Protein AF-A0AAD3E411-F1 (afdb_monomer_lite)

InterPro domains:
  IPR013633 siRNA-mediated silencing protein NRDE-2 [PTHR13471] (91-589)

Organism: NCBI:txid47775

Radius of gyration: 32.32 Å; chains: 1; bounding box: 74×83×90 Å

Sequence (606 aa):
GCAGGRGAHASGVPWFLQHESRRAFVARALRSLIAGGPCEDHPQLCLAYLLVEASQALADDDTTATITTASDAAPTPTEPQQQPQQQPLPCLDRARQAARSLLSQHRNSLPLLAALAALEEAAGQTRAARRIRDAALAGAAALPEQQRHLLPLLVHQYVEAERAAAAAAAAAAADATAGGGGGGGGGGGATAAAALEHALRAHHVLRWFLTAAAAAAPTGGCTTATAAAAVTYVPYKAGGAVTRDDVAAARRGFESRIPGLLATRGGSLDAPSASHLYLGGLFECLTGRLFPAAGGGGTAAALTVFKHAAAAVPAAVRQASGYHEALAVSYCGLLVSELAEGGTGSGGGGGVQPGRVRDVLMQALELYPHSPLLLALRVQLGRALRGRCRLRRDLAALAAGLRRAAEGAAEQLAEEAEAAREGGAVVGPTSPSSAAPAIAAAAVWWAQMAAETEEPEPQDAHMDRGFASRQQQPQQQQRRLQPYVFRKAADPRVTRLLERAAAARHLAPCAAVWATYLAHEAAAAAVAEATAAAARAGSMGNGAGAGAGAAATAAAAATHLSYAKRVFLRAVREVPLSKEVWLQGLELLGCEDAADGGTATAETAG

Secondary structure (DSSP, 8-state):
------SS---SS-TTTS-HHHHHHHHHHHHHHHHHSTTTT-HHHHHHHHHHHTPPPPP-GGG----------PPPP------------HHHHHHHHHHHHHHHHSTT-HHHHHHHHHHHHHTT-HHHHHHHHHHHHHGGGGS-HHHHTTHHHHHHHHHHHHHHHHHHHHHHHHHHHHT---S-TTHHHHHHHHHHHHHHHHHHHHHHHHHHHHHS---TT--TTTTGGGS------TTPPPPHHHHHHHHHHHHTTHHHHHHGGGG---HHHHHHHHHHHHHHHHHHHH-GGG-S-SHHHHHHHHHHHHHTS-HHHHHT-HHHHHHHHHHHHHHHHHHHTT----SSS----HHHHHHHHHHHHHH-TT-HHHHHHHHHHHHHHHHHHHHHHHHHHHHHHHHHHHHHHHHHHHHHHHHHHHTT-----------HHHHHHHHHHHHHHHHHT-PPP----------------STTSGGGSSSTTGGGTT-HHHHHHHHHHHHSTTTTT-HHHHHHHHHHHHHHHHHHHHHHHHHHHHGGGS-SSSHHHHHHHHHHHHHHHHHHHHHHHHHHHH-TT-HHHHHHHHHHHHTSTTS-----------

pLDDT: mean 77.84, std 19.32, range [29.11, 97.38]

Structure (mmCIF, N/CA/C/O backbone):
data_AF-A0AAD3E411-F1
#
_entry.id   AF-A0AAD3E411-F1
#
loop_
_atom_site.group_PDB
_atom_site.id
_atom_site.type_symbol
_atom_site.label_atom_id
_atom_site.label_alt_id
_atom_site.label_comp_id
_atom_site.label_asym_id
_atom_site.label_entity_id
_atom_site.label_seq_id
_atom_site.pdbx_PDB_ins_code
_atom_site.Cartn_x
_atom_site.Cartn_y
_atom_site.Cartn_z
_atom_site.occupancy
_atom_site.B_iso_or_equiv
_atom_site.auth_seq_id
_atom_site.auth_comp_id
_atom_site.auth_asym_id
_atom_site.auth_atom_id
_atom_site.pdbx_PDB_model_num
ATOM 1 N N . GLY A 1 1 ? -17.054 17.325 -2.496 1.00 32.06 1 GLY A N 1
ATOM 2 C CA . GLY A 1 1 ? -17.759 17.776 -3.705 1.00 32.06 1 GLY A CA 1
ATOM 3 C C . GLY A 1 1 ? -18.926 18.636 -3.290 1.00 32.06 1 GLY A C 1
ATOM 4 O O . GLY A 1 1 ? -19.756 18.140 -2.550 1.00 32.06 1 GLY A O 1
ATOM 5 N N . CYS A 1 2 ? -18.962 19.887 -3.742 1.00 30.08 2 CYS A N 1
ATOM 6 C CA . CYS A 1 2 ? -20.160 20.726 -3.788 1.00 30.08 2 CYS A CA 1
ATOM 7 C C . CYS A 1 2 ? -20.127 21.421 -5.151 1.00 30.08 2 CYS A C 1
ATOM 9 O O . CYS A 1 2 ? -19.160 22.115 -5.457 1.00 30.08 2 CYS A O 1
ATOM 11 N N . ALA A 1 3 ? -21.134 21.156 -5.979 1.00 37.66 3 ALA A N 1
ATOM 12 C CA . ALA A 1 3 ? -21.316 21.746 -7.296 1.00 37.66 3 ALA A CA 1
ATOM 13 C C . ALA A 1 3 ? -22.494 22.720 -7.236 1.00 37.66 3 ALA A C 1
ATOM 15 O O . ALA A 1 3 ? -23.537 22.383 -6.680 1.00 37.66 3 ALA A O 1
ATOM 16 N N . GLY A 1 4 ? -22.325 23.903 -7.826 1.00 42.97 4 GLY A N 1
ATOM 17 C CA . GLY A 1 4 ? -23.406 24.869 -8.001 1.00 42.97 4 GLY A CA 1
ATOM 18 C C . GLY A 1 4 ? -22.917 26.312 -8.039 1.00 42.97 4 GLY A C 1
ATOM 19 O O . GLY A 1 4 ? -23.137 27.054 -7.094 1.00 42.97 4 GLY A O 1
ATOM 20 N N . GLY A 1 5 ? -22.259 26.712 -9.127 1.00 36.00 5 GLY A N 1
ATOM 21 C CA . GLY A 1 5 ? -21.888 28.108 -9.363 1.00 36.00 5 GLY A CA 1
ATOM 22 C C . GLY A 1 5 ? -21.301 28.278 -10.757 1.00 36.00 5 GLY A C 1
ATOM 23 O O . GLY A 1 5 ? -20.151 27.924 -10.991 1.00 36.00 5 GLY A O 1
ATOM 24 N N . ARG A 1 6 ? -22.129 28.733 -11.702 1.00 44.56 6 ARG A N 1
ATOM 25 C CA . ARG A 1 6 ? -21.742 29.003 -13.092 1.00 44.56 6 ARG A CA 1
ATOM 26 C C . ARG A 1 6 ? -20.827 30.227 -13.140 1.00 44.56 6 ARG A C 1
ATOM 28 O O . ARG A 1 6 ? -21.175 31.254 -12.575 1.00 44.56 6 ARG A O 1
ATOM 35 N N . GLY A 1 7 ? -19.738 30.114 -13.898 1.00 45.41 7 GLY A N 1
ATOM 36 C CA . GLY A 1 7 ? -19.001 31.260 -14.430 1.00 45.41 7 GLY A CA 1
ATOM 37 C C . GLY A 1 7 ? -17.904 31.817 -13.527 1.00 45.41 7 GLY A C 1
ATOM 38 O O . GLY A 1 7 ? -18.033 32.924 -13.034 1.00 45.41 7 GLY A O 1
ATOM 39 N N . ALA A 1 8 ? -16.812 31.076 -13.354 1.00 41.22 8 ALA A N 1
ATOM 40 C CA . ALA A 1 8 ? -15.481 31.639 -13.118 1.00 41.22 8 ALA A CA 1
ATOM 41 C C . ALA A 1 8 ? -14.444 30.529 -13.326 1.00 41.22 8 ALA A C 1
ATOM 43 O O . ALA A 1 8 ? -14.694 29.378 -12.970 1.00 41.22 8 ALA A O 1
ATOM 44 N N . HIS A 1 9 ? -13.318 30.878 -13.942 1.00 44.88 9 HIS A N 1
ATOM 45 C CA . HIS A 1 9 ? -12.133 30.059 -14.201 1.00 44.88 9 HIS A CA 1
ATOM 46 C C . HIS A 1 9 ? -11.876 28.987 -13.122 1.00 44.88 9 HIS A C 1
ATOM 48 O O . HIS A 1 9 ? -11.304 29.258 -12.070 1.00 44.88 9 HIS A O 1
ATOM 54 N N . ALA A 1 10 ? -12.318 27.751 -13.366 1.00 46.78 10 ALA A N 1
ATOM 55 C CA . ALA A 1 10 ? -12.194 26.670 -12.395 1.00 46.78 10 ALA A CA 1
ATOM 56 C C . ALA A 1 10 ? -10.833 25.987 -12.559 1.00 46.78 10 ALA A C 1
ATOM 58 O O . ALA A 1 10 ? -10.709 24.955 -13.224 1.00 46.78 10 ALA A O 1
ATOM 59 N N . SER A 1 11 ? -9.796 26.561 -11.947 1.00 57.47 11 SER A N 1
ATOM 60 C CA . SER A 1 11 ? -8.605 25.785 -11.613 1.00 57.47 11 SER A CA 1
ATOM 61 C C . SER A 1 11 ? -9.078 24.560 -10.817 1.00 57.47 11 SER A C 1
ATOM 63 O O . SER A 1 11 ? -9.878 24.682 -9.891 1.00 57.47 11 SER A O 1
ATOM 65 N N . GLY A 1 12 ? -8.646 23.350 -11.189 1.00 80.44 12 GLY A N 1
ATOM 66 C CA . GLY A 1 12 ? -9.020 22.088 -10.517 1.00 80.44 12 GLY A CA 1
ATOM 67 C C . GLY A 1 12 ? -8.521 21.974 -9.067 1.00 80.44 12 GLY A C 1
ATOM 68 O O . GLY A 1 12 ? -8.414 20.880 -8.521 1.00 80.44 12 GLY A O 1
ATOM 69 N N . VAL A 1 13 ? -8.170 23.104 -8.464 1.00 80.88 13 VAL A N 1
ATOM 70 C CA . VAL A 1 13 ? -7.646 23.263 -7.125 1.00 80.88 13 VAL A CA 1
ATOM 71 C C . VAL A 1 13 ? -8.833 23.282 -6.158 1.00 80.88 13 VAL A C 1
ATOM 73 O O . VAL A 1 13 ? -9.763 24.074 -6.344 1.00 80.88 13 VAL A O 1
ATOM 76 N N . PRO A 1 14 ? -8.829 22.432 -5.116 1.00 85.94 14 PRO A N 1
ATOM 77 C CA . PRO A 1 14 ? -9.848 22.459 -4.076 1.00 85.94 14 PRO A CA 1
ATOM 78 C C . PRO A 1 14 ? -10.087 23.877 -3.541 1.00 85.94 14 PRO A C 1
ATOM 80 O O . PRO A 1 14 ? -9.141 24.604 -3.252 1.00 85.94 14 PRO A O 1
ATOM 83 N N . TRP A 1 15 ? -11.355 24.257 -3.356 1.00 88.62 15 TRP A N 1
ATOM 84 C CA . TRP A 1 15 ? -11.770 25.620 -2.979 1.00 88.62 15 TRP A CA 1
ATOM 85 C C . TRP A 1 15 ? -11.043 26.197 -1.749 1.00 88.62 15 TRP A C 1
ATOM 87 O O . TRP A 1 15 ? -10.849 27.410 -1.651 1.00 88.62 15 TRP A O 1
ATOM 97 N N . PHE A 1 16 ? -10.652 25.331 -0.809 1.00 88.19 16 PHE A N 1
ATOM 98 C CA . PHE A 1 16 ? -9.971 25.705 0.429 1.00 88.19 16 PHE A CA 1
ATOM 99 C C . PHE A 1 16 ? -8.471 25.966 0.246 1.00 88.19 16 PHE A C 1
ATOM 101 O O . PHE A 1 16 ? -7.872 26.596 1.108 1.00 88.19 16 PHE A O 1
ATOM 108 N N . LEU A 1 17 ? -7.873 25.519 -0.862 1.00 88.75 17 LEU A N 1
ATOM 109 C CA . LEU A 1 17 ? -6.474 25.788 -1.218 1.00 88.75 17 LEU A CA 1
ATOM 110 C C . LEU A 1 17 ? -6.299 27.072 -2.032 1.00 88.75 17 LEU A C 1
ATOM 112 O O . LEU A 1 17 ? -5.178 27.533 -2.213 1.00 88.75 17 LEU A O 1
ATOM 116 N N . GLN A 1 18 ? -7.400 27.658 -2.505 1.00 88.94 18 GLN A N 1
ATOM 117 C CA . GLN A 1 18 ? -7.370 28.878 -3.311 1.00 88.94 18 GLN A CA 1
ATOM 118 C C . GLN A 1 18 ? -6.984 30.122 -2.501 1.00 88.94 18 GLN A C 1
ATOM 120 O O . GLN A 1 18 ? -6.535 31.088 -3.085 1.00 88.94 18 GLN A O 1
ATOM 125 N N . HIS A 1 19 ? -7.185 30.137 -1.177 1.00 89.38 19 HIS A N 1
ATOM 126 C CA . HIS A 1 19 ? -6.894 31.317 -0.358 1.00 89.38 19 HIS A CA 1
ATOM 127 C C . HIS A 1 19 ? -6.503 30.926 1.075 1.00 89.38 19 HIS A C 1
ATOM 129 O O . HIS A 1 19 ? -7.135 30.051 1.679 1.00 89.38 19 HIS A O 1
ATOM 135 N N . GLU A 1 20 ? -5.515 31.617 1.657 1.00 89.62 20 GLU A N 1
ATOM 136 C CA . GLU A 1 20 ? -4.974 31.340 3.002 1.00 89.62 20 GLU A CA 1
ATOM 137 C C . GLU A 1 20 ? -6.068 31.349 4.084 1.00 89.62 20 GLU A C 1
ATOM 139 O O . GLU A 1 20 ? -6.103 30.473 4.947 1.00 89.62 20 GLU A O 1
ATOM 144 N N . SER A 1 21 ? -7.015 32.294 4.017 1.00 90.81 21 SER A N 1
ATOM 145 C CA . SER A 1 21 ? -8.119 32.381 4.990 1.00 90.81 21 SER A CA 1
ATOM 146 C C . SER A 1 21 ? -9.058 31.168 4.950 1.00 90.81 21 SER A C 1
ATOM 148 O O . SER A 1 21 ? -9.523 30.717 5.999 1.00 90.81 21 SER A O 1
ATOM 150 N N . ARG A 1 22 ? -9.308 30.596 3.764 1.00 92.44 22 ARG A N 1
ATOM 151 C CA . ARG A 1 22 ? -10.156 29.405 3.593 1.00 92.44 22 ARG A CA 1
ATOM 152 C C . ARG A 1 22 ? -9.439 28.161 4.099 1.00 92.44 22 ARG A C 1
ATOM 154 O O . ARG A 1 22 ? -10.042 27.360 4.813 1.00 92.44 22 ARG A O 1
ATOM 161 N N . ARG A 1 23 ? -8.141 28.043 3.807 1.00 93.00 23 ARG A N 1
ATOM 162 C CA . ARG A 1 23 ? -7.286 26.985 4.354 1.00 93.00 23 ARG A CA 1
ATOM 163 C C . ARG A 1 23 ? -7.261 27.040 5.878 1.00 93.00 23 ARG A C 1
ATOM 165 O O . ARG A 1 23 ? -7.519 26.030 6.523 1.00 93.00 23 ARG A O 1
ATOM 172 N N . ALA A 1 24 ? -7.034 28.224 6.450 1.00 90.12 24 ALA A N 1
ATOM 173 C CA . ALA A 1 24 ? -7.023 28.440 7.894 1.00 90.12 24 ALA A CA 1
ATOM 174 C C . ALA A 1 24 ? -8.379 28.120 8.543 1.00 90.12 24 ALA A C 1
ATOM 176 O O . ALA A 1 24 ? -8.417 27.546 9.630 1.00 90.12 24 ALA A O 1
ATOM 177 N N . PHE A 1 25 ? -9.493 28.447 7.880 1.00 94.44 25 PHE A N 1
ATOM 178 C CA . PHE A 1 25 ? -10.829 28.069 8.340 1.00 94.44 25 PHE A CA 1
ATOM 179 C C . PHE A 1 25 ? -11.000 26.544 8.396 1.00 94.44 25 PHE A C 1
ATOM 181 O O . PHE A 1 25 ? -11.378 26.014 9.441 1.00 94.44 25 PHE A O 1
ATOM 188 N N . VAL A 1 26 ? -10.666 25.830 7.313 1.00 93.94 26 VAL A N 1
ATOM 189 C CA . VAL A 1 26 ? -10.756 24.359 7.266 1.00 93.94 26 VAL A CA 1
ATOM 190 C C . VAL A 1 26 ? -9.823 23.716 8.291 1.00 93.94 26 VAL A C 1
ATOM 192 O O . VAL A 1 26 ? -10.242 22.809 9.006 1.00 93.94 26 VAL A O 1
ATOM 195 N N . ALA A 1 27 ? -8.593 24.213 8.429 1.00 93.00 27 ALA A N 1
ATOM 196 C CA . ALA A 1 27 ? -7.644 23.725 9.421 1.00 93.00 27 ALA A CA 1
ATOM 197 C C . ALA A 1 27 ? -8.168 23.897 10.856 1.00 93.00 27 ALA A C 1
ATOM 199 O O . ALA A 1 27 ? -8.131 22.950 11.641 1.00 93.00 27 ALA A O 1
ATOM 200 N N . ARG A 1 28 ? -8.734 25.066 11.196 1.00 93.75 28 ARG A N 1
ATOM 201 C CA . ARG A 1 28 ? -9.355 25.307 12.512 1.00 93.75 28 ARG A CA 1
ATOM 202 C C . ARG A 1 28 ? -10.560 24.401 12.759 1.00 93.75 28 ARG A C 1
ATOM 204 O O . ARG A 1 28 ? -10.686 23.887 13.865 1.00 93.75 28 ARG A O 1
ATOM 211 N N . ALA A 1 29 ? -11.407 24.189 11.751 1.00 92.81 29 ALA A N 1
ATOM 212 C CA . ALA A 1 29 ? -12.567 23.306 11.853 1.00 92.81 29 ALA A CA 1
ATOM 213 C C . ALA A 1 29 ? -12.157 21.837 12.056 1.00 92.81 29 ALA A C 1
ATOM 215 O O . ALA A 1 29 ? -12.702 21.149 12.912 1.00 92.81 29 ALA A O 1
ATOM 216 N N . LEU A 1 30 ? -11.156 21.352 11.318 1.00 93.56 30 LEU A N 1
ATOM 217 C CA . LEU A 1 30 ? -10.629 20.001 11.515 1.00 93.56 30 LEU A CA 1
ATOM 218 C C . LEU A 1 30 ? -9.952 19.862 12.884 1.00 93.56 30 LEU A C 1
ATOM 220 O O . LEU A 1 30 ? -10.173 18.875 13.579 1.00 93.56 30 LEU A O 1
ATOM 224 N N . ARG A 1 31 ? -9.189 20.872 13.316 1.00 92.94 31 ARG A N 1
ATOM 225 C CA . ARG A 1 31 ? -8.564 20.887 14.642 1.00 92.94 31 ARG A CA 1
ATOM 226 C C . ARG A 1 31 ? -9.596 20.850 15.767 1.00 92.94 31 ARG A C 1
ATOM 228 O O . ARG A 1 31 ? -9.372 20.129 16.731 1.00 92.94 31 ARG A O 1
ATOM 235 N N . SER A 1 32 ? -10.699 21.596 15.674 1.00 91.25 32 SER A N 1
ATOM 236 C CA . SER A 1 32 ? -11.745 21.567 16.707 1.00 91.25 32 SER A CA 1
ATOM 237 C C . SER A 1 32 ? -12.466 20.218 16.756 1.00 91.25 32 SER A C 1
ATOM 239 O O . SER A 1 32 ? -12.751 19.733 17.849 1.00 91.25 32 SER A O 1
ATOM 241 N N . LEU A 1 33 ? -12.683 19.574 15.604 1.00 92.38 33 LEU A N 1
ATOM 242 C CA . LEU A 1 33 ? -13.230 18.214 15.533 1.00 92.38 33 LEU A CA 1
ATOM 243 C C . LEU A 1 33 ? -12.298 17.168 16.161 1.00 92.38 33 LEU A C 1
ATOM 245 O O . LEU A 1 33 ? -12.791 16.228 16.780 1.00 92.38 33 LEU A O 1
ATOM 249 N N . ILE A 1 34 ? -10.979 17.328 16.013 1.00 91.44 34 ILE A N 1
ATOM 250 C CA . ILE A 1 34 ? -9.979 16.415 16.588 1.00 91.44 34 ILE A CA 1
ATOM 251 C C . ILE A 1 34 ? -9.803 16.663 18.092 1.00 91.44 34 ILE A C 1
ATOM 253 O O . ILE A 1 34 ? -9.841 15.716 18.863 1.00 91.44 34 ILE A O 1
ATOM 257 N N . ALA A 1 35 ? -9.614 17.918 18.511 1.00 88.31 35 ALA A N 1
ATOM 258 C CA . ALA A 1 35 ? -9.238 18.258 19.888 1.00 88.31 35 ALA A CA 1
ATOM 259 C C . ALA A 1 35 ? -10.420 18.303 20.873 1.00 88.31 35 ALA A C 1
ATOM 261 O O . ALA A 1 35 ? -10.210 18.237 22.080 1.00 88.31 35 ALA A O 1
ATOM 262 N N . GLY A 1 36 ? -11.653 18.479 20.386 1.00 79.81 36 GLY A N 1
ATOM 263 C CA . GLY A 1 36 ? -12.841 18.623 21.236 1.00 79.81 36 GLY A CA 1
ATOM 264 C C . GLY A 1 36 ? -14.049 17.807 20.785 1.00 79.81 36 GLY A C 1
ATOM 265 O O . GLY A 1 36 ? -15.137 18.008 21.320 1.00 79.81 36 GLY A O 1
ATOM 266 N N . GLY A 1 37 ? -13.893 16.935 19.785 1.00 79.44 37 GLY A N 1
ATOM 267 C CA . GLY A 1 37 ? -14.996 16.203 19.167 1.00 79.44 37 GLY A CA 1
ATOM 268 C C . GLY A 1 37 ? -14.854 14.678 19.236 1.00 79.44 37 GLY A C 1
ATOM 269 O O . GLY A 1 37 ? -13.795 14.158 19.574 1.00 79.44 37 GLY A O 1
ATOM 270 N N . PRO A 1 38 ? -15.899 13.931 18.832 1.00 81.00 38 PRO A N 1
ATOM 271 C CA . PRO A 1 38 ? -15.909 12.460 18.792 1.00 81.00 38 PRO A CA 1
ATOM 272 C C . PRO A 1 38 ? -14.990 11.866 17.705 1.00 81.00 38 PRO A C 1
ATOM 274 O O . PRO A 1 38 ? -15.058 10.678 17.405 1.00 81.00 38 PRO A O 1
ATOM 277 N N . CYS A 1 39 ? -14.182 12.701 17.050 1.00 84.38 39 CYS A N 1
ATOM 278 C CA . CYS A 1 39 ? -13.376 12.359 15.884 1.00 84.38 39 CYS A CA 1
ATOM 279 C C . CYS A 1 39 ? -11.883 12.196 16.204 1.00 84.38 39 CYS A C 1
ATOM 281 O O . CYS A 1 39 ? -11.095 12.031 15.271 1.00 84.38 39 CYS A O 1
ATOM 283 N N . GLU A 1 40 ? -11.491 12.234 17.483 1.00 79.06 40 GLU A N 1
ATOM 284 C CA . GLU A 1 40 ? -10.097 12.059 17.923 1.00 79.06 40 GLU A CA 1
ATOM 285 C C . GLU A 1 40 ? -9.478 10.758 17.376 1.00 79.06 40 GLU A C 1
ATOM 287 O O . GLU A 1 40 ? -8.330 10.739 16.930 1.00 79.06 40 GLU A O 1
ATOM 292 N N . ASP A 1 41 ? -10.274 9.689 17.304 1.00 79.88 41 ASP A N 1
ATOM 293 C CA . ASP A 1 41 ? -9.826 8.368 16.856 1.00 79.88 41 ASP A CA 1
ATOM 294 C C . ASP A 1 41 ? -9.873 8.173 15.329 1.00 79.88 41 ASP A C 1
ATOM 296 O O . ASP A 1 41 ? -9.594 7.078 14.839 1.00 79.88 41 ASP A O 1
ATOM 300 N N . HIS A 1 42 ? -10.215 9.200 14.539 1.00 83.25 42 HIS A N 1
ATOM 301 C CA . HIS A 1 42 ? -10.380 9.051 13.090 1.00 83.25 42 HIS A CA 1
ATOM 302 C C . HIS A 1 42 ? -9.076 9.387 12.326 1.00 83.25 42 HIS A C 1
ATOM 304 O O . HIS A 1 42 ? -8.797 10.563 12.054 1.00 83.25 42 HIS A O 1
ATOM 310 N N . PRO A 1 43 ? -8.274 8.391 11.879 1.00 78.69 43 PRO A N 1
ATOM 311 C CA . PRO A 1 43 ? -6.964 8.624 11.251 1.00 78.69 43 PRO A CA 1
ATOM 312 C C . PRO A 1 43 ? -7.034 9.468 9.985 1.00 78.69 43 PRO A C 1
ATOM 314 O O . PRO A 1 43 ? -6.142 10.270 9.719 1.00 78.69 43 PRO A O 1
ATOM 317 N N . GLN A 1 44 ? -8.122 9.344 9.228 1.00 81.44 44 GLN A N 1
ATOM 318 C CA . GLN A 1 44 ? -8.321 10.118 8.006 1.00 81.44 44 GLN A CA 1
ATOM 319 C C . GLN A 1 44 ? -8.533 11.610 8.289 1.00 81.44 44 GLN A C 1
ATOM 321 O O . GLN A 1 44 ? -8.094 12.431 7.492 1.00 81.44 44 GLN A O 1
ATOM 326 N N . LEU A 1 45 ? -9.156 11.973 9.418 1.00 88.62 45 LEU A N 1
ATOM 327 C CA . LEU A 1 45 ? -9.349 13.378 9.790 1.00 88.62 45 LEU A CA 1
ATOM 328 C C . LEU A 1 45 ? -8.047 13.990 10.305 1.00 88.62 45 LEU A C 1
ATOM 330 O O . LEU A 1 45 ? -7.712 15.106 9.915 1.00 88.62 45 LEU A O 1
ATOM 334 N N . CYS A 1 46 ? -7.272 13.231 11.087 1.00 87.31 46 CYS A N 1
ATOM 335 C CA . CYS A 1 46 ? -5.923 13.626 11.495 1.00 87.31 46 CYS A CA 1
ATOM 336 C C . CYS A 1 46 ? -5.015 13.858 10.280 1.00 87.31 46 CYS A C 1
ATOM 338 O O . CYS A 1 46 ? -4.365 14.897 10.180 1.00 87.31 46 CYS A O 1
ATOM 340 N N . LEU A 1 47 ? -5.013 12.927 9.320 1.00 82.56 47 LEU A N 1
ATOM 341 C CA . LEU A 1 47 ? -4.249 13.076 8.085 1.00 82.56 47 LEU A CA 1
ATOM 342 C C . LEU A 1 47 ? -4.753 14.255 7.246 1.00 82.56 47 LEU A C 1
ATOM 344 O O . LEU A 1 47 ? -3.941 15.050 6.790 1.00 82.56 47 LEU A O 1
ATOM 348 N N . ALA A 1 48 ? -6.068 14.410 7.074 1.00 86.50 48 ALA A N 1
ATOM 349 C CA . ALA A 1 48 ? -6.638 15.531 6.331 1.00 86.50 48 ALA A CA 1
ATOM 350 C C . ALA A 1 48 ? -6.251 16.881 6.949 1.00 86.50 48 ALA A C 1
ATOM 352 O O . ALA A 1 48 ? -5.845 17.781 6.222 1.00 86.50 48 ALA A O 1
ATOM 353 N N . TYR A 1 49 ? -6.307 17.011 8.277 1.00 92.12 49 TYR A N 1
ATOM 354 C CA . TYR A 1 49 ? -5.856 18.209 8.987 1.00 92.12 49 TYR A CA 1
ATOM 355 C C . TYR A 1 49 ? -4.390 18.525 8.685 1.00 92.12 49 TYR A C 1
ATOM 357 O O . TYR A 1 49 ? -4.058 19.640 8.286 1.00 92.12 49 TYR A O 1
ATOM 365 N N . LEU A 1 50 ? -3.521 17.524 8.815 1.00 90.25 50 LEU A N 1
ATOM 366 C CA . LEU A 1 50 ? -2.094 17.684 8.572 1.00 90.25 50 LEU A CA 1
ATOM 367 C C . LEU A 1 50 ? -1.767 17.984 7.105 1.00 90.25 50 LEU A C 1
ATOM 369 O O . LEU A 1 50 ? -0.878 18.788 6.841 1.00 90.25 50 LEU A O 1
ATOM 373 N N . LEU A 1 51 ? -2.503 17.407 6.154 1.00 86.12 51 LEU A N 1
ATOM 374 C CA . LEU A 1 51 ? -2.376 17.726 4.730 1.00 86.12 51 LEU A CA 1
ATOM 375 C C . LEU A 1 51 ? -2.848 19.151 4.416 1.00 86.12 51 LEU A C 1
ATOM 377 O O . LEU A 1 51 ? -2.233 19.824 3.592 1.00 86.12 51 LEU A O 1
ATOM 381 N N . VAL A 1 52 ? -3.901 19.633 5.081 1.00 89.38 52 VAL A N 1
ATOM 382 C CA . VAL A 1 52 ? -4.349 21.028 4.958 1.00 89.38 52 VAL A CA 1
ATOM 383 C C . VAL A 1 52 ? -3.282 21.976 5.511 1.00 89.38 52 VAL A C 1
ATOM 385 O O . VAL A 1 52 ? -2.948 22.949 4.842 1.00 89.38 52 VAL A O 1
ATOM 388 N N . GLU A 1 53 ? -2.675 21.682 6.661 1.00 90.19 53 GLU A N 1
ATOM 389 C CA . GLU A 1 53 ? -1.564 22.486 7.201 1.00 90.19 53 GLU A CA 1
ATOM 390 C C . GLU A 1 53 ? -0.303 22.429 6.321 1.00 90.19 53 GLU A C 1
ATOM 392 O O . GLU A 1 53 ? 0.410 23.424 6.191 1.00 90.19 53 GLU A O 1
ATOM 397 N N . ALA A 1 54 ? -0.050 21.287 5.675 1.00 85.94 54 ALA A N 1
ATOM 398 C CA . ALA A 1 54 ? 1.075 21.088 4.762 1.00 85.94 54 ALA A CA 1
ATOM 399 C C . ALA A 1 54 ? 0.842 21.678 3.365 1.00 85.94 54 ALA A C 1
ATOM 401 O O . ALA A 1 54 ? 1.752 21.669 2.543 1.00 85.94 54 ALA A O 1
ATOM 402 N N . SER A 1 55 ? -0.355 22.168 3.050 1.00 86.56 55 SER A N 1
ATOM 403 C CA . SER A 1 55 ? -0.652 22.725 1.730 1.00 86.56 55 SER A CA 1
ATOM 404 C C . SER A 1 55 ? -0.330 24.218 1.669 1.00 86.56 55 SER A C 1
ATOM 406 O O . SER A 1 55 ? -0.623 24.959 2.605 1.00 86.56 55 SER A O 1
ATOM 408 N N . GLN A 1 56 ? 0.268 24.685 0.571 1.00 84.44 56 GLN A N 1
ATOM 409 C CA . GLN A 1 56 ? 0.453 26.120 0.321 1.00 84.44 56 GLN A CA 1
ATOM 410 C C . GLN A 1 56 ? -0.813 26.687 -0.314 1.00 84.44 56 GLN A C 1
ATOM 412 O O . GLN A 1 56 ? -1.457 26.020 -1.122 1.00 84.44 56 GLN A O 1
ATOM 417 N N . ALA A 1 57 ? -1.185 27.902 0.083 1.00 72.44 57 ALA A N 1
ATOM 418 C CA . ALA A 1 57 ? -2.183 28.651 -0.655 1.00 72.44 57 ALA A CA 1
ATOM 419 C C . ALA A 1 57 ? -1.505 29.066 -1.958 1.00 72.44 57 ALA A C 1
ATOM 421 O O . ALA A 1 57 ? -0.356 29.513 -1.920 1.00 72.44 57 ALA A O 1
ATOM 422 N N . LEU A 1 58 ? -2.180 28.870 -3.087 1.00 74.56 58 LEU A N 1
ATOM 423 C CA . LEU A 1 58 ? -1.718 29.479 -4.328 1.00 74.56 58 LEU A CA 1
ATOM 424 C C . LEU A 1 58 ? -1.724 30.985 -4.082 1.00 74.56 58 LEU A C 1
ATOM 426 O O . LEU A 1 58 ? -2.758 31.531 -3.701 1.00 74.56 58 LEU A O 1
ATOM 430 N N . ALA A 1 59 ? -0.557 31.619 -4.172 1.00 66.50 59 ALA A N 1
ATOM 431 C CA . ALA A 1 59 ? -0.501 33.067 -4.123 1.00 66.50 59 ALA A CA 1
ATOM 432 C C . ALA A 1 59 ? -1.344 33.590 -5.293 1.00 66.50 59 ALA A C 1
ATOM 434 O O . ALA A 1 59 ? -1.214 33.089 -6.410 1.00 66.50 59 ALA A O 1
ATOM 435 N N . ASP A 1 60 ? -2.239 34.541 -5.021 1.00 61.75 60 ASP A N 1
ATOM 436 C CA . ASP A 1 60 ? -2.946 35.271 -6.069 1.00 61.75 60 ASP A CA 1
ATOM 437 C C . ASP A 1 60 ? -1.903 36.121 -6.814 1.00 61.75 60 ASP A C 1
ATOM 439 O O . ASP A 1 60 ? -1.628 37.271 -6.450 1.00 61.75 60 ASP A O 1
ATOM 443 N N . ASP A 1 61 ? -1.295 35.525 -7.845 1.00 58.47 61 ASP A N 1
ATOM 444 C CA . ASP A 1 61 ? -0.315 36.158 -8.742 1.00 58.47 61 ASP A CA 1
ATOM 445 C C . ASP A 1 61 ? -0.880 37.416 -9.435 1.00 58.47 61 ASP A C 1
ATOM 447 O O . ASP A 1 61 ? -0.126 38.234 -9.961 1.00 58.47 61 ASP A O 1
ATOM 451 N N . ASP A 1 62 ? -2.193 37.646 -9.356 1.00 57.47 62 ASP A N 1
ATOM 452 C CA . ASP A 1 62 ? -2.856 38.831 -9.902 1.00 57.47 62 ASP A CA 1
ATOM 453 C C . ASP A 1 62 ? -2.574 40.127 -9.115 1.00 57.47 62 ASP A C 1
ATOM 455 O O . ASP A 1 62 ? -2.883 41.216 -9.601 1.00 57.47 62 ASP A O 1
ATOM 459 N N . THR A 1 63 ? -1.955 40.068 -7.927 1.00 54.81 63 THR A N 1
ATOM 460 C CA . THR A 1 63 ? -1.797 41.266 -7.071 1.00 54.81 63 THR A CA 1
ATOM 461 C C . THR A 1 63 ? -0.460 42.010 -7.205 1.00 54.81 63 THR A C 1
ATOM 463 O O . THR A 1 63 ? -0.295 43.066 -6.594 1.00 54.81 63 THR A O 1
ATOM 466 N N . THR A 1 64 ? 0.493 41.520 -8.008 1.00 49.91 64 THR A N 1
ATOM 467 C CA . THR A 1 64 ? 1.836 42.137 -8.147 1.00 49.91 64 THR A CA 1
ATOM 468 C C . THR A 1 64 ? 2.277 42.435 -9.580 1.00 49.91 64 THR A C 1
ATOM 470 O O . THR A 1 64 ? 3.452 42.705 -9.814 1.00 49.91 64 THR A O 1
ATOM 473 N N . ALA A 1 65 ? 1.347 42.534 -10.534 1.00 52.38 65 ALA A N 1
ATOM 474 C CA . ALA A 1 65 ? 1.609 43.168 -11.833 1.00 52.38 65 ALA A CA 1
ATOM 475 C C . ALA A 1 65 ? 1.724 44.712 -11.731 1.00 52.38 65 ALA A C 1
ATOM 477 O O . ALA A 1 65 ? 1.247 45.450 -12.593 1.00 52.38 65 ALA A O 1
ATOM 478 N N . THR A 1 66 ? 2.367 45.225 -10.678 1.00 48.53 66 THR A N 1
ATOM 479 C CA . THR A 1 66 ? 2.768 46.632 -10.583 1.00 48.53 66 THR A CA 1
ATOM 480 C C . THR A 1 66 ? 4.110 46.786 -11.287 1.00 48.53 66 THR A C 1
ATOM 482 O O . THR A 1 66 ? 5.164 46.633 -10.683 1.00 48.53 66 THR A O 1
ATOM 485 N N . ILE A 1 67 ? 4.025 47.034 -12.593 1.00 51.06 67 ILE A N 1
ATOM 486 C CA . ILE A 1 67 ? 4.949 47.798 -13.445 1.00 51.06 67 ILE A CA 1
ATOM 487 C C . ILE A 1 67 ? 6.255 48.218 -12.734 1.00 51.06 67 ILE A C 1
ATOM 489 O O . ILE A 1 67 ? 6.356 49.314 -12.188 1.00 51.06 67 ILE A O 1
ATOM 493 N N . THR A 1 68 ? 7.288 47.380 -12.800 1.00 44.50 68 THR A N 1
ATOM 494 C CA . THR A 1 68 ? 8.685 47.828 -12.728 1.00 44.50 68 THR A CA 1
ATOM 495 C C . THR A 1 68 ? 9.260 47.782 -14.134 1.00 44.50 68 THR A C 1
ATOM 497 O O . THR A 1 68 ? 9.693 46.751 -14.642 1.00 44.50 68 THR A O 1
ATOM 500 N N . THR A 1 69 ? 9.213 48.931 -14.800 1.00 52.00 69 THR A N 1
ATOM 501 C CA . THR A 1 69 ? 9.915 49.176 -16.056 1.00 52.00 69 THR A CA 1
ATOM 502 C C . THR A 1 69 ? 11.428 49.171 -15.834 1.00 52.00 69 THR A C 1
ATOM 504 O O . THR A 1 69 ? 11.931 49.970 -15.051 1.00 52.00 69 THR A O 1
ATOM 507 N N . ALA A 1 70 ? 12.101 48.306 -16.595 1.00 50.09 70 ALA A N 1
ATOM 508 C CA . ALA A 1 70 ? 13.430 48.454 -17.193 1.00 50.09 70 ALA A CA 1
ATOM 509 C C . ALA A 1 70 ? 14.643 48.778 -16.292 1.00 50.09 70 ALA A C 1
ATOM 511 O O . ALA A 1 70 ? 14.848 49.907 -15.854 1.00 50.09 70 ALA A O 1
ATOM 512 N N . SER A 1 71 ? 15.556 47.808 -16.198 1.00 50.00 71 SER A N 1
ATOM 513 C CA . SER A 1 71 ? 16.996 48.081 -16.203 1.00 50.00 71 SER A CA 1
ATOM 514 C C . SER A 1 71 ? 17.686 47.010 -17.050 1.00 50.00 71 SER A C 1
ATOM 516 O O . SER A 1 71 ? 17.715 45.837 -16.678 1.00 50.00 71 SER A O 1
ATOM 518 N N . ASP A 1 72 ? 18.162 47.429 -18.223 1.00 53.56 72 ASP A N 1
ATOM 519 C CA . ASP A 1 72 ? 18.971 46.655 -19.164 1.00 53.56 72 ASP A CA 1
ATOM 520 C C . ASP A 1 72 ? 20.329 46.323 -18.530 1.00 53.56 72 ASP A C 1
ATOM 522 O O . ASP A 1 72 ? 21.185 47.194 -18.366 1.00 53.56 72 ASP A O 1
ATOM 526 N N . ALA A 1 73 ? 20.555 45.053 -18.200 1.00 50.97 73 ALA A N 1
ATOM 527 C CA . ALA A 1 73 ? 21.891 44.530 -17.941 1.00 50.97 73 ALA A CA 1
ATOM 528 C C . ALA A 1 73 ? 22.007 43.122 -18.537 1.00 50.97 73 ALA A C 1
ATOM 530 O O . ALA A 1 73 ? 21.245 42.216 -18.202 1.00 50.97 73 ALA A O 1
ATOM 531 N N . ALA A 1 74 ? 22.949 42.973 -19.470 1.00 53.31 74 ALA A N 1
ATOM 532 C CA . ALA A 1 74 ? 23.161 41.779 -20.277 1.00 53.31 74 ALA A CA 1
ATOM 533 C C . ALA A 1 74 ? 23.538 40.538 -19.433 1.00 53.31 74 ALA A C 1
ATOM 535 O O . ALA A 1 74 ? 24.323 40.662 -18.490 1.00 53.31 74 ALA A O 1
ATOM 536 N N . PRO A 1 75 ? 23.044 39.333 -19.784 1.00 54.16 75 PRO A N 1
ATOM 537 C CA . PRO A 1 75 ? 23.346 38.110 -19.050 1.00 54.16 75 PRO A CA 1
ATOM 538 C C . PRO A 1 75 ? 24.739 37.566 -19.401 1.00 54.16 75 PRO A C 1
ATOM 540 O O . PRO A 1 75 ? 25.042 37.262 -20.556 1.00 54.16 75 PRO A O 1
ATOM 543 N N . THR A 1 76 ? 25.585 37.401 -18.385 1.00 57.69 76 THR A N 1
ATOM 544 C CA . THR A 1 76 ? 26.835 36.637 -18.460 1.00 57.69 76 THR A CA 1
ATOM 545 C C . THR A 1 76 ? 26.549 35.127 -18.464 1.00 57.69 76 THR A C 1
ATOM 547 O O . THR A 1 76 ? 25.697 34.661 -17.706 1.00 57.69 76 THR A O 1
ATOM 550 N N . PRO A 1 77 ? 27.250 34.329 -19.291 1.00 61.75 77 PRO A N 1
ATOM 551 C CA . PRO A 1 77 ? 27.102 32.880 -19.308 1.00 61.75 77 PRO A CA 1
ATOM 552 C C . PRO A 1 77 ? 27.989 32.225 -18.235 1.00 61.75 77 PRO A C 1
ATOM 554 O O . PRO A 1 77 ? 28.921 32.840 -17.725 1.00 61.75 77 PRO A O 1
ATOM 557 N N . THR A 1 78 ? 27.743 30.938 -17.976 1.00 52.50 78 THR A N 1
ATOM 558 C CA . THR A 1 78 ? 28.515 29.998 -17.131 1.00 52.50 78 THR A CA 1
ATOM 559 C C . THR A 1 78 ? 28.330 30.076 -15.612 1.00 52.50 78 THR A C 1
ATOM 561 O O . THR A 1 78 ? 29.255 30.384 -14.871 1.00 52.50 78 THR A O 1
ATOM 564 N N . GLU A 1 79 ? 27.170 29.613 -15.139 1.00 55.28 79 GLU A N 1
ATOM 565 C CA . GLU A 1 79 ? 27.065 28.974 -13.822 1.00 55.28 79 GLU A CA 1
ATOM 566 C C . GLU A 1 79 ? 26.575 27.524 -14.016 1.00 55.28 79 GLU A C 1
ATOM 568 O O . GLU A 1 79 ? 25.611 27.301 -14.759 1.00 55.28 79 GLU A O 1
ATOM 573 N N . PRO A 1 80 ? 27.260 26.509 -13.453 1.00 58.00 80 PRO A N 1
ATOM 574 C CA . PRO A 1 80 ? 26.874 25.114 -13.622 1.00 58.00 80 PRO A CA 1
ATOM 575 C C . PRO A 1 80 ? 25.491 24.889 -13.012 1.00 58.00 80 PRO A C 1
ATOM 577 O O . PRO A 1 80 ? 25.276 25.179 -11.837 1.00 58.00 80 PRO A O 1
ATOM 580 N N . GLN A 1 81 ? 24.570 24.361 -13.824 1.00 44.75 81 GLN A N 1
ATOM 581 C CA . GLN A 1 81 ? 23.212 23.979 -13.439 1.00 44.75 81 GLN A CA 1
ATOM 582 C C . GLN A 1 81 ? 23.246 23.065 -12.205 1.00 44.75 81 GLN A C 1
ATOM 584 O O . GLN A 1 81 ? 23.393 21.846 -12.309 1.00 44.75 81 GLN A O 1
ATOM 589 N N . GLN A 1 82 ? 23.117 23.662 -11.021 1.00 50.25 82 GLN A N 1
ATOM 590 C CA . GLN A 1 82 ? 22.834 22.935 -9.797 1.00 50.25 82 GLN A CA 1
ATOM 591 C C . GLN A 1 82 ? 21.465 22.290 -9.989 1.00 50.25 82 GLN A C 1
ATOM 593 O O . GLN A 1 82 ? 20.473 22.977 -10.239 1.00 50.25 82 GLN A O 1
ATOM 598 N N . GLN A 1 83 ? 21.431 20.954 -9.926 1.00 47.28 83 GLN A N 1
ATOM 599 C CA . GLN A 1 83 ? 20.189 20.188 -9.882 1.00 47.28 83 GLN A CA 1
ATOM 600 C C . GLN A 1 83 ? 19.230 20.873 -8.906 1.00 47.28 83 GLN A C 1
ATOM 602 O O . GLN A 1 83 ? 19.692 21.260 -7.830 1.00 47.28 83 GLN A O 1
ATOM 607 N N . PRO A 1 84 ? 17.940 21.030 -9.255 1.00 51.66 84 PRO A N 1
ATOM 608 C CA . PRO A 1 84 ? 16.970 21.707 -8.409 1.00 51.66 84 PRO A CA 1
ATOM 609 C C . PRO A 1 84 ? 16.925 20.997 -7.056 1.00 51.66 84 PRO A C 1
ATOM 611 O O . PRO A 1 84 ? 16.268 19.967 -6.895 1.00 51.66 84 PRO A O 1
ATOM 614 N N . GLN A 1 85 ? 17.685 21.518 -6.090 1.00 56.22 85 GLN A N 1
ATOM 615 C CA . GLN A 1 85 ? 17.627 21.077 -4.712 1.00 56.22 85 GLN A CA 1
ATOM 616 C C . GLN A 1 85 ? 16.192 21.338 -4.295 1.00 56.22 85 GLN A C 1
ATOM 618 O O . GLN A 1 85 ? 15.737 22.480 -4.345 1.00 56.22 85 GLN A O 1
ATOM 623 N N . GLN A 1 86 ? 15.466 20.261 -3.996 1.00 58.19 86 GLN A N 1
ATOM 624 C CA . GLN A 1 86 ? 14.079 20.295 -3.557 1.00 58.19 86 GLN A CA 1
ATOM 625 C C . GLN A 1 86 ? 13.986 21.278 -2.391 1.00 58.19 86 GLN A C 1
ATOM 627 O O . GLN A 1 86 ? 14.345 20.937 -1.263 1.00 58.19 86 GLN A O 1
ATOM 632 N N . GLN A 1 87 ? 13.584 22.520 -2.672 1.00 57.22 87 GLN A N 1
ATOM 633 C CA . GLN A 1 87 ? 13.457 23.523 -1.632 1.00 57.22 87 GLN A CA 1
ATOM 634 C C . GLN A 1 87 ? 12.416 22.988 -0.647 1.00 57.22 87 GLN A C 1
ATOM 636 O O . GLN A 1 87 ? 11.318 22.614 -1.076 1.00 57.22 87 GLN A O 1
ATOM 641 N N . PRO A 1 88 ? 12.763 22.860 0.647 1.00 59.97 88 PRO A N 1
ATOM 642 C CA . PRO A 1 88 ? 11.848 22.322 1.636 1.00 59.97 88 PRO A CA 1
ATOM 643 C C . PRO A 1 88 ? 10.580 23.167 1.603 1.00 59.97 88 PRO A C 1
ATOM 645 O O . PRO A 1 88 ? 10.637 24.379 1.788 1.00 59.97 88 PRO A O 1
ATOM 648 N N . LEU A 1 89 ? 9.446 22.526 1.311 1.00 64.81 89 LEU A N 1
ATOM 649 C CA . LEU A 1 89 ? 8.153 23.192 1.216 1.00 64.81 89 LEU A CA 1
ATOM 650 C C . LEU A 1 89 ? 7.889 23.921 2.555 1.00 64.81 89 LEU A C 1
ATOM 652 O O . LEU A 1 89 ? 7.681 23.236 3.559 1.00 64.81 89 LEU A O 1
ATOM 656 N N . PRO A 1 90 ? 7.875 25.271 2.617 1.00 73.19 90 PRO A N 1
ATOM 657 C CA . PRO A 1 90 ? 7.786 26.037 3.875 1.00 73.19 90 PRO A CA 1
ATOM 658 C C . PRO A 1 90 ? 6.545 25.727 4.732 1.00 73.19 90 PRO A C 1
ATOM 660 O O . PRO A 1 90 ? 6.503 25.991 5.931 1.00 73.19 90 PRO A O 1
ATOM 663 N N . CYS A 1 91 ? 5.519 25.132 4.133 1.00 86.19 91 CYS A N 1
ATOM 664 C CA . CYS A 1 91 ? 4.301 24.662 4.789 1.00 86.19 91 CYS A CA 1
ATOM 665 C C . CYS A 1 91 ? 4.468 23.353 5.588 1.00 86.19 91 CYS A C 1
ATOM 667 O O . CYS A 1 91 ? 3.693 23.112 6.515 1.00 86.19 91 CYS A O 1
ATOM 669 N N . LEU A 1 92 ? 5.471 22.516 5.298 1.00 87.75 92 LEU A N 1
ATOM 670 C CA . LEU A 1 92 ? 5.670 21.247 6.015 1.00 87.75 92 LEU A CA 1
ATOM 671 C C . LEU A 1 92 ? 6.023 21.466 7.488 1.00 87.75 92 LEU A C 1
ATOM 673 O O . LEU A 1 92 ? 5.559 20.723 8.354 1.00 87.75 92 LEU A O 1
ATOM 677 N N . ASP A 1 93 ? 6.790 22.509 7.799 1.00 90.19 93 ASP A N 1
ATOM 678 C CA . ASP A 1 93 ? 7.159 22.814 9.182 1.00 90.19 93 ASP A CA 1
ATOM 679 C C . ASP A 1 93 ? 5.956 23.271 10.011 1.00 90.19 93 ASP A C 1
ATOM 681 O O . ASP A 1 93 ? 5.849 22.909 11.185 1.00 90.19 93 ASP A O 1
ATOM 685 N N . ARG A 1 94 ? 4.992 23.963 9.389 1.00 90.00 94 ARG A N 1
ATOM 686 C CA . ARG A 1 94 ? 3.715 24.309 10.026 1.00 90.00 94 ARG A CA 1
ATOM 687 C C . ARG A 1 94 ? 2.922 23.049 10.376 1.00 90.00 94 ARG A C 1
ATOM 689 O O . ARG A 1 94 ? 2.488 22.901 11.518 1.00 90.00 94 ARG A O 1
ATOM 696 N N . ALA A 1 95 ? 2.814 22.104 9.441 1.00 92.56 95 ALA A N 1
ATOM 697 C CA . ALA A 1 95 ? 2.151 20.822 9.680 1.00 92.56 95 ALA A CA 1
ATOM 698 C C . ALA A 1 95 ? 2.843 19.998 10.780 1.00 92.56 95 ALA A C 1
ATOM 700 O O . ALA A 1 95 ? 2.174 19.444 11.655 1.00 92.56 95 ALA A O 1
ATOM 701 N N . ARG A 1 96 ? 4.183 19.974 10.809 1.00 93.31 96 ARG A N 1
ATOM 702 C CA . ARG A 1 96 ? 4.962 19.330 11.883 1.00 93.31 96 ARG A CA 1
ATOM 703 C C . ARG A 1 96 ? 4.708 19.969 13.245 1.00 93.31 96 ARG A C 1
ATOM 705 O O . ARG A 1 96 ? 4.517 19.253 14.228 1.00 93.31 96 ARG A O 1
ATOM 712 N N . GLN A 1 97 ? 4.715 21.298 13.325 1.00 93.44 97 GLN A N 1
ATOM 713 C CA . GLN A 1 97 ? 4.436 22.026 14.567 1.00 93.44 97 GLN A CA 1
ATOM 714 C C . GLN A 1 97 ? 3.007 21.758 15.053 1.00 93.44 97 GLN A C 1
ATOM 716 O O . GLN A 1 97 ? 2.808 21.458 16.232 1.00 93.44 97 GLN A O 1
ATOM 721 N N . ALA A 1 98 ? 2.032 21.775 14.143 1.00 92.88 98 ALA A N 1
ATOM 722 C CA . ALA A 1 98 ? 0.643 21.440 14.427 1.00 92.88 98 ALA A CA 1
ATOM 723 C C . ALA A 1 98 ? 0.491 20.006 14.964 1.00 92.88 98 ALA A C 1
ATOM 725 O O . ALA A 1 98 ? -0.139 19.804 16.004 1.00 92.88 98 ALA A O 1
ATOM 726 N N . ALA A 1 99 ? 1.120 19.024 14.314 1.00 93.75 99 ALA A N 1
ATOM 727 C CA . ALA A 1 99 ? 1.127 17.633 14.761 1.00 93.75 99 ALA A CA 1
ATOM 728 C C . ALA A 1 99 ? 1.750 17.479 16.157 1.00 93.75 99 ALA A C 1
ATOM 730 O O . ALA A 1 99 ? 1.167 16.835 17.024 1.00 93.75 99 ALA A O 1
ATOM 731 N N . ARG A 1 100 ? 2.905 18.110 16.412 1.00 94.62 100 ARG A N 1
ATOM 732 C CA . ARG A 1 100 ? 3.577 18.075 17.725 1.00 94.62 100 ARG A CA 1
ATOM 733 C C . ARG A 1 100 ? 2.739 18.733 18.822 1.00 94.62 100 ARG A C 1
ATOM 735 O O . ARG A 1 100 ? 2.696 18.214 19.933 1.00 94.62 100 ARG A O 1
ATOM 742 N N . SER A 1 101 ? 2.051 19.834 18.513 1.00 94.88 101 SER A N 1
ATOM 743 C CA . SER A 1 101 ? 1.128 20.491 19.448 1.00 94.88 101 SER A CA 1
ATOM 744 C C . SER A 1 101 ? -0.092 19.634 19.778 1.00 94.88 101 SER A C 1
ATOM 746 O O . SER A 1 101 ? -0.614 19.759 20.880 1.00 94.88 101 SER A O 1
ATOM 748 N N . LEU A 1 102 ? -0.581 18.812 18.847 1.00 92.62 102 LEU A N 1
ATOM 749 C CA . LEU A 1 102 ? -1.670 17.875 19.135 1.00 92.62 102 LEU A CA 1
ATOM 750 C C . LEU A 1 102 ? -1.154 16.650 19.893 1.00 92.62 102 LEU A C 1
ATOM 752 O O . LEU A 1 102 ? -1.785 16.214 20.845 1.00 92.62 102 LEU A O 1
ATOM 756 N N . LEU A 1 103 ? 0.027 16.136 19.547 1.00 94.19 103 LEU A N 1
ATOM 757 C CA . LEU A 1 103 ? 0.655 15.020 20.260 1.00 94.19 103 LEU A CA 1
ATOM 758 C C . LEU A 1 103 ? 1.061 15.379 21.693 1.00 94.19 103 LEU A C 1
ATOM 760 O O . LEU A 1 103 ? 1.110 14.500 22.544 1.00 94.19 103 LEU A O 1
ATOM 764 N N . SER A 1 104 ? 1.336 16.646 22.012 1.00 94.44 104 SER A N 1
ATOM 765 C CA . SER A 1 104 ? 1.572 17.034 23.409 1.00 94.44 104 SER A CA 1
ATOM 766 C C . SER A 1 104 ? 0.309 16.903 24.270 1.00 94.44 104 SER A C 1
ATOM 768 O O . SER A 1 104 ? 0.431 16.590 25.455 1.00 94.44 104 SER A O 1
ATOM 770 N N . GLN A 1 105 ? -0.872 17.080 23.667 1.00 93.06 105 GLN A N 1
ATOM 771 C CA . GLN A 1 105 ? -2.188 16.887 24.287 1.00 93.06 105 GLN A CA 1
ATOM 772 C C . GLN A 1 105 ? -2.597 15.404 24.269 1.00 93.06 105 GLN A C 1
ATOM 774 O O . GLN A 1 105 ? -3.057 14.875 25.276 1.00 93.06 105 GLN A O 1
ATOM 779 N N . HIS A 1 106 ? -2.324 14.712 23.160 1.00 91.06 106 HIS A N 1
ATOM 780 C CA . HIS A 1 106 ? -2.719 13.329 22.891 1.00 91.06 106 HIS A CA 1
ATOM 781 C C . HIS A 1 106 ? -1.489 12.444 22.627 1.00 91.06 106 HIS A C 1
ATOM 783 O O . HIS A 1 106 ? -1.296 11.927 21.523 1.00 91.06 106 HIS A O 1
ATOM 789 N N . ARG A 1 107 ? -0.634 12.267 23.649 1.00 90.25 107 ARG A N 1
ATOM 790 C CA . ARG A 1 107 ? 0.694 11.613 23.527 1.00 90.25 107 ARG A CA 1
ATOM 791 C C . ARG A 1 107 ? 0.676 10.233 22.875 1.00 90.25 107 ARG A C 1
ATOM 793 O O . ARG A 1 107 ? 1.647 9.866 22.222 1.00 90.25 107 ARG A O 1
ATOM 800 N N . ASN A 1 108 ? -0.423 9.502 23.037 1.00 90.81 108 ASN A N 1
ATOM 801 C CA . ASN A 1 108 ? -0.560 8.122 22.583 1.00 90.81 108 ASN A CA 1
ATOM 802 C C . ASN A 1 108 ? -1.537 7.961 21.404 1.00 90.81 108 ASN A C 1
ATOM 804 O O . ASN A 1 108 ? -1.889 6.833 21.079 1.00 90.81 108 ASN A O 1
ATOM 808 N N . SER A 1 109 ? -1.974 9.048 20.753 1.00 93.56 109 SER A N 1
ATOM 809 C CA . SER A 1 109 ? -2.903 8.953 19.618 1.00 93.56 109 SER A CA 1
ATOM 810 C C . SER A 1 109 ? -2.232 8.298 18.406 1.00 93.56 109 SER A C 1
ATOM 812 O O . SER A 1 109 ? -1.424 8.913 17.699 1.00 93.56 109 SER A O 1
ATOM 814 N N . LEU A 1 110 ? -2.591 7.037 18.147 1.00 93.19 110 LEU A N 1
ATOM 815 C CA . LEU A 1 110 ? -2.139 6.286 16.971 1.00 93.19 110 LEU A CA 1
ATOM 816 C C . LEU A 1 110 ? -2.427 7.009 15.639 1.00 93.19 110 LEU A C 1
ATOM 818 O O . LEU A 1 110 ? -1.498 7.118 14.834 1.00 93.19 110 LEU A O 1
ATOM 822 N N . PRO A 1 111 ? -3.650 7.525 15.387 1.00 92.12 111 PRO A N 1
ATOM 823 C CA . PRO A 1 111 ? -3.963 8.383 14.243 1.00 92.12 111 PRO A CA 1
ATOM 824 C C . PRO A 1 111 ? -2.947 9.495 13.971 1.00 92.12 111 PRO A C 1
ATOM 826 O O . PRO A 1 111 ? -2.477 9.647 12.840 1.00 92.12 111 PRO A O 1
ATOM 829 N N . LEU A 1 112 ? -2.597 10.265 15.004 1.00 92.94 112 LEU A N 1
ATOM 830 C CA . LEU A 1 112 ? -1.699 11.412 14.882 1.00 92.94 112 LEU A CA 1
ATOM 831 C C . LEU A 1 112 ? -0.254 10.978 14.633 1.00 92.94 112 LEU A C 1
ATOM 833 O O . LEU A 1 112 ? 0.424 11.578 13.800 1.00 92.94 112 LEU A O 1
ATOM 837 N N . LEU A 1 113 ? 0.211 9.917 15.299 1.00 95.44 113 LEU A N 1
ATOM 838 C CA . LEU A 1 113 ? 1.546 9.353 15.071 1.00 95.44 113 LEU A CA 1
ATOM 839 C C . LEU A 1 113 ? 1.688 8.801 13.646 1.00 95.44 113 LEU A C 1
ATOM 841 O O . LEU A 1 113 ? 2.694 9.052 12.982 1.00 95.44 113 LEU A O 1
ATOM 845 N N . ALA A 1 114 ? 0.666 8.101 13.154 1.00 93.12 114 ALA A N 1
ATOM 846 C CA . ALA A 1 114 ? 0.618 7.579 11.793 1.00 93.12 114 ALA A CA 1
ATOM 847 C C . ALA A 1 114 ? 0.666 8.708 10.747 1.00 93.12 114 ALA A C 1
ATOM 849 O O . ALA A 1 114 ? 1.458 8.659 9.802 1.00 93.12 114 ALA A O 1
ATOM 850 N N . ALA A 1 115 ? -0.130 9.761 10.951 1.00 91.50 115 ALA A N 1
ATOM 851 C CA . ALA A 1 115 ? -0.176 10.911 10.057 1.00 91.50 115 ALA A CA 1
ATOM 852 C C . ALA A 1 115 ? 1.125 11.739 10.092 1.00 91.50 115 ALA A C 1
ATOM 854 O O . ALA A 1 115 ? 1.611 12.158 9.041 1.00 91.50 115 ALA A O 1
ATOM 855 N N . LEU A 1 116 ? 1.748 11.912 11.265 1.00 94.81 116 LEU A N 1
ATOM 856 C CA . LEU A 1 116 ? 3.063 12.551 11.383 1.00 94.81 116 LEU A CA 1
ATOM 857 C C . LEU A 1 116 ? 4.153 11.733 10.676 1.00 94.81 116 LEU A C 1
ATOM 859 O O . LEU A 1 116 ? 4.987 12.307 9.982 1.00 94.81 116 LEU A O 1
ATOM 863 N N . ALA A 1 117 ? 4.146 10.403 10.804 1.00 95.31 117 ALA A N 1
ATOM 864 C CA . ALA A 1 117 ? 5.095 9.557 10.085 1.00 95.31 117 ALA A CA 1
ATOM 865 C C . ALA A 1 117 ? 4.932 9.678 8.560 1.00 95.31 117 ALA A C 1
ATOM 867 O O . ALA A 1 117 ? 5.933 9.751 7.850 1.00 95.31 117 ALA A O 1
ATOM 868 N N . ALA A 1 118 ? 3.693 9.756 8.061 1.00 91.12 118 ALA A N 1
ATOM 869 C CA . ALA A 1 118 ? 3.420 9.990 6.643 1.00 91.12 118 ALA A CA 1
ATOM 870 C C . ALA A 1 118 ? 3.918 11.368 6.164 1.00 91.12 118 ALA A C 1
ATOM 872 O O . ALA A 1 118 ? 4.480 11.463 5.075 1.00 91.12 118 ALA A O 1
ATOM 873 N N . LEU A 1 119 ? 3.777 12.421 6.982 1.00 90.75 119 LEU A N 1
ATOM 874 C CA . LEU A 1 119 ? 4.353 13.739 6.682 1.00 90.75 119 LEU A CA 1
ATOM 875 C C . LEU A 1 119 ? 5.884 13.700 6.606 1.00 90.75 119 LEU A C 1
ATOM 877 O O . LEU A 1 119 ? 6.465 14.271 5.686 1.00 90.75 119 LEU A O 1
ATOM 881 N N . GLU A 1 120 ? 6.547 13.043 7.563 1.00 94.56 120 GLU A N 1
ATOM 882 C CA . GLU A 1 120 ? 8.010 12.936 7.553 1.00 94.56 120 GLU A CA 1
ATOM 883 C C . GLU A 1 120 ? 8.507 12.142 6.339 1.00 94.56 120 GLU A C 1
ATOM 885 O O . GLU A 1 120 ? 9.522 12.492 5.743 1.00 94.56 120 GLU A O 1
ATOM 890 N N . GLU A 1 121 ? 7.772 11.114 5.920 1.00 93.06 121 GLU A N 1
ATOM 891 C CA . GLU A 1 121 ? 8.077 10.361 4.706 1.00 93.06 121 GLU A CA 1
ATOM 892 C C . GLU A 1 121 ? 7.909 11.206 3.437 1.00 93.06 121 GLU A C 1
ATOM 894 O O . GLU A 1 121 ? 8.811 11.221 2.600 1.00 93.06 121 GLU A O 1
ATOM 899 N N . ALA A 1 122 ? 6.826 11.982 3.332 1.00 87.69 122 ALA A N 1
ATOM 900 C CA . ALA A 1 122 ? 6.620 12.930 2.234 1.00 87.69 122 ALA A CA 1
ATOM 901 C C . ALA A 1 122 ? 7.706 14.022 2.180 1.00 87.69 122 ALA A C 1
ATOM 903 O O . ALA A 1 122 ? 8.033 14.520 1.107 1.00 87.69 122 ALA A O 1
ATOM 904 N N . ALA A 1 123 ? 8.305 14.359 3.326 1.00 89.06 123 ALA A N 1
ATOM 905 C CA . ALA A 1 123 ? 9.440 15.272 3.431 1.00 89.06 123 ALA A CA 1
ATOM 906 C C . ALA A 1 123 ? 10.808 14.607 3.154 1.00 89.06 123 ALA A C 1
ATOM 908 O O . ALA A 1 123 ? 11.848 15.219 3.410 1.00 89.06 123 ALA A O 1
ATOM 909 N N . GLY A 1 124 ? 10.837 13.341 2.720 1.00 90.38 124 GLY A N 1
ATOM 910 C CA . GLY A 1 124 ? 12.063 12.566 2.496 1.00 90.38 124 GLY A CA 1
ATOM 911 C C . GLY A 1 124 ? 12.778 12.114 3.779 1.00 90.38 124 GLY A C 1
ATOM 912 O O . GLY A 1 124 ? 13.832 11.481 3.719 1.00 90.38 124 GLY A O 1
ATOM 913 N N . GLN A 1 125 ? 12.212 12.379 4.960 1.00 94.62 125 GLN A N 1
ATOM 914 C CA . GLN A 1 125 ? 12.781 12.051 6.272 1.00 94.62 125 GLN A CA 1
ATOM 915 C C . GLN A 1 125 ? 12.409 10.625 6.711 1.00 94.62 125 GLN A C 1
ATOM 917 O O . GLN A 1 125 ? 11.872 10.392 7.798 1.00 94.62 125 GLN A O 1
ATOM 922 N N . THR A 1 126 ? 12.741 9.632 5.882 1.00 94.50 126 THR A N 1
ATOM 923 C CA . THR A 1 126 ? 12.372 8.215 6.090 1.00 94.50 126 THR A CA 1
ATOM 924 C C . THR A 1 126 ? 12.815 7.663 7.450 1.00 94.50 126 THR A C 1
ATOM 926 O O . THR A 1 126 ? 12.072 6.936 8.108 1.00 94.50 126 THR A O 1
ATOM 929 N N . ARG A 1 127 ? 14.002 8.052 7.940 1.00 96.25 127 ARG A N 1
ATOM 930 C CA . ARG A 1 127 ? 14.497 7.650 9.271 1.00 96.25 127 ARG A CA 1
ATOM 931 C C . ARG A 1 127 ? 13.644 8.210 10.412 1.00 96.25 127 ARG A C 1
ATOM 933 O O . ARG A 1 127 ? 13.439 7.511 11.402 1.00 96.25 127 ARG A O 1
ATOM 940 N N . ALA A 1 128 ? 13.165 9.449 10.295 1.00 96.06 128 ALA A N 1
ATOM 941 C CA . ALA A 1 128 ? 12.293 10.056 11.298 1.00 96.06 128 ALA A CA 1
ATOM 942 C C . ALA A 1 128 ? 10.916 9.379 11.294 1.00 96.06 128 ALA A C 1
ATOM 944 O O . ALA A 1 128 ? 10.442 8.971 12.354 1.00 96.06 128 ALA A O 1
ATOM 945 N N . ALA A 1 129 ? 10.344 9.156 10.105 1.00 96.38 129 ALA A N 1
ATOM 946 C CA . ALA A 1 129 ? 9.093 8.419 9.931 1.00 96.38 129 ALA A CA 1
ATOM 947 C C . ALA A 1 129 ? 9.153 7.022 10.576 1.00 96.38 129 ALA A C 1
ATOM 949 O O . ALA A 1 129 ? 8.257 6.651 11.336 1.00 96.38 129 ALA A O 1
ATOM 950 N N . ARG A 1 130 ? 10.249 6.277 10.362 1.00 97.06 130 ARG A N 1
ATOM 951 C CA . ARG A 1 130 ? 10.493 4.977 11.016 1.00 97.06 130 ARG A CA 1
ATOM 952 C C . ARG A 1 130 ? 10.501 5.074 12.530 1.00 97.06 130 ARG A C 1
ATOM 954 O O . ARG A 1 130 ? 9.798 4.314 13.177 1.00 97.06 130 ARG A O 1
ATOM 961 N N . ARG A 1 131 ? 11.254 6.022 13.099 1.00 97.38 131 ARG A N 1
ATOM 962 C CA . ARG A 1 131 ? 11.326 6.202 14.560 1.00 97.38 131 ARG A CA 1
ATOM 963 C C . ARG A 1 131 ? 9.955 6.484 15.166 1.00 97.38 131 ARG A C 1
ATOM 965 O O . ARG A 1 131 ? 9.655 5.953 16.228 1.00 97.38 131 ARG A O 1
ATOM 972 N N . ILE A 1 132 ? 9.128 7.284 14.492 1.00 96.94 132 ILE A N 1
ATOM 973 C CA . ILE A 1 132 ? 7.760 7.576 14.939 1.00 96.94 132 ILE A CA 1
ATOM 974 C C . ILE A 1 132 ? 6.910 6.301 14.924 1.00 96.94 132 ILE A C 1
ATOM 976 O O . ILE A 1 132 ? 6.240 6.008 15.912 1.00 96.94 132 ILE A O 1
ATOM 980 N N . ARG A 1 133 ? 6.969 5.512 13.844 1.00 97.19 133 ARG A N 1
ATOM 981 C CA . ARG A 1 133 ? 6.235 4.239 13.738 1.00 97.19 133 ARG A CA 1
ATOM 982 C C . ARG A 1 133 ? 6.724 3.209 14.754 1.00 97.19 133 ARG A C 1
ATOM 984 O O . ARG A 1 133 ? 5.907 2.591 15.423 1.00 97.19 133 ARG A O 1
ATOM 991 N N . ASP A 1 134 ? 8.036 3.072 14.929 1.00 97.19 134 ASP A N 1
ATOM 992 C CA . ASP A 1 134 ? 8.635 2.177 15.921 1.00 97.19 134 ASP A CA 1
ATOM 993 C C . ASP A 1 134 ? 8.237 2.572 17.350 1.00 97.19 134 ASP A C 1
ATOM 995 O O . ASP A 1 134 ? 7.906 1.701 18.150 1.00 97.19 134 ASP A O 1
ATOM 999 N N . ALA A 1 135 ? 8.213 3.872 17.667 1.00 96.25 135 ALA A N 1
ATOM 1000 C CA . ALA A 1 135 ? 7.743 4.369 18.959 1.00 96.25 135 ALA A CA 1
ATOM 1001 C C . ALA A 1 135 ? 6.244 4.093 19.167 1.00 96.25 135 ALA A C 1
ATOM 1003 O O . ALA A 1 135 ? 5.846 3.662 20.248 1.00 96.25 135 ALA A O 1
ATOM 1004 N N . ALA A 1 136 ? 5.424 4.277 18.127 1.00 95.56 136 ALA A N 1
ATOM 1005 C CA . ALA A 1 136 ? 3.996 3.974 18.168 1.00 95.56 136 ALA A CA 1
ATOM 1006 C C . ALA A 1 136 ? 3.729 2.474 18.396 1.00 95.56 136 ALA A C 1
ATOM 1008 O O . ALA A 1 136 ? 2.879 2.116 19.209 1.00 95.56 136 ALA A O 1
ATOM 1009 N N . LEU A 1 137 ? 4.486 1.592 17.732 1.00 95.69 137 LEU A N 1
ATOM 1010 C CA . LEU A 1 137 ? 4.390 0.142 17.925 1.00 95.69 137 LEU A CA 1
ATOM 1011 C C . LEU A 1 137 ? 4.933 -0.307 19.289 1.00 95.69 137 LEU A C 1
ATOM 1013 O O . LEU A 1 137 ? 4.325 -1.158 19.933 1.00 95.69 137 LEU A O 1
ATOM 1017 N N . ALA A 1 138 ? 6.027 0.286 19.777 1.00 95.31 138 ALA A N 1
ATOM 1018 C CA . ALA A 1 138 ? 6.553 0.017 21.119 1.00 95.31 138 ALA A CA 1
ATOM 1019 C C . ALA A 1 138 ? 5.557 0.426 22.218 1.00 95.31 138 ALA A C 1
ATOM 1021 O O . ALA A 1 138 ? 5.422 -0.268 23.225 1.00 95.31 138 ALA A O 1
ATOM 1022 N N . GLY A 1 139 ? 4.816 1.516 21.998 1.00 94.19 139 GLY A N 1
ATOM 1023 C CA . GLY A 1 139 ? 3.742 1.981 22.875 1.00 94.19 139 GLY A CA 1
ATOM 1024 C C . GLY A 1 139 ? 2.424 1.213 22.743 1.00 94.19 139 GLY A C 1
ATOM 1025 O O . GLY A 1 139 ? 1.499 1.501 23.502 1.00 94.19 139 GLY A O 1
ATOM 1026 N N . ALA A 1 140 ? 2.313 0.233 21.833 1.00 92.62 140 ALA A N 1
ATOM 1027 C CA . ALA A 1 140 ? 1.045 -0.433 21.521 1.00 92.62 140 ALA A CA 1
ATOM 1028 C C . ALA A 1 140 ? 0.381 -1.092 22.744 1.00 92.62 140 ALA A C 1
ATOM 1030 O O . ALA A 1 140 ? -0.846 -1.094 22.859 1.00 92.62 140 ALA A O 1
ATOM 1031 N N . ALA A 1 141 ? 1.187 -1.594 23.685 1.00 89.88 141 ALA A N 1
ATOM 1032 C CA . ALA A 1 141 ? 0.714 -2.186 24.935 1.00 89.88 141 ALA A CA 1
ATOM 1033 C C . ALA A 1 141 ? -0.038 -1.187 25.836 1.00 89.88 141 ALA A C 1
ATOM 1035 O O . ALA A 1 141 ? -1.022 -1.539 26.490 1.00 89.88 141 ALA A O 1
ATOM 1036 N N . ALA A 1 142 ? 0.403 0.072 25.833 1.00 91.38 142 ALA A N 1
ATOM 1037 C CA . ALA A 1 142 ? -0.135 1.153 26.655 1.00 91.38 142 ALA A CA 1
ATOM 1038 C C . ALA A 1 142 ? -1.315 1.892 26.000 1.00 91.38 142 ALA A C 1
ATOM 1040 O O . ALA A 1 142 ? -1.863 2.821 26.594 1.00 91.38 142 ALA A O 1
ATOM 1041 N N . LEU A 1 143 ? -1.713 1.508 24.783 1.00 90.25 143 LEU A N 1
ATOM 1042 C CA . LEU A 1 143 ? -2.814 2.161 24.083 1.00 90.25 143 LEU A CA 1
ATOM 1043 C C . LEU A 1 143 ? -4.166 1.861 24.743 1.00 90.25 143 LEU A C 1
ATOM 1045 O O . LEU A 1 143 ? -4.396 0.710 25.147 1.00 90.25 143 LEU A O 1
ATOM 1049 N N . PRO A 1 144 ? -5.089 2.842 24.765 1.00 90.38 144 PRO A N 1
ATOM 1050 C CA . PRO A 1 144 ? -6.489 2.603 25.096 1.00 90.38 144 PRO A CA 1
ATOM 1051 C C . PRO A 1 144 ? -7.077 1.501 24.213 1.00 90.38 144 PRO A C 1
ATOM 1053 O O . PRO A 1 144 ? -6.764 1.419 23.024 1.00 90.38 144 PRO A O 1
ATOM 1056 N N . GLU A 1 145 ? -7.965 0.672 24.763 1.00 85.75 145 GLU A N 1
ATOM 1057 C CA . GLU A 1 145 ? -8.631 -0.409 24.018 1.00 85.75 145 GLU A CA 1
ATOM 1058 C C . GLU A 1 145 ? -9.316 0.107 22.743 1.00 85.75 145 GLU A C 1
ATOM 1060 O O . GLU A 1 145 ? -9.183 -0.491 21.673 1.00 85.75 145 GLU A O 1
ATOM 1065 N N . GLN A 1 146 ? -9.921 1.294 22.839 1.00 87.19 146 GLN A N 1
ATOM 1066 C CA . GLN A 1 146 ? -10.525 2.025 21.729 1.00 87.19 146 GLN A CA 1
ATOM 1067 C C . GLN A 1 146 ? -9.548 2.353 20.603 1.00 87.19 146 GLN A C 1
ATOM 1069 O O . GLN A 1 146 ? -9.999 2.500 19.487 1.00 87.19 146 GLN A O 1
ATOM 1074 N N . GLN A 1 147 ? -8.236 2.433 20.821 1.00 90.31 147 GLN A N 1
ATOM 1075 C CA . GLN A 1 147 ? -7.267 2.737 19.758 1.00 90.31 147 GLN A CA 1
ATOM 1076 C C . GLN A 1 147 ? -6.525 1.502 19.263 1.00 90.31 147 GLN A C 1
ATOM 1078 O O . GLN A 1 147 ? -6.031 1.486 18.135 1.00 90.31 147 GLN A O 1
ATOM 1083 N N . ARG A 1 148 ? -6.482 0.425 20.054 1.00 89.88 148 ARG A N 1
ATOM 1084 C CA . ARG A 1 148 ? -5.795 -0.812 19.659 1.00 89.88 148 ARG A CA 1
ATOM 1085 C C . ARG A 1 148 ? -6.348 -1.392 18.352 1.00 89.88 148 ARG A C 1
ATOM 1087 O O . ARG A 1 148 ? -5.606 -2.035 17.613 1.00 89.88 148 ARG A O 1
ATOM 1094 N N . HIS A 1 149 ? -7.627 -1.163 18.035 1.00 88.56 149 HIS A N 1
ATOM 1095 C CA . HIS A 1 149 ? -8.231 -1.651 16.789 1.00 88.56 149 HIS A CA 1
ATOM 1096 C C . HIS A 1 149 ? -7.667 -0.968 15.538 1.00 88.56 149 HIS A C 1
ATOM 1098 O O . HIS A 1 149 ? -7.820 -1.494 14.440 1.00 88.56 149 HIS A O 1
ATOM 1104 N N . LEU A 1 150 ? -6.961 0.155 15.690 1.00 90.81 150 LEU A N 1
ATOM 1105 C CA . LEU A 1 150 ? -6.275 0.859 14.607 1.00 90.81 150 LEU A CA 1
ATOM 1106 C C . LEU A 1 150 ? -4.853 0.335 14.362 1.00 90.81 150 LEU A C 1
ATOM 1108 O O . LEU A 1 150 ? -4.244 0.674 13.348 1.00 90.81 150 LEU A O 1
ATOM 1112 N N . LEU A 1 151 ? -4.318 -0.521 15.239 1.00 93.12 151 LEU A N 1
ATOM 1113 C CA . LEU A 1 151 ? -2.974 -1.085 15.096 1.00 93.12 151 LEU A CA 1
ATOM 1114 C C . LEU A 1 151 ? -2.737 -1.789 13.741 1.00 93.12 151 LEU A C 1
ATOM 1116 O O . LEU A 1 151 ? -1.682 -1.552 13.150 1.00 93.12 151 LEU A O 1
ATOM 1120 N N . PRO A 1 152 ? -3.685 -2.574 13.177 1.00 94.12 152 PRO A N 1
ATOM 1121 C CA . PRO A 1 152 ? -3.510 -3.166 11.850 1.00 94.12 152 PRO A CA 1
ATOM 1122 C C . PRO A 1 152 ? -3.317 -2.116 10.747 1.00 94.12 152 PRO A C 1
ATOM 1124 O O . PRO A 1 152 ? -2.577 -2.362 9.800 1.00 94.12 152 PRO A O 1
ATOM 1127 N N . LEU A 1 153 ? -3.940 -0.937 10.870 1.00 91.69 153 LEU A N 1
ATOM 1128 C CA . LEU A 1 153 ? -3.792 0.155 9.903 1.00 91.69 153 LEU A CA 1
ATOM 1129 C C . LEU A 1 153 ? -2.409 0.805 10.002 1.00 91.69 153 LEU A C 1
ATOM 1131 O O . LEU A 1 153 ? -1.789 1.063 8.973 1.00 91.69 153 LEU A O 1
ATOM 1135 N N . LEU A 1 154 ? -1.900 1.024 11.219 1.00 94.88 154 LEU A N 1
ATOM 1136 C CA . LEU A 1 154 ? -0.538 1.531 11.418 1.00 94.88 154 LEU A CA 1
ATOM 1137 C C . LEU A 1 154 ? 0.501 0.550 10.857 1.00 94.88 154 LEU A C 1
ATOM 1139 O O . LEU A 1 154 ? 1.416 0.962 10.145 1.00 94.88 154 LEU A O 1
ATOM 1143 N N . VAL A 1 155 ? 0.350 -0.744 11.158 1.00 96.12 155 VAL A N 1
ATOM 1144 C CA . VAL A 1 155 ? 1.239 -1.796 10.646 1.00 96.12 155 VAL A CA 1
ATOM 1145 C C . VAL A 1 155 ? 1.180 -1.847 9.123 1.00 96.12 155 VAL A C 1
ATOM 1147 O O . VAL A 1 155 ? 2.224 -1.877 8.479 1.00 96.12 155 VAL A O 1
ATOM 1150 N N . HIS A 1 156 ? -0.016 -1.768 8.539 1.00 94.38 156 HIS A N 1
ATOM 1151 C CA . HIS A 1 156 ? -0.193 -1.687 7.093 1.00 94.38 156 HIS A CA 1
ATOM 1152 C C . HIS A 1 156 ? 0.560 -0.499 6.490 1.00 94.38 156 HIS A C 1
ATOM 1154 O O . HIS A 1 156 ? 1.378 -0.695 5.593 1.00 94.38 156 HIS A O 1
ATOM 1160 N N . GLN A 1 157 ? 0.382 0.708 7.022 1.00 94.31 157 GLN A N 1
ATOM 1161 C CA . GLN A 1 157 ? 1.095 1.887 6.526 1.00 94.31 157 GLN A CA 1
ATOM 1162 C C . GLN A 1 157 ? 2.617 1.771 6.668 1.00 94.31 157 GLN A C 1
ATOM 1164 O O . GLN A 1 157 ? 3.344 2.189 5.772 1.00 94.31 157 GLN A O 1
ATOM 1169 N N . TYR A 1 158 ? 3.112 1.198 7.770 1.00 97.31 158 TYR A N 1
ATOM 1170 C CA . TYR A 1 158 ? 4.547 0.991 7.960 1.00 97.31 158 TYR A CA 1
ATOM 1171 C C . TYR A 1 158 ? 5.104 0.012 6.918 1.00 97.31 158 TYR A C 1
ATOM 1173 O O . TYR A 1 158 ? 6.091 0.300 6.246 1.00 97.31 158 TYR A O 1
ATOM 1181 N N . VAL A 1 159 ? 4.450 -1.131 6.738 1.00 96.50 159 VAL A N 1
ATOM 1182 C CA . VAL A 1 159 ? 4.924 -2.171 5.823 1.00 96.50 159 VAL A CA 1
ATOM 1183 C C . VAL A 1 159 ? 4.876 -1.696 4.366 1.00 96.50 159 VAL A C 1
ATOM 1185 O O . VAL A 1 159 ? 5.808 -1.972 3.614 1.00 96.50 159 VAL A O 1
ATOM 1188 N N . GLU A 1 160 ? 3.854 -0.935 3.968 1.00 94.06 160 GLU A N 1
ATOM 1189 C CA . GLU A 1 160 ? 3.792 -0.327 2.630 1.00 94.06 160 GLU A CA 1
ATOM 1190 C C . GLU A 1 160 ? 4.891 0.708 2.399 1.00 94.06 160 GLU A C 1
ATOM 1192 O O . GLU A 1 160 ? 5.516 0.693 1.340 1.00 94.06 160 GLU A O 1
ATOM 1197 N N . ALA A 1 161 ? 5.177 1.555 3.391 1.00 94.94 161 ALA A N 1
ATOM 1198 C CA . ALA A 1 161 ? 6.274 2.517 3.320 1.00 94.94 161 ALA A CA 1
ATOM 1199 C C . ALA A 1 161 ? 7.632 1.822 3.126 1.00 94.94 161 ALA A C 1
ATOM 1201 O O . ALA A 1 161 ? 8.418 2.193 2.254 1.00 94.94 161 ALA A O 1
ATOM 1202 N N . GLU A 1 162 ? 7.903 0.759 3.891 1.00 97.00 162 GLU A N 1
ATOM 1203 C CA . GLU A 1 162 ? 9.133 -0.020 3.717 1.00 97.00 162 GLU A CA 1
ATOM 1204 C C . GLU A 1 162 ? 9.162 -0.756 2.373 1.00 97.00 162 GLU A C 1
ATOM 1206 O O . GLU A 1 162 ? 10.203 -0.798 1.725 1.00 97.00 162 GLU A O 1
ATOM 1211 N N . ARG A 1 163 ? 8.031 -1.279 1.887 1.00 93.88 163 ARG A N 1
ATOM 1212 C CA . ARG A 1 163 ? 7.972 -1.914 0.563 1.00 93.88 163 ARG A CA 1
ATOM 1213 C C . ARG A 1 163 ? 8.228 -0.912 -0.564 1.00 93.88 163 ARG A C 1
ATOM 1215 O O . ARG A 1 163 ? 8.974 -1.224 -1.489 1.00 93.88 163 ARG A O 1
ATOM 1222 N N . ALA A 1 164 ? 7.645 0.282 -0.486 1.00 91.69 164 ALA A N 1
ATOM 1223 C CA . ALA A 1 164 ? 7.883 1.354 -1.447 1.00 91.69 164 ALA A CA 1
ATOM 1224 C C . ALA A 1 164 ? 9.355 1.796 -1.434 1.00 91.69 164 ALA A C 1
ATOM 1226 O O . ALA A 1 164 ? 9.963 1.932 -2.497 1.00 91.69 164 ALA A O 1
ATOM 1227 N N . ALA A 1 165 ? 9.958 1.927 -0.248 1.00 93.75 165 ALA A N 1
ATOM 1228 C CA . ALA A 1 165 ? 11.383 2.218 -0.101 1.00 93.75 165 ALA A CA 1
ATOM 1229 C C . ALA A 1 165 ? 12.271 1.096 -0.669 1.00 93.75 165 ALA A C 1
ATOM 1231 O O . ALA A 1 165 ? 13.257 1.384 -1.348 1.00 93.75 165 ALA A O 1
ATOM 1232 N N . ALA A 1 166 ? 11.906 -0.173 -0.455 1.00 93.88 166 ALA A N 1
ATOM 1233 C CA . ALA A 1 166 ? 12.604 -1.321 -1.030 1.00 93.88 166 ALA A CA 1
ATOM 1234 C C . ALA A 1 166 ? 12.555 -1.301 -2.564 1.00 93.88 166 ALA A C 1
ATOM 1236 O O . ALA A 1 166 ? 13.585 -1.467 -3.215 1.00 93.88 166 ALA A O 1
ATOM 1237 N N . ALA A 1 167 ? 11.377 -1.048 -3.141 1.00 90.81 167 ALA A N 1
ATOM 1238 C CA . ALA A 1 167 ? 11.188 -0.966 -4.587 1.00 90.81 167 ALA A CA 1
ATOM 1239 C C . ALA A 1 167 ? 11.969 0.205 -5.205 1.00 90.81 167 ALA A C 1
ATOM 1241 O O . ALA A 1 167 ? 12.619 0.030 -6.234 1.00 90.81 167 ALA A O 1
ATOM 1242 N N . ALA A 1 168 ? 11.967 1.376 -4.561 1.00 91.38 168 ALA A N 1
ATOM 1243 C CA . ALA A 1 168 ? 12.746 2.531 -5.003 1.00 91.38 168 ALA A CA 1
ATOM 1244 C C . ALA A 1 168 ? 14.261 2.261 -4.948 1.00 91.38 168 ALA A C 1
ATOM 1246 O O . ALA A 1 168 ? 14.979 2.577 -5.895 1.00 91.38 168 ALA A O 1
ATOM 1247 N N . ALA A 1 169 ? 14.745 1.625 -3.876 1.00 92.75 169 ALA A N 1
ATOM 1248 C CA . ALA A 1 169 ? 16.149 1.240 -3.745 1.00 92.75 169 ALA A CA 1
ATOM 1249 C C . ALA A 1 169 ? 16.560 0.178 -4.782 1.00 92.75 169 ALA A C 1
ATOM 1251 O O . ALA A 1 169 ? 17.645 0.269 -5.355 1.00 92.75 169 ALA A O 1
ATOM 1252 N N . ALA A 1 170 ? 15.684 -0.789 -5.072 1.00 90.12 170 ALA A N 1
ATOM 1253 C CA . ALA A 1 170 ? 15.909 -1.798 -6.105 1.00 90.12 170 ALA A CA 1
ATOM 1254 C C . ALA A 1 170 ? 15.932 -1.191 -7.518 1.00 90.12 170 ALA A C 1
ATOM 1256 O O . ALA A 1 170 ? 16.794 -1.549 -8.318 1.00 90.12 170 ALA A O 1
ATOM 1257 N N . ALA A 1 171 ? 15.039 -0.241 -7.816 1.00 89.75 171 ALA A N 1
ATOM 1258 C CA . ALA A 1 171 ? 15.049 0.494 -9.081 1.00 89.75 171 ALA A CA 1
ATOM 1259 C C . ALA A 1 171 ? 16.347 1.300 -9.250 1.00 89.75 171 ALA A C 1
ATOM 1261 O O . ALA A 1 171 ? 17.015 1.177 -10.272 1.00 89.75 171 ALA A O 1
ATOM 1262 N N . ALA A 1 172 ? 16.774 2.023 -8.208 1.00 90.38 172 ALA A N 1
ATOM 1263 C CA . ALA A 1 172 ? 18.043 2.749 -8.218 1.00 90.38 172 ALA A CA 1
ATOM 1264 C C . ALA A 1 172 ? 19.258 1.816 -8.391 1.00 90.38 172 ALA A C 1
ATOM 1266 O O . ALA A 1 172 ? 20.231 2.176 -9.053 1.00 90.38 172 ALA A O 1
ATOM 1267 N N . ALA A 1 173 ? 19.214 0.607 -7.819 1.00 89.50 173 ALA A N 1
ATOM 1268 C CA . ALA A 1 173 ? 20.237 -0.412 -8.043 1.00 89.50 173 ALA A CA 1
ATOM 1269 C C . ALA A 1 173 ? 20.268 -0.878 -9.506 1.00 89.50 173 ALA A C 1
ATOM 1271 O O . ALA A 1 173 ? 21.347 -0.967 -10.092 1.00 89.50 173 ALA A O 1
ATOM 1272 N N . ALA A 1 174 ? 19.102 -1.122 -10.110 1.00 87.62 174 ALA A N 1
ATOM 1273 C CA . ALA A 1 174 ? 18.994 -1.517 -11.511 1.00 87.62 174 ALA A CA 1
ATOM 1274 C C . ALA A 1 174 ? 19.527 -0.425 -12.456 1.00 87.62 174 ALA A C 1
ATOM 1276 O O . ALA A 1 174 ? 20.341 -0.724 -13.333 1.00 87.62 174 ALA A O 1
ATOM 1277 N N . ASP A 1 175 ? 19.164 0.838 -12.228 1.00 88.50 175 ASP A N 1
ATOM 1278 C CA . ASP A 1 175 ? 19.659 1.974 -13.016 1.00 88.50 175 ASP A CA 1
ATOM 1279 C C . ASP A 1 175 ? 21.185 2.124 -12.898 1.00 88.50 175 ASP A C 1
ATOM 1281 O O . ASP A 1 175 ? 21.877 2.310 -13.903 1.00 88.50 175 ASP A O 1
ATOM 1285 N N . ALA A 1 176 ? 21.736 1.945 -11.690 1.00 88.44 176 ALA A N 1
ATOM 1286 C CA . ALA A 1 176 ? 23.181 1.958 -11.468 1.00 88.44 176 ALA A CA 1
ATOM 1287 C C . ALA A 1 176 ? 23.903 0.826 -12.221 1.00 88.44 176 ALA A C 1
ATOM 1289 O O . ALA A 1 176 ? 25.012 1.030 -12.712 1.00 88.44 176 ALA A O 1
ATOM 1290 N N . THR A 1 177 ? 23.285 -0.354 -12.351 1.00 86.56 177 THR A N 1
ATOM 1291 C CA . THR A 1 177 ? 23.856 -1.463 -13.139 1.00 86.56 177 THR A CA 1
ATOM 1292 C C . THR A 1 177 ? 23.742 -1.254 -14.650 1.00 86.56 177 THR A C 1
ATOM 1294 O O . THR A 1 177 ? 24.629 -1.680 -15.389 1.00 86.56 177 THR A O 1
ATOM 1297 N N . ALA A 1 178 ? 22.694 -0.574 -15.124 1.00 86.75 178 ALA A N 1
ATOM 1298 C CA . ALA A 1 178 ? 22.485 -0.299 -16.546 1.00 86.75 178 ALA A CA 1
ATOM 1299 C C . ALA A 1 178 ? 23.433 0.782 -17.096 1.00 86.75 178 ALA A C 1
ATOM 1301 O O . ALA A 1 178 ? 23.729 0.787 -18.289 1.00 86.75 178 ALA A O 1
ATOM 1302 N N . GLY A 1 179 ? 23.941 1.669 -16.234 1.00 85.81 179 GLY A N 1
ATOM 1303 C CA . GLY A 1 179 ? 24.797 2.800 -16.603 1.00 85.81 179 GLY A CA 1
ATOM 1304 C C . GLY A 1 179 ? 26.156 2.459 -17.230 1.00 85.81 179 GLY A C 1
ATOM 1305 O O . GLY A 1 179 ? 26.861 3.383 -17.620 1.00 85.81 179 GLY A O 1
ATOM 1306 N N . GLY A 1 180 ? 26.542 1.179 -17.342 1.00 67.06 180 GLY A N 1
ATOM 1307 C CA . GLY A 1 180 ? 27.621 0.683 -18.219 1.00 67.06 180 GLY A CA 1
ATOM 1308 C C . GLY A 1 180 ? 29.043 1.218 -17.981 1.00 67.06 180 GLY A C 1
ATOM 1309 O O . GLY A 1 180 ? 29.982 0.767 -18.636 1.00 67.06 180 GLY A O 1
ATOM 1310 N N . GLY A 1 181 ? 29.239 2.154 -17.053 1.00 72.06 181 GLY A N 1
ATOM 1311 C CA . GLY A 1 181 ? 30.541 2.700 -16.703 1.00 72.06 181 GLY A CA 1
ATOM 1312 C C . GLY A 1 181 ? 31.357 1.651 -15.964 1.00 72.06 181 GLY A C 1
ATOM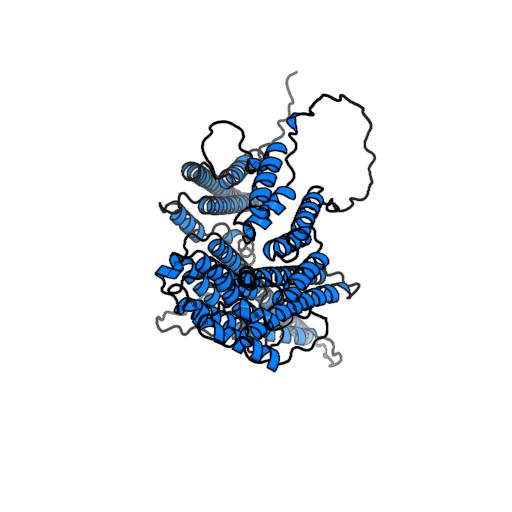 1313 O O . GLY A 1 181 ? 31.239 1.521 -14.750 1.00 72.06 181 GLY A O 1
ATOM 1314 N N . GLY A 1 182 ? 32.195 0.910 -16.691 1.00 65.75 182 GLY A N 1
ATOM 1315 C CA . GLY A 1 182 ? 33.070 -0.155 -16.181 1.00 65.75 182 GLY A CA 1
ATOM 1316 C C . GLY A 1 182 ? 34.128 0.271 -15.147 1.00 65.75 182 GLY A C 1
ATOM 1317 O O . GLY A 1 182 ? 35.075 -0.473 -14.914 1.00 65.75 182 GLY A O 1
ATOM 1318 N N . GLY A 1 183 ? 33.995 1.440 -14.518 1.00 63.81 183 GLY A N 1
ATOM 1319 C CA . GLY A 1 183 ? 34.908 1.962 -13.506 1.00 63.81 183 GLY A CA 1
ATOM 1320 C C . GLY A 1 183 ? 34.225 2.134 -12.150 1.00 63.81 183 GLY A C 1
ATOM 1321 O O . GLY A 1 183 ? 33.652 3.183 -11.884 1.00 63.81 183 GLY A O 1
ATOM 1322 N N . GLY A 1 184 ? 34.334 1.125 -11.276 1.00 61.41 184 GLY A N 1
ATOM 1323 C CA . GLY A 1 184 ? 34.069 1.253 -9.832 1.00 61.41 184 GLY A CA 1
ATOM 1324 C C . GLY A 1 184 ? 32.845 0.490 -9.304 1.00 61.41 184 GLY A C 1
ATOM 1325 O O . GLY A 1 184 ? 31.794 1.074 -9.056 1.00 61.41 184 GLY A O 1
ATOM 1326 N N . GLY A 1 185 ? 33.001 -0.813 -9.043 1.00 66.88 185 GLY A N 1
ATOM 1327 C CA . GLY A 1 185 ? 31.953 -1.757 -8.607 1.00 66.88 185 GLY A CA 1
ATOM 1328 C C . GLY A 1 185 ? 31.344 -1.575 -7.203 1.00 66.88 185 GLY A C 1
ATOM 1329 O O . GLY A 1 185 ? 30.912 -2.557 -6.608 1.00 66.88 185 GLY A O 1
ATOM 1330 N N . GLY A 1 186 ? 31.298 -0.360 -6.647 1.00 75.00 186 GLY A N 1
ATOM 1331 C CA . GLY A 1 186 ? 30.786 -0.115 -5.288 1.00 75.00 186 GLY A CA 1
ATOM 1332 C C . GLY A 1 186 ? 29.301 0.268 -5.197 1.00 75.00 186 GLY A C 1
ATOM 1333 O O . GLY A 1 186 ? 28.624 -0.110 -4.243 1.00 75.00 186 GLY A O 1
ATOM 1334 N N . GLY A 1 187 ? 28.774 1.013 -6.176 1.00 78.94 187 GLY A N 1
ATOM 1335 C CA . GLY A 1 187 ? 27.476 1.696 -6.040 1.00 78.94 187 GLY A CA 1
ATOM 1336 C C . GLY A 1 187 ? 26.255 0.770 -5.981 1.00 78.94 187 GLY A C 1
ATOM 1337 O O . GLY A 1 187 ? 25.410 0.921 -5.100 1.00 78.94 187 GLY A O 1
ATOM 1338 N N . GLY A 1 188 ? 26.176 -0.218 -6.880 1.00 84.00 188 GLY A N 1
ATOM 1339 C CA . GLY A 1 188 ? 25.014 -1.116 -6.97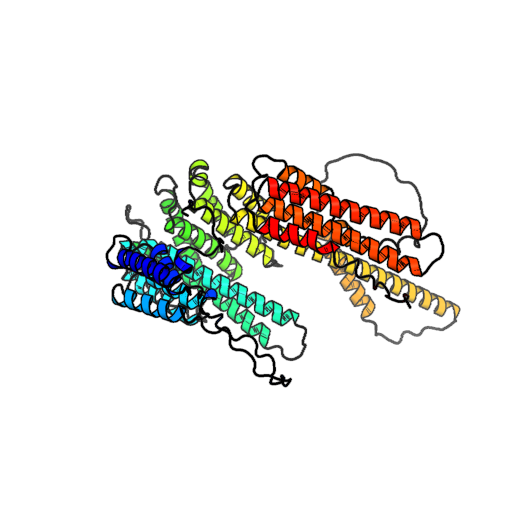7 1.00 84.00 188 GLY A CA 1
ATOM 1340 C C . GLY A 1 188 ? 24.834 -2.041 -5.767 1.00 84.00 188 GLY A C 1
ATOM 1341 O O . GLY A 1 188 ? 23.712 -2.394 -5.411 1.00 84.00 188 GLY A O 1
ATOM 1342 N N . GLY A 1 189 ? 25.929 -2.399 -5.087 1.00 87.38 189 GLY A N 1
ATOM 1343 C CA . GLY A 1 189 ? 25.872 -3.248 -3.894 1.00 87.38 189 GLY A CA 1
ATOM 1344 C C . GLY A 1 189 ? 25.188 -2.556 -2.713 1.00 87.38 189 GLY A C 1
ATOM 1345 O O . GLY A 1 189 ? 24.378 -3.170 -2.020 1.00 87.38 189 GLY A O 1
ATOM 1346 N N . ALA A 1 190 ? 25.460 -1.264 -2.506 1.00 89.62 190 ALA A N 1
ATOM 1347 C CA . ALA A 1 190 ? 24.886 -0.501 -1.398 1.00 89.62 190 ALA A CA 1
ATOM 1348 C C . ALA A 1 190 ? 23.368 -0.288 -1.551 1.00 89.62 190 ALA A C 1
ATOM 1350 O O . ALA A 1 190 ? 22.625 -0.413 -0.577 1.00 89.62 190 ALA A O 1
ATOM 1351 N N . THR A 1 191 ? 22.890 -0.010 -2.767 1.00 90.25 191 THR A N 1
ATOM 1352 C CA . THR A 1 191 ? 21.455 0.174 -3.051 1.00 90.25 191 THR A CA 1
ATOM 1353 C C . THR A 1 191 ? 20.681 -1.142 -2.972 1.00 90.25 191 THR A C 1
ATOM 1355 O O . THR A 1 191 ? 19.601 -1.175 -2.382 1.00 90.25 191 THR A O 1
ATOM 1358 N N . ALA A 1 192 ? 21.256 -2.248 -3.454 1.00 89.00 192 ALA A N 1
ATOM 1359 C CA . ALA A 1 192 ? 20.679 -3.582 -3.276 1.00 89.00 192 ALA A CA 1
ATOM 1360 C C . ALA A 1 192 ? 20.608 -3.993 -1.791 1.00 89.00 192 ALA A C 1
ATOM 1362 O O . ALA A 1 192 ? 19.590 -4.523 -1.341 1.00 89.00 192 ALA A O 1
ATOM 1363 N N . ALA A 1 193 ? 21.649 -3.697 -1.005 1.00 92.56 193 ALA A N 1
ATOM 1364 C CA . ALA A 1 193 ? 21.649 -3.937 0.438 1.00 92.56 193 ALA A CA 1
ATOM 1365 C C . ALA A 1 193 ? 20.572 -3.111 1.163 1.00 92.56 193 ALA A C 1
ATOM 1367 O O . ALA A 1 193 ? 19.888 -3.636 2.041 1.00 92.56 193 ALA A O 1
ATOM 1368 N N . ALA A 1 194 ? 20.366 -1.851 0.764 1.00 93.50 194 ALA A N 1
ATOM 1369 C CA . ALA A 1 194 ? 19.290 -1.016 1.297 1.00 93.50 194 ALA A CA 1
ATOM 1370 C C . ALA A 1 194 ? 17.899 -1.583 0.959 1.00 93.50 194 ALA A C 1
ATOM 1372 O O . ALA A 1 194 ? 17.034 -1.649 1.834 1.00 93.50 194 ALA A O 1
ATOM 1373 N N . ALA A 1 195 ? 17.691 -2.056 -0.276 1.00 93.00 195 ALA A N 1
ATOM 1374 C CA . ALA A 1 195 ? 16.442 -2.705 -0.677 1.00 93.00 195 ALA A CA 1
ATOM 1375 C C . ALA A 1 195 ? 16.141 -3.947 0.180 1.00 93.00 195 ALA A C 1
ATOM 1377 O O . ALA A 1 195 ? 15.019 -4.116 0.667 1.00 93.00 195 ALA A O 1
ATOM 1378 N N . LEU A 1 196 ? 17.159 -4.780 0.424 1.00 93.81 196 LEU A N 1
ATOM 1379 C CA . LEU A 1 196 ? 17.053 -5.943 1.303 1.00 93.81 196 LEU A CA 1
ATOM 1380 C C . LEU A 1 196 ? 16.753 -5.542 2.755 1.00 93.81 196 LEU A C 1
ATOM 1382 O O . LEU A 1 196 ? 15.899 -6.161 3.389 1.00 93.81 196 LEU A O 1
ATOM 1386 N N . GLU A 1 197 ? 17.401 -4.501 3.285 1.00 94.81 197 GLU A N 1
ATOM 1387 C CA . GLU A 1 197 ? 17.138 -4.017 4.646 1.00 94.81 197 GLU A CA 1
ATOM 1388 C C . GLU A 1 197 ? 15.678 -3.567 4.816 1.00 94.81 197 GLU A C 1
ATOM 1390 O O . GLU A 1 197 ? 15.036 -3.928 5.806 1.00 94.81 197 GLU A O 1
ATOM 1395 N N . HIS A 1 198 ? 15.130 -2.826 3.848 1.00 95.62 198 HIS A N 1
ATOM 1396 C CA . HIS A 1 198 ? 13.723 -2.416 3.854 1.00 95.62 198 HIS A CA 1
ATOM 1397 C C . HIS A 1 198 ? 12.776 -3.619 3.844 1.00 95.62 198 HIS A C 1
ATOM 1399 O O . HIS A 1 198 ? 11.840 -3.680 4.644 1.00 95.62 198 HIS A O 1
ATOM 1405 N N . ALA A 1 199 ? 13.052 -4.619 3.005 1.00 94.06 199 ALA A N 1
ATOM 1406 C CA . ALA A 1 199 ? 12.255 -5.840 2.951 1.00 94.06 199 ALA A CA 1
ATOM 1407 C C . ALA A 1 199 ? 12.316 -6.641 4.269 1.00 94.06 199 ALA A C 1
ATOM 1409 O O . ALA A 1 199 ? 11.283 -7.103 4.759 1.00 94.06 199 ALA A O 1
ATOM 1410 N N . LEU A 1 200 ? 13.496 -6.757 4.889 1.00 95.38 200 LEU A N 1
ATOM 1411 C CA . LEU A 1 200 ? 13.669 -7.412 6.192 1.00 95.38 200 LEU A CA 1
ATOM 1412 C C . LEU A 1 200 ? 12.945 -6.665 7.317 1.00 95.38 200 LEU A C 1
ATOM 1414 O O . LEU A 1 200 ? 12.332 -7.293 8.180 1.00 95.38 200 LEU A O 1
ATOM 1418 N N . ARG A 1 201 ? 12.961 -5.328 7.300 1.00 96.44 201 ARG A N 1
ATOM 1419 C CA . ARG A 1 201 ? 12.232 -4.505 8.274 1.00 96.44 201 ARG A CA 1
ATOM 1420 C C . ARG A 1 201 ? 10.721 -4.673 8.128 1.00 96.44 201 ARG A C 1
ATOM 1422 O O . ARG A 1 201 ? 10.042 -4.890 9.130 1.00 96.44 201 ARG A O 1
ATOM 1429 N N . ALA A 1 202 ? 10.210 -4.639 6.897 1.00 96.69 202 ALA A N 1
ATOM 1430 C CA . ALA A 1 202 ? 8.809 -4.921 6.593 1.00 96.69 202 ALA A CA 1
ATOM 1431 C C . ALA A 1 202 ? 8.389 -6.302 7.128 1.00 96.69 202 ALA A C 1
ATOM 1433 O O . ALA A 1 202 ? 7.382 -6.425 7.828 1.00 96.69 202 ALA A O 1
ATOM 1434 N N . HIS A 1 203 ? 9.203 -7.332 6.870 1.00 96.31 203 HIS A N 1
ATOM 1435 C CA . HIS A 1 203 ? 8.972 -8.689 7.373 1.00 96.31 203 HIS A CA 1
ATOM 1436 C C . HIS A 1 203 ? 8.987 -8.764 8.904 1.00 96.31 203 HIS A C 1
ATOM 1438 O O . HIS A 1 203 ? 8.094 -9.370 9.493 1.00 96.31 203 HIS A O 1
ATOM 1444 N N . HIS A 1 204 ? 9.936 -8.093 9.562 1.00 96.25 204 HIS A N 1
ATOM 1445 C CA . HIS A 1 204 ? 10.023 -8.047 11.025 1.00 96.25 204 HIS A CA 1
ATOM 1446 C C . HIS A 1 204 ? 8.762 -7.467 11.671 1.00 96.25 204 HIS A C 1
ATOM 1448 O O . HIS A 1 204 ? 8.240 -8.052 12.623 1.00 96.25 204 HIS A O 1
ATOM 1454 N N . VAL A 1 205 ? 8.246 -6.355 11.137 1.00 96.88 205 VAL A N 1
ATOM 1455 C CA . VAL A 1 205 ? 7.016 -5.719 11.636 1.00 96.88 205 VAL A CA 1
ATOM 1456 C C . VAL A 1 205 ? 5.813 -6.654 11.468 1.00 96.88 205 VAL A C 1
ATOM 1458 O O . VAL A 1 205 ? 5.041 -6.830 12.413 1.00 96.88 205 VAL A O 1
ATOM 1461 N N . LEU A 1 206 ? 5.677 -7.301 10.304 1.00 96.31 206 LEU A N 1
ATOM 1462 C CA . LEU A 1 206 ? 4.612 -8.280 10.052 1.00 96.31 206 LEU A CA 1
ATOM 1463 C C . LEU A 1 206 ? 4.693 -9.466 11.011 1.00 96.31 206 LEU A C 1
ATOM 1465 O O . LEU A 1 206 ? 3.694 -9.843 11.615 1.00 96.31 206 LEU A O 1
ATOM 1469 N N . ARG A 1 207 ? 5.889 -10.030 11.184 1.00 95.31 207 ARG A N 1
ATOM 1470 C CA . ARG A 1 207 ? 6.133 -11.168 12.070 1.00 95.31 207 ARG A CA 1
ATOM 1471 C C . ARG A 1 207 ? 5.761 -10.842 13.510 1.00 95.31 207 ARG A C 1
ATOM 1473 O O . ARG A 1 207 ? 5.041 -11.617 14.127 1.00 95.31 207 ARG A O 1
ATOM 1480 N N . TRP A 1 208 ? 6.203 -9.697 14.036 1.00 95.19 208 TRP A N 1
ATOM 1481 C CA . TRP A 1 208 ? 5.797 -9.262 15.374 1.00 95.19 208 TRP A CA 1
ATOM 1482 C C . TRP A 1 208 ? 4.275 -9.152 15.475 1.00 95.19 208 TRP A C 1
ATOM 1484 O O . TRP A 1 208 ? 3.689 -9.731 16.386 1.00 95.19 208 TRP A O 1
ATOM 1494 N N . PHE A 1 209 ? 3.635 -8.469 14.525 1.00 94.75 209 PHE A N 1
ATOM 1495 C CA . PHE A 1 209 ? 2.195 -8.240 14.558 1.00 94.75 209 PHE A CA 1
ATOM 1496 C C . PHE A 1 209 ? 1.399 -9.551 14.529 1.00 94.75 209 PHE A C 1
ATOM 1498 O O . PHE A 1 209 ? 0.471 -9.720 15.318 1.00 94.75 209 PHE A O 1
ATOM 1505 N N . LEU A 1 210 ? 1.786 -10.496 13.667 1.00 92.69 210 LEU A N 1
ATOM 1506 C CA . LEU A 1 210 ? 1.126 -11.795 13.517 1.00 92.69 210 LEU A CA 1
ATOM 1507 C C . LEU A 1 210 ? 1.411 -12.749 14.693 1.00 92.69 210 LEU A C 1
ATOM 1509 O O . LEU A 1 210 ? 0.519 -13.476 15.125 1.00 92.69 210 LEU A O 1
ATOM 1513 N N . THR A 1 211 ? 2.608 -12.711 15.280 1.00 91.88 211 THR A N 1
ATOM 1514 C CA . THR A 1 211 ? 2.930 -13.497 16.484 1.00 91.88 211 THR A CA 1
ATOM 1515 C C . THR A 1 211 ? 2.244 -12.939 17.730 1.00 91.88 211 THR A C 1
ATOM 1517 O O . THR A 1 211 ? 1.667 -13.700 18.507 1.00 91.88 211 THR A O 1
ATOM 1520 N N . ALA A 1 212 ? 2.232 -11.615 17.907 1.0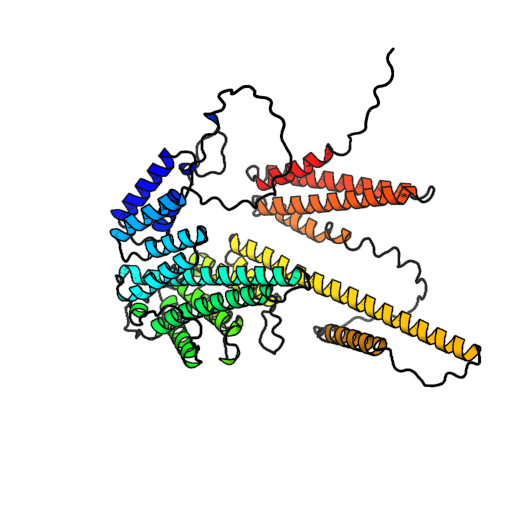0 88.69 212 ALA A N 1
ATOM 1521 C CA . ALA A 1 212 ? 1.474 -10.952 18.971 1.00 88.69 212 ALA A CA 1
ATOM 1522 C C . ALA A 1 212 ? -0.022 -11.267 18.853 1.00 88.69 212 ALA A C 1
ATOM 1524 O O . ALA A 1 212 ? -0.735 -11.424 19.843 1.00 88.69 212 ALA A O 1
ATOM 1525 N N . ALA A 1 213 ? -0.478 -11.437 17.615 1.00 83.25 213 ALA A N 1
ATOM 1526 C CA . ALA A 1 213 ? -1.811 -11.890 17.311 1.00 83.25 213 ALA A CA 1
ATOM 1527 C C . ALA A 1 213 ? -2.117 -13.318 17.814 1.00 83.25 213 ALA A C 1
ATOM 1529 O O . ALA A 1 213 ? -3.236 -13.557 18.277 1.00 83.25 213 ALA A O 1
ATOM 1530 N N . ALA A 1 214 ? -1.143 -14.231 17.752 1.00 83.06 214 ALA A N 1
ATOM 1531 C CA . ALA A 1 214 ? -1.260 -15.620 18.208 1.00 83.06 214 ALA A CA 1
ATOM 1532 C C . ALA A 1 214 ? -1.368 -15.751 19.733 1.00 83.06 214 ALA A C 1
ATOM 1534 O O . ALA A 1 214 ? -2.058 -16.633 20.235 1.00 83.06 214 ALA A O 1
ATOM 1535 N N . ALA A 1 215 ? -0.642 -14.898 20.460 1.00 82.88 215 ALA A N 1
ATOM 1536 C CA . ALA A 1 215 ? -0.483 -15.004 21.910 1.00 82.88 215 ALA A CA 1
ATOM 1537 C C . ALA A 1 215 ? -1.775 -14.713 22.689 1.00 82.88 215 ALA A C 1
ATOM 1539 O O . ALA A 1 215 ? -1.912 -15.115 23.843 1.00 82.88 215 ALA A O 1
ATOM 1540 N N . ALA A 1 216 ? -2.735 -14.029 22.073 1.00 75.88 216 ALA A N 1
ATOM 1541 C CA . ALA A 1 216 ? -4.020 -13.806 22.702 1.00 75.88 216 ALA A CA 1
ATOM 1542 C C . ALA A 1 216 ? -4.938 -14.997 22.495 1.00 75.88 216 ALA A C 1
ATOM 1544 O O . ALA A 1 216 ? -5.412 -15.257 21.388 1.00 75.88 216 ALA A O 1
ATOM 1545 N N . ALA A 1 217 ? -5.198 -15.699 23.593 1.00 60.72 217 ALA A N 1
ATOM 1546 C CA . ALA A 1 217 ? -6.183 -16.758 23.625 1.00 60.72 217 ALA A CA 1
ATOM 1547 C C . ALA A 1 217 ? -7.540 -16.240 23.105 1.00 60.72 217 ALA A C 1
ATOM 1549 O O . ALA A 1 217 ? -7.926 -15.112 23.426 1.00 60.72 217 ALA A O 1
ATOM 1550 N N . PRO A 1 218 ? -8.289 -17.054 22.341 1.00 61.09 218 PRO A N 1
ATOM 1551 C CA . PRO A 1 218 ? -9.654 -16.747 21.939 1.00 61.09 218 PRO A CA 1
ATOM 1552 C C . PRO A 1 218 ? -10.584 -16.878 23.153 1.00 61.09 218 PRO A C 1
ATOM 1554 O O . PRO A 1 218 ? -11.383 -17.805 23.256 1.00 61.09 218 PRO A O 1
ATOM 1557 N N . THR A 1 219 ? -10.474 -15.972 24.121 1.00 61.22 219 THR A N 1
ATOM 1558 C CA . THR A 1 219 ? -11.492 -15.818 25.157 1.00 61.22 219 THR A CA 1
ATOM 1559 C C . THR A 1 219 ? -12.696 -15.159 24.493 1.00 61.22 219 THR A C 1
ATOM 1561 O O . THR A 1 219 ? -12.677 -13.978 24.146 1.00 61.22 219 THR A O 1
ATOM 1564 N N . GLY A 1 220 ? -13.707 -15.984 24.200 1.00 56.59 220 GLY A N 1
ATOM 1565 C CA . GLY A 1 220 ? -14.875 -15.639 23.392 1.00 56.59 220 GLY A CA 1
ATOM 1566 C C . GLY A 1 220 ? -15.478 -14.286 23.767 1.00 56.59 220 GLY A C 1
ATOM 1567 O O . GLY A 1 220 ? -16.125 -14.158 24.800 1.00 56.59 220 GLY A O 1
ATOM 1568 N N . GLY A 1 221 ? -15.249 -13.283 22.916 1.00 57.50 221 GLY A N 1
ATOM 1569 C CA . GLY A 1 221 ? -15.865 -11.959 23.020 1.00 57.50 221 GLY A CA 1
ATOM 1570 C C . GLY A 1 221 ? -14.913 -10.767 22.893 1.00 57.50 221 GLY A C 1
ATOM 1571 O O . GLY A 1 221 ? -15.381 -9.679 22.567 1.00 57.50 221 GLY A O 1
ATOM 1572 N N . CYS A 1 222 ? -13.600 -10.925 23.096 1.00 47.09 222 CYS A N 1
ATOM 1573 C CA . CYS A 1 222 ? -12.685 -9.778 23.053 1.00 47.09 222 CYS A CA 1
ATOM 1574 C C . CYS A 1 222 ? -12.195 -9.466 21.624 1.00 47.09 222 CYS A C 1
ATOM 1576 O O . CYS A 1 222 ? -11.699 -10.337 20.908 1.00 47.09 222 CYS A O 1
ATOM 1578 N N . THR A 1 223 ? -12.346 -8.207 21.201 1.00 55.81 223 THR A N 1
ATOM 1579 C CA . THR A 1 223 ? -11.944 -7.718 19.871 1.00 55.81 223 THR A CA 1
ATOM 1580 C C . THR A 1 223 ? -10.440 -7.892 19.613 1.00 55.81 223 THR A C 1
ATOM 1582 O O . THR A 1 223 ? -9.617 -7.703 20.501 1.00 55.81 223 THR A O 1
ATOM 1585 N N . THR A 1 224 ? -10.077 -8.197 18.364 1.00 54.00 224 THR A N 1
ATOM 1586 C CA . THR A 1 224 ? -8.748 -8.580 17.813 1.00 54.00 224 THR A CA 1
ATOM 1587 C C . THR A 1 224 ? -7.540 -7.702 18.182 1.00 54.00 224 THR A C 1
ATOM 1589 O O . THR A 1 224 ? -6.386 -8.075 17.941 1.00 54.00 224 THR A O 1
ATOM 1592 N N . ALA A 1 225 ? -7.814 -6.541 18.752 1.00 55.59 225 ALA A N 1
ATOM 1593 C CA . ALA A 1 225 ? -6.934 -5.430 19.035 1.00 55.59 225 ALA A CA 1
ATOM 1594 C C . ALA A 1 225 ? -6.190 -5.543 20.375 1.00 55.59 225 ALA A C 1
ATOM 1596 O O . ALA A 1 225 ? -5.002 -5.234 20.469 1.00 55.59 225 ALA A O 1
ATOM 1597 N N . THR A 1 226 ? -6.871 -6.015 21.419 1.00 58.62 226 THR A N 1
ATOM 1598 C CA . THR A 1 226 ? -6.332 -6.130 22.788 1.00 58.62 226 THR A CA 1
ATOM 1599 C C . THR A 1 226 ? -5.184 -7.122 22.895 1.00 58.62 226 THR A C 1
ATOM 1601 O O . THR A 1 226 ? -4.311 -6.980 23.740 1.00 58.62 226 THR A O 1
ATOM 1604 N N . ALA A 1 227 ? -5.164 -8.083 21.988 1.00 59.50 227 ALA A N 1
ATOM 1605 C CA . ALA A 1 227 ? -4.196 -9.150 21.885 1.00 59.50 227 ALA A CA 1
ATOM 1606 C C . ALA A 1 227 ? -2.759 -8.727 21.557 1.00 59.50 227 ALA A C 1
ATOM 1608 O O . ALA A 1 227 ? -1.810 -9.145 22.214 1.00 59.50 227 ALA A O 1
ATOM 1609 N N . ALA A 1 228 ? -2.599 -7.899 20.520 1.00 58.44 228 ALA A N 1
ATOM 1610 C CA . ALA A 1 228 ? -1.281 -7.527 20.013 1.00 58.44 228 ALA A CA 1
ATOM 1611 C C . ALA A 1 228 ? -0.492 -6.675 21.025 1.00 58.44 228 ALA A C 1
ATOM 1613 O O . ALA A 1 228 ? 0.732 -6.638 20.993 1.00 58.44 228 ALA A O 1
ATOM 1614 N N . ALA A 1 229 ? -1.201 -6.049 21.969 1.00 61.50 229 ALA A N 1
ATOM 1615 C CA . ALA A 1 229 ? -0.639 -5.326 23.101 1.00 61.50 229 ALA A CA 1
ATOM 1616 C C . ALA A 1 229 ? 0.111 -6.223 24.110 1.00 61.50 229 ALA A C 1
ATOM 1618 O O . ALA A 1 229 ? 0.865 -5.696 24.921 1.00 61.50 229 ALA A O 1
ATOM 1619 N N . ALA A 1 230 ? -0.064 -7.551 24.082 1.00 75.62 230 ALA A N 1
ATOM 1620 C CA . ALA A 1 230 ? 0.583 -8.449 25.043 1.00 75.62 230 ALA A CA 1
ATOM 1621 C C . ALA A 1 230 ? 2.072 -8.703 24.747 1.00 75.62 230 ALA A C 1
ATOM 1623 O O . ALA A 1 230 ? 2.829 -9.035 25.657 1.00 75.62 230 ALA A O 1
ATOM 1624 N N . VAL A 1 231 ? 2.507 -8.551 23.491 1.00 87.25 231 VAL A N 1
ATOM 1625 C CA . VAL A 1 231 ? 3.898 -8.794 23.084 1.00 87.25 231 VAL A CA 1
ATOM 1626 C C . VAL A 1 231 ? 4.581 -7.466 22.790 1.00 87.25 231 VAL A C 1
ATOM 1628 O O . VAL A 1 231 ? 4.264 -6.795 21.808 1.00 87.25 231 VAL A O 1
ATOM 1631 N N . THR A 1 232 ? 5.563 -7.103 23.614 1.00 93.06 232 THR A N 1
ATOM 1632 C CA . THR A 1 232 ? 6.348 -5.874 23.444 1.00 93.06 232 THR A CA 1
ATOM 1633 C C . THR A 1 232 ? 7.024 -5.842 22.074 1.00 93.06 232 THR A C 1
ATOM 1635 O O . THR A 1 232 ? 7.814 -6.727 21.738 1.00 93.06 232 THR A O 1
ATOM 1638 N N . TYR A 1 233 ? 6.735 -4.810 21.278 1.00 95.44 233 TYR A N 1
ATOM 1639 C CA . TYR A 1 233 ? 7.445 -4.574 20.024 1.00 95.44 233 TYR A CA 1
ATOM 1640 C C . TYR A 1 233 ? 8.884 -4.152 20.307 1.00 95.44 233 TYR A C 1
ATOM 1642 O O . TYR A 1 233 ? 9.136 -3.182 21.023 1.00 95.44 233 TYR A O 1
ATOM 1650 N N . VAL A 1 234 ? 9.831 -4.861 19.697 1.00 95.62 234 VAL A N 1
ATOM 1651 C CA . VAL A 1 234 ? 11.242 -4.478 19.690 1.00 95.62 234 VAL A CA 1
ATOM 1652 C C . VAL A 1 234 ? 11.568 -3.923 18.302 1.00 95.62 234 VAL A C 1
ATOM 1654 O O . VAL A 1 234 ? 11.397 -4.654 17.321 1.00 95.62 234 VAL A O 1
ATOM 1657 N N . PRO A 1 235 ? 12.045 -2.667 18.190 1.00 96.31 235 PRO A N 1
ATOM 1658 C CA . PRO A 1 235 ? 12.436 -2.091 16.909 1.00 96.31 235 PRO A CA 1
ATOM 1659 C C . PRO A 1 235 ? 13.455 -2.961 16.175 1.00 96.31 235 PRO A C 1
ATOM 1661 O O . PRO A 1 235 ? 14.360 -3.533 16.791 1.00 96.31 235 PRO A O 1
ATOM 1664 N N . TYR A 1 236 ? 13.316 -3.043 14.852 1.00 95.81 236 TYR A N 1
ATOM 1665 C CA . TYR A 1 236 ? 14.208 -3.843 14.018 1.00 95.81 236 TYR A CA 1
ATOM 1666 C C . TYR A 1 236 ? 15.670 -3.400 14.177 1.00 95.81 236 TYR A C 1
ATOM 1668 O O . TYR A 1 236 ? 16.007 -2.225 13.995 1.00 95.81 236 TYR A O 1
ATOM 1676 N N . LYS A 1 237 ? 16.538 -4.375 14.460 1.00 94.88 237 LYS A N 1
ATOM 1677 C CA . LYS A 1 237 ? 17.996 -4.243 14.456 1.00 94.88 237 LYS A CA 1
ATOM 1678 C C . LYS A 1 237 ? 18.554 -5.124 13.343 1.00 94.88 237 LYS A C 1
ATOM 1680 O O . LYS A 1 237 ? 18.216 -6.304 13.267 1.00 94.88 237 LYS A O 1
ATOM 1685 N N . ALA A 1 238 ? 19.403 -4.551 12.493 1.00 90.62 238 ALA A N 1
ATOM 1686 C CA . ALA A 1 238 ? 20.065 -5.301 11.432 1.00 90.62 238 ALA A CA 1
ATOM 1687 C C . ALA A 1 238 ? 20.889 -6.463 12.019 1.00 90.62 238 ALA A C 1
ATOM 1689 O O . ALA A 1 238 ? 21.520 -6.310 13.064 1.00 90.62 238 ALA A O 1
ATOM 1690 N N . GLY A 1 239 ? 20.864 -7.620 11.351 1.00 87.50 239 GLY A N 1
ATOM 1691 C CA . GLY A 1 239 ? 21.604 -8.821 11.762 1.00 87.50 239 GLY A CA 1
ATOM 1692 C C . GLY A 1 239 ? 20.854 -9.776 12.699 1.00 87.50 239 GLY A C 1
ATOM 1693 O O . GLY A 1 239 ? 21.401 -10.815 13.057 1.00 87.50 239 GLY A O 1
ATOM 1694 N N . GLY A 1 240 ? 19.608 -9.476 13.084 1.00 88.25 240 GLY A N 1
ATOM 1695 C CA . GLY A 1 240 ? 18.769 -10.436 13.805 1.00 88.25 240 GLY A CA 1
ATOM 1696 C C . GLY A 1 240 ? 18.399 -11.631 12.920 1.00 88.25 240 GLY A C 1
ATOM 1697 O O . GLY A 1 240 ? 17.754 -11.452 11.888 1.00 88.25 240 GLY A O 1
ATOM 1698 N N . ALA A 1 241 ? 18.785 -12.845 13.320 1.00 87.19 241 ALA A N 1
ATOM 1699 C CA . ALA A 1 241 ? 18.398 -14.060 12.609 1.00 87.19 241 ALA A CA 1
ATOM 1700 C C . ALA A 1 241 ? 16.886 -14.306 12.753 1.00 87.19 241 ALA A C 1
ATOM 1702 O O . ALA A 1 241 ? 16.354 -14.329 13.863 1.00 87.19 241 ALA A O 1
ATOM 1703 N N . VAL A 1 242 ? 16.192 -14.495 11.628 1.00 87.94 242 VAL A N 1
ATOM 1704 C CA . VAL A 1 242 ? 14.796 -14.953 11.609 1.00 87.94 242 VAL A CA 1
ATOM 1705 C C . VAL A 1 242 ? 14.810 -16.476 11.599 1.00 87.94 242 VAL A C 1
ATOM 1707 O O . VAL A 1 242 ? 15.342 -17.084 10.671 1.00 87.94 242 VAL A O 1
ATOM 1710 N N . THR A 1 243 ? 14.250 -17.099 12.634 1.00 90.69 243 THR A N 1
ATOM 1711 C CA . THR A 1 243 ? 14.195 -18.562 12.723 1.00 90.69 243 THR A CA 1
ATOM 1712 C C . THR A 1 243 ? 12.951 -19.110 12.023 1.00 90.69 243 THR A C 1
ATOM 1714 O O . THR A 1 243 ? 11.946 -18.415 11.844 1.00 90.69 243 THR A O 1
ATOM 1717 N N . ARG A 1 244 ? 12.994 -20.393 11.641 1.00 90.38 244 ARG A N 1
ATOM 1718 C CA . ARG A 1 244 ? 11.830 -21.101 11.085 1.00 90.38 244 ARG A CA 1
ATOM 1719 C C . ARG A 1 244 ? 10.662 -21.141 12.077 1.00 90.38 244 ARG A C 1
ATOM 1721 O O . ARG A 1 244 ? 9.510 -21.033 11.659 1.00 90.38 244 ARG A O 1
ATOM 1728 N N . ASP A 1 245 ? 10.962 -21.237 13.369 1.00 91.19 245 ASP A N 1
ATOM 1729 C CA . ASP A 1 245 ? 9.957 -21.251 14.433 1.00 91.19 245 ASP A CA 1
ATOM 1730 C C . ASP A 1 245 ? 9.236 -19.909 14.554 1.00 91.19 245 ASP A C 1
ATOM 1732 O O . ASP A 1 245 ? 8.017 -19.891 14.736 1.00 91.19 245 ASP A O 1
ATOM 1736 N N . ASP A 1 246 ? 9.940 -18.790 14.356 1.00 89.81 246 ASP A N 1
ATOM 1737 C CA . ASP A 1 246 ? 9.309 -17.468 14.359 1.00 89.81 246 ASP A CA 1
ATOM 1738 C C . ASP A 1 246 ? 8.320 -17.308 13.195 1.00 89.81 246 ASP A C 1
ATOM 1740 O O . ASP A 1 246 ? 7.237 -16.742 13.360 1.00 89.81 246 ASP A O 1
ATOM 1744 N N . VAL A 1 247 ? 8.679 -17.820 12.012 1.00 92.06 247 VAL A N 1
ATOM 1745 C CA . VAL A 1 247 ? 7.797 -17.825 10.833 1.00 92.06 247 VAL A CA 1
ATOM 1746 C C . VAL A 1 247 ? 6.577 -18.709 11.089 1.00 92.06 247 VAL A C 1
ATOM 1748 O O . VAL A 1 247 ? 5.449 -18.295 10.824 1.00 92.06 247 VAL A O 1
ATOM 1751 N N . ALA A 1 248 ? 6.774 -19.904 11.652 1.00 91.38 248 ALA A N 1
ATOM 1752 C CA . ALA A 1 248 ? 5.679 -20.807 12.000 1.00 91.38 248 ALA A CA 1
ATOM 1753 C C . ALA A 1 248 ? 4.749 -20.213 13.074 1.00 91.38 248 ALA A C 1
ATOM 1755 O O . ALA A 1 248 ? 3.531 -20.382 12.999 1.00 91.38 248 ALA A O 1
ATOM 1756 N N . ALA A 1 249 ? 5.292 -19.494 14.060 1.00 90.94 249 ALA A N 1
ATOM 1757 C CA . ALA A 1 249 ? 4.506 -18.793 15.074 1.00 90.94 249 ALA A CA 1
ATOM 1758 C C . ALA A 1 249 ? 3.633 -17.689 14.460 1.00 90.94 249 ALA A C 1
ATOM 1760 O O . ALA A 1 249 ? 2.434 -17.645 14.740 1.00 90.94 249 ALA A O 1
ATOM 1761 N N . ALA A 1 250 ? 4.199 -16.867 13.571 1.00 91.81 250 ALA A N 1
ATOM 1762 C CA . ALA A 1 250 ? 3.455 -15.836 12.852 1.00 91.81 250 ALA A CA 1
ATOM 1763 C C . ALA A 1 250 ? 2.332 -16.434 11.984 1.00 91.81 250 ALA A C 1
ATOM 1765 O O . ALA A 1 250 ? 1.202 -15.949 12.033 1.00 91.81 250 ALA A O 1
ATOM 1766 N N . ARG A 1 251 ? 2.597 -17.533 11.258 1.00 94.12 251 ARG A N 1
ATOM 1767 C CA . ARG A 1 251 ? 1.577 -18.248 10.464 1.00 94.12 251 ARG A CA 1
ATOM 1768 C C . ARG A 1 251 ? 0.416 -18.741 11.314 1.00 94.12 251 ARG A C 1
ATOM 1770 O O . ARG A 1 251 ? -0.728 -18.413 11.021 1.00 94.12 251 ARG A O 1
ATOM 1777 N N . ARG A 1 252 ? 0.706 -19.452 12.409 1.00 92.06 252 ARG A N 1
ATOM 1778 C CA . ARG A 1 252 ? -0.328 -19.942 13.339 1.00 92.06 252 ARG A CA 1
ATOM 1779 C C . ARG A 1 252 ? -1.153 -18.801 13.934 1.00 92.06 252 ARG A C 1
ATOM 1781 O O . ARG A 1 252 ? -2.361 -18.941 14.108 1.00 92.06 252 ARG A O 1
ATOM 1788 N N . GLY A 1 253 ? -0.509 -17.673 14.238 1.00 89.38 253 GLY A N 1
ATOM 1789 C CA . GLY A 1 253 ? -1.178 -16.471 14.731 1.00 89.38 253 GLY A CA 1
ATOM 1790 C C . GLY A 1 253 ? -2.107 -15.818 13.724 1.00 89.38 253 GLY A C 1
ATOM 1791 O O . GLY A 1 253 ? -3.173 -15.330 14.093 1.00 89.38 253 GLY A O 1
ATOM 1792 N N . PHE A 1 254 ? -1.722 -15.834 12.453 1.00 91.75 254 PHE A N 1
ATOM 1793 C CA . PHE A 1 254 ? -2.572 -15.373 11.370 1.00 91.75 254 PHE A CA 1
ATOM 1794 C C . PHE A 1 254 ? -3.744 -16.337 11.128 1.00 91.75 254 PHE A C 1
ATOM 1796 O O . PHE A 1 254 ? -4.900 -15.920 11.159 1.00 91.75 254 PHE A O 1
ATOM 1803 N N . GLU A 1 255 ? -3.462 -17.630 10.952 1.00 91.62 255 GLU A N 1
ATOM 1804 C CA . GLU A 1 255 ? -4.454 -18.672 10.652 1.00 91.62 255 GLU A CA 1
ATOM 1805 C C . GLU A 1 255 ? -5.550 -18.769 11.717 1.00 91.62 255 GLU A C 1
ATOM 1807 O O . GLU A 1 255 ? -6.731 -18.853 11.377 1.00 91.62 255 GLU A O 1
ATOM 1812 N N . SER A 1 256 ? -5.189 -18.680 13.001 1.00 89.31 256 SER A N 1
ATOM 1813 C CA . SER A 1 256 ? -6.156 -18.735 14.106 1.00 89.31 256 SER A CA 1
ATOM 1814 C C . SER A 1 256 ? -7.152 -17.569 14.104 1.00 89.31 256 SER A C 1
ATOM 1816 O O . SER A 1 256 ? -8.233 -17.677 14.684 1.00 89.31 256 SER A O 1
ATOM 1818 N N . ARG A 1 257 ? -6.828 -16.460 13.428 1.00 87.25 257 ARG A N 1
ATOM 1819 C CA . ARG A 1 257 ? -7.649 -15.241 13.396 1.00 87.25 257 ARG A CA 1
ATOM 1820 C C . ARG A 1 257 ? -8.568 -15.132 12.204 1.00 87.25 257 ARG A C 1
ATOM 1822 O O . ARG A 1 257 ? -9.588 -14.452 12.313 1.00 87.25 257 ARG A O 1
ATOM 1829 N N . ILE A 1 258 ? -8.229 -15.774 11.090 1.00 90.06 258 ILE A N 1
ATOM 1830 C CA . ILE A 1 258 ? -9.014 -15.699 9.854 1.00 90.06 258 ILE A CA 1
ATOM 1831 C C . ILE A 1 258 ? -10.502 -15.999 10.119 1.00 90.06 258 ILE A C 1
ATOM 1833 O O . ILE A 1 258 ? -11.329 -15.178 9.720 1.00 90.06 258 ILE A O 1
ATOM 1837 N N . PRO A 1 259 ? -10.884 -17.070 10.850 1.00 90.38 259 PRO A N 1
ATOM 1838 C CA . PRO A 1 259 ? -12.296 -17.346 11.113 1.00 90.38 259 PRO A CA 1
ATOM 1839 C C . PRO A 1 259 ? -12.979 -16.231 11.909 1.00 90.38 259 PRO A C 1
ATOM 1841 O O . PRO A 1 259 ? -14.091 -15.836 11.575 1.00 90.38 259 PRO A O 1
ATOM 1844 N N . GLY A 1 260 ? -12.304 -15.677 12.922 1.00 88.62 260 GLY A N 1
ATOM 1845 C CA . GLY A 1 260 ? -12.849 -14.598 13.750 1.00 88.62 260 GLY A CA 1
ATOM 1846 C C . GLY A 1 260 ? -13.053 -13.295 12.975 1.00 88.62 260 GLY A C 1
ATOM 1847 O O . GLY A 1 260 ? -14.068 -12.631 13.158 1.00 88.62 260 GLY A O 1
ATOM 1848 N N . LEU A 1 261 ? -12.129 -12.957 12.072 1.00 89.00 261 LEU A N 1
ATOM 1849 C CA . LEU A 1 261 ? -12.228 -11.774 11.208 1.00 89.00 261 LEU A CA 1
ATOM 1850 C C . LEU A 1 261 ? -13.348 -11.881 10.171 1.00 89.00 261 LEU A C 1
ATOM 1852 O O . LEU A 1 261 ? -13.877 -10.861 9.745 1.00 89.00 261 LEU A O 1
ATOM 1856 N N . LEU A 1 262 ? -13.678 -13.099 9.741 1.00 89.06 262 LEU A N 1
ATOM 1857 C CA . LEU A 1 262 ? -14.702 -13.354 8.725 1.00 89.06 262 LEU A CA 1
ATOM 1858 C C . LEU A 1 262 ? -16.080 -13.624 9.346 1.00 89.06 262 LEU A C 1
ATOM 1860 O O . LEU A 1 262 ? -17.100 -13.393 8.704 1.00 89.06 262 LEU A O 1
ATOM 1864 N N . ALA A 1 263 ? -16.128 -14.074 10.602 1.00 88.19 263 ALA A N 1
ATOM 1865 C CA . ALA A 1 263 ? -17.371 -14.287 11.339 1.00 88.19 263 ALA A CA 1
ATOM 1866 C C . ALA A 1 263 ? -18.040 -12.973 11.784 1.00 88.19 263 ALA A C 1
ATOM 1868 O O . ALA A 1 263 ? -19.243 -12.947 12.054 1.00 88.19 263 ALA A O 1
ATOM 1869 N N . THR A 1 264 ? -17.297 -11.868 11.866 1.00 80.62 264 THR A N 1
ATOM 1870 C CA . THR A 1 264 ? -17.855 -10.575 12.269 1.00 80.62 264 THR A CA 1
ATOM 1871 C C . THR A 1 264 ? -18.811 -10.028 11.202 1.00 80.62 264 THR A C 1
ATOM 1873 O O . THR A 1 264 ? -18.530 -10.019 10.006 1.00 80.62 264 THR A O 1
ATOM 1876 N N . ARG A 1 265 ? -19.987 -9.559 11.650 1.00 82.81 265 ARG A N 1
ATOM 1877 C CA . ARG A 1 265 ? -20.973 -8.818 10.834 1.00 82.81 265 ARG A CA 1
ATOM 1878 C C . ARG A 1 265 ? -21.382 -9.517 9.525 1.00 82.81 265 ARG A C 1
ATOM 1880 O O . ARG A 1 265 ? -21.537 -8.861 8.497 1.00 82.81 265 ARG A O 1
ATOM 1887 N N . GLY A 1 266 ? -21.545 -10.842 9.554 1.00 85.06 266 GLY A N 1
ATOM 1888 C CA . GLY A 1 266 ? -21.983 -11.612 8.382 1.00 85.06 266 GLY A CA 1
ATOM 1889 C C . GLY A 1 266 ? -20.990 -11.570 7.215 1.00 85.06 266 GLY A C 1
ATOM 1890 O O . GLY A 1 266 ? -21.405 -11.588 6.057 1.00 85.06 266 GLY A O 1
ATOM 1891 N N . GLY A 1 267 ? -19.692 -11.452 7.512 1.00 87.12 267 GLY A N 1
ATOM 1892 C CA . GLY A 1 267 ? -18.631 -11.362 6.512 1.00 87.12 267 GLY A CA 1
ATOM 1893 C C . GLY A 1 267 ? -18.339 -9.944 6.027 1.00 87.12 267 GLY A C 1
ATOM 1894 O O . GLY A 1 267 ? -17.485 -9.773 5.163 1.00 87.12 267 GLY A O 1
ATOM 1895 N N . SER A 1 268 ? -19.004 -8.909 6.554 1.00 90.62 268 SER A N 1
ATOM 1896 C CA . SER A 1 268 ? -18.633 -7.524 6.250 1.00 90.62 268 SER A CA 1
ATOM 1897 C C . SER A 1 268 ? -17.310 -7.165 6.925 1.00 90.62 268 SER A C 1
ATOM 1899 O O . SER A 1 268 ? -17.251 -6.993 8.141 1.00 90.62 268 SER A O 1
ATOM 1901 N N . LEU A 1 269 ? -16.271 -6.948 6.121 1.00 92.88 269 LEU A N 1
ATOM 1902 C CA . LEU A 1 269 ? -14.988 -6.447 6.600 1.00 92.88 269 LEU A CA 1
ATOM 1903 C C . LEU A 1 269 ? -15.082 -4.968 6.986 1.00 92.88 269 LEU A C 1
ATOM 1905 O O . LEU A 1 269 ? -15.743 -4.179 6.312 1.00 92.88 269 LEU A O 1
ATOM 1909 N N . ASP A 1 270 ? -14.379 -4.596 8.050 1.00 91.75 270 ASP A N 1
ATOM 1910 C CA . ASP A 1 270 ? -14.008 -3.220 8.370 1.00 91.75 270 ASP A CA 1
ATOM 1911 C C . ASP A 1 270 ? -12.549 -2.937 7.947 1.00 91.75 270 ASP A C 1
ATOM 1913 O O . ASP A 1 270 ? -11.823 -3.831 7.495 1.00 91.75 270 ASP A O 1
ATOM 1917 N N . ALA A 1 271 ? -12.101 -1.681 8.069 1.00 89.00 271 ALA A N 1
ATOM 1918 C CA . ALA A 1 271 ? -10.751 -1.287 7.652 1.00 89.00 271 ALA A CA 1
ATOM 1919 C C . ALA A 1 271 ? -9.623 -2.057 8.381 1.00 89.00 271 ALA A C 1
ATOM 1921 O O . ALA A 1 271 ? -8.659 -2.463 7.715 1.00 89.00 271 ALA A O 1
ATOM 1922 N N . PRO A 1 272 ? -9.705 -2.300 9.707 1.00 90.50 272 PRO A N 1
ATOM 1923 C CA . PRO A 1 272 ? -8.719 -3.113 10.412 1.00 90.50 272 PRO A CA 1
ATOM 1924 C C . PRO A 1 272 ? -8.695 -4.576 9.967 1.00 90.50 272 PRO A C 1
ATOM 1926 O O . PRO A 1 272 ? -7.608 -5.120 9.766 1.00 90.50 272 PRO A O 1
ATOM 1929 N N . SER A 1 273 ? -9.857 -5.211 9.775 1.00 92.25 273 SER A N 1
ATOM 1930 C CA . SER A 1 273 ? -9.936 -6.621 9.369 1.00 92.25 273 SER A CA 1
ATOM 1931 C C . SER A 1 273 ? -9.430 -6.819 7.945 1.00 92.25 273 SER A C 1
ATOM 1933 O O . SER A 1 273 ? -8.627 -7.720 7.699 1.00 92.25 273 SER A O 1
ATOM 1935 N N . ALA A 1 274 ? -9.809 -5.929 7.022 1.00 93.00 274 ALA A N 1
ATOM 1936 C CA . ALA A 1 274 ? -9.264 -5.919 5.667 1.00 93.00 274 ALA A CA 1
ATOM 1937 C C . ALA A 1 274 ? -7.738 -5.726 5.673 1.00 93.00 274 ALA A C 1
ATOM 1939 O O . ALA A 1 274 ? -7.024 -6.449 4.978 1.00 93.00 274 ALA A O 1
ATOM 1940 N N . SER A 1 275 ? -7.220 -4.820 6.511 1.00 92.75 275 SER A N 1
ATOM 1941 C CA . SER A 1 275 ? -5.770 -4.646 6.666 1.00 92.75 275 SER A CA 1
ATOM 1942 C C . SER A 1 275 ? -5.103 -5.899 7.228 1.00 92.75 275 SER A C 1
ATOM 1944 O O . SER A 1 275 ? -4.082 -6.316 6.700 1.00 92.75 275 SER A O 1
ATOM 1946 N N . HIS A 1 276 ? -5.681 -6.560 8.232 1.00 94.06 276 HIS A N 1
ATOM 1947 C CA . HIS A 1 276 ? -5.119 -7.794 8.790 1.00 94.06 276 HIS A CA 1
ATOM 1948 C C . HIS A 1 276 ? -5.005 -8.905 7.733 1.00 94.06 276 HIS A C 1
ATOM 1950 O O . HIS A 1 276 ? -3.959 -9.543 7.616 1.00 94.06 276 HIS A O 1
ATOM 1956 N N . LEU A 1 277 ? -6.049 -9.097 6.919 1.00 94.94 277 LEU A N 1
ATOM 1957 C CA . LEU A 1 277 ? -6.054 -10.067 5.818 1.00 94.94 277 LEU A CA 1
ATOM 1958 C C . LEU A 1 277 ? -5.036 -9.724 4.727 1.00 94.94 277 LEU A C 1
ATOM 1960 O O . LEU A 1 277 ? -4.407 -10.625 4.169 1.00 94.94 277 LEU A O 1
ATOM 1964 N N . TYR A 1 278 ? -4.859 -8.438 4.421 1.00 95.06 278 TYR A N 1
ATOM 1965 C CA . TYR A 1 278 ? -3.824 -7.989 3.495 1.00 95.06 278 TYR A CA 1
ATOM 1966 C C . TYR A 1 278 ? -2.415 -8.269 4.039 1.00 95.06 278 TYR A C 1
ATOM 1968 O O . TYR A 1 278 ? -1.570 -8.810 3.324 1.00 95.06 278 TYR A O 1
ATOM 1976 N N . LEU A 1 279 ? -2.177 -7.976 5.321 1.00 95.38 279 LEU A N 1
ATOM 1977 C CA . LEU A 1 279 ? -0.883 -8.180 5.973 1.00 95.38 279 LEU A CA 1
ATOM 1978 C C . LEU A 1 279 ? -0.473 -9.650 6.033 1.00 95.38 279 LEU A C 1
ATOM 1980 O O . LEU A 1 279 ? 0.704 -9.945 5.840 1.00 95.38 279 LEU A O 1
ATOM 1984 N N . GLY A 1 280 ? -1.421 -10.571 6.223 1.00 95.69 280 GLY A N 1
ATOM 1985 C CA . GLY A 1 280 ? -1.144 -12.006 6.122 1.00 95.69 280 GLY A CA 1
ATOM 1986 C C . GLY A 1 280 ? -0.672 -12.424 4.727 1.00 95.69 280 GLY A C 1
ATOM 1987 O O . GLY A 1 280 ? 0.332 -13.120 4.594 1.00 95.69 280 GLY A O 1
ATOM 1988 N N . GLY A 1 281 ? -1.326 -11.938 3.668 1.00 94.81 281 GLY A N 1
ATOM 1989 C CA . GLY A 1 281 ? -0.887 -12.202 2.293 1.00 94.81 281 GLY A CA 1
ATOM 1990 C C . GLY A 1 281 ? 0.486 -11.607 1.977 1.00 94.81 281 GLY A C 1
ATOM 1991 O O . GLY A 1 281 ? 1.331 -12.259 1.359 1.00 94.81 281 GLY A O 1
ATOM 1992 N N . LEU A 1 282 ? 0.740 -10.382 2.437 1.00 95.12 282 LEU A N 1
ATOM 1993 C CA . LEU A 1 282 ? 2.029 -9.720 2.251 1.00 95.12 282 LEU A CA 1
ATOM 1994 C C . LEU A 1 282 ? 3.154 -10.419 3.028 1.00 95.12 282 LEU A C 1
ATOM 1996 O O . LEU A 1 282 ? 4.261 -10.560 2.506 1.00 95.12 282 LEU A O 1
ATOM 2000 N N . PHE A 1 283 ? 2.862 -10.918 4.232 1.00 96.50 283 PHE A N 1
ATOM 2001 C CA . PHE A 1 283 ? 3.785 -11.729 5.025 1.00 96.50 283 PHE A CA 1
ATOM 2002 C C . PHE A 1 283 ? 4.196 -12.999 4.285 1.00 96.50 283 PHE A C 1
ATOM 2004 O O . PHE A 1 283 ? 5.388 -13.305 4.227 1.00 96.50 283 PHE A O 1
ATOM 2011 N N . GLU A 1 284 ? 3.249 -13.707 3.667 1.00 95.88 284 GLU A N 1
ATOM 2012 C CA . GLU A 1 284 ? 3.574 -14.902 2.889 1.00 95.88 284 GLU A CA 1
ATOM 2013 C C . GLU A 1 284 ? 4.454 -14.573 1.678 1.00 95.88 284 GLU A C 1
ATOM 2015 O O . GLU A 1 284 ? 5.449 -15.264 1.448 1.00 95.88 284 GLU A O 1
ATOM 2020 N N . CYS A 1 285 ? 4.174 -13.485 0.953 1.00 93.62 285 CYS A N 1
ATOM 2021 C CA . CYS A 1 285 ? 5.007 -13.064 -0.181 1.00 93.62 285 CYS A CA 1
ATOM 2022 C C . CYS A 1 285 ? 6.438 -12.737 0.243 1.00 93.62 285 CYS A C 1
ATOM 2024 O O . CYS A 1 285 ? 7.389 -13.288 -0.315 1.00 93.62 285 CYS A O 1
ATOM 2026 N N . LEU A 1 286 ? 6.598 -11.895 1.268 1.00 94.00 286 LEU A N 1
ATOM 2027 C CA . LEU A 1 286 ? 7.917 -11.521 1.776 1.00 94.00 286 LEU A CA 1
ATOM 2028 C C . LEU A 1 286 ? 8.666 -12.723 2.354 1.00 94.00 286 LEU A C 1
ATOM 2030 O O . LEU A 1 286 ? 9.866 -12.841 2.136 1.00 94.00 286 LEU A O 1
ATOM 2034 N N . THR A 1 287 ? 7.974 -13.645 3.028 1.00 94.25 287 THR A N 1
ATOM 2035 C CA . THR A 1 287 ? 8.593 -14.869 3.557 1.00 94.25 287 THR A CA 1
ATOM 2036 C C . THR A 1 287 ? 9.144 -15.743 2.434 1.00 94.25 287 THR A C 1
ATOM 2038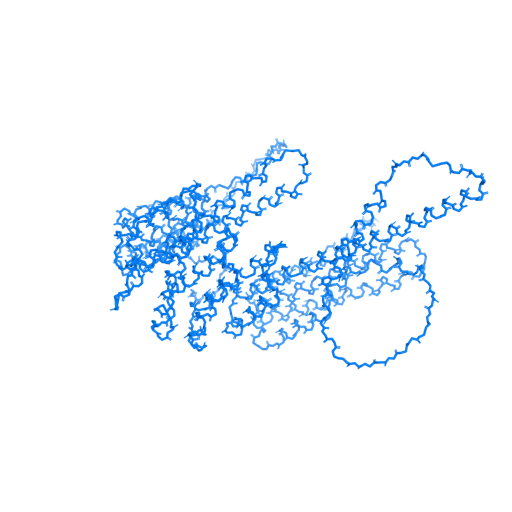 O O . THR A 1 287 ? 10.282 -16.193 2.527 1.00 94.25 287 THR A O 1
ATOM 2041 N N . GLY A 1 288 ? 8.388 -15.933 1.348 1.00 91.62 288 GLY A N 1
ATOM 2042 C CA . GLY A 1 288 ? 8.863 -16.707 0.197 1.00 91.62 288 GLY A CA 1
ATOM 2043 C C . GLY A 1 288 ? 10.064 -16.070 -0.507 1.00 91.62 288 GLY A C 1
ATOM 2044 O O . GLY A 1 288 ? 10.958 -16.786 -0.949 1.00 91.62 288 GLY A O 1
ATOM 2045 N N . ARG A 1 289 ? 10.107 -14.732 -0.574 1.00 90.25 289 ARG A N 1
ATOM 2046 C CA . ARG A 1 289 ? 11.220 -13.981 -1.175 1.00 90.25 289 ARG A CA 1
ATOM 2047 C C . ARG A 1 289 ? 12.479 -13.982 -0.305 1.00 90.25 289 ARG A C 1
ATOM 2049 O O . ARG A 1 289 ? 13.571 -14.206 -0.812 1.00 90.25 289 ARG A O 1
ATOM 2056 N N . LEU A 1 290 ? 12.336 -13.703 0.990 1.00 91.38 290 LEU A N 1
ATOM 2057 C CA . LEU A 1 290 ? 13.461 -13.488 1.908 1.00 91.38 290 LEU A CA 1
ATOM 2058 C C . LEU A 1 290 ? 13.990 -14.788 2.520 1.00 91.38 290 LEU A C 1
ATOM 2060 O O . LEU A 1 290 ? 15.177 -14.888 2.817 1.00 91.38 290 LEU A O 1
ATOM 2064 N N . PHE A 1 291 ? 13.121 -15.782 2.713 1.00 91.81 291 PHE A N 1
ATOM 2065 C CA . PHE A 1 291 ? 13.434 -17.017 3.432 1.00 91.81 291 PHE A CA 1
ATOM 2066 C C . PHE A 1 291 ? 12.948 -18.259 2.666 1.00 91.81 291 PHE A C 1
ATOM 2068 O O . PHE A 1 291 ? 12.176 -19.051 3.212 1.00 91.81 291 PHE A O 1
ATOM 2075 N N . PRO A 1 292 ? 13.413 -18.497 1.423 1.00 88.81 292 PRO A N 1
ATOM 2076 C CA . PRO A 1 292 ? 12.960 -19.639 0.620 1.00 88.81 292 PRO A CA 1
ATOM 2077 C C . PRO A 1 292 ? 13.214 -20.993 1.310 1.00 88.81 292 PRO A C 1
ATOM 2079 O O . PRO A 1 292 ? 12.435 -21.932 1.154 1.00 88.81 292 PRO A O 1
ATOM 2082 N N . ALA A 1 293 ? 14.260 -21.084 2.141 1.00 85.50 293 ALA A N 1
ATOM 2083 C CA . ALA A 1 293 ? 14.598 -22.279 2.916 1.00 85.50 293 ALA A CA 1
ATOM 2084 C C . ALA A 1 293 ? 13.634 -22.574 4.084 1.00 85.50 293 ALA A C 1
ATOM 2086 O O . ALA A 1 293 ? 13.618 -23.695 4.591 1.00 85.50 293 ALA A O 1
ATOM 2087 N N . ALA A 1 294 ? 12.821 -21.604 4.524 1.00 83.06 294 ALA A N 1
ATOM 2088 C CA . ALA A 1 294 ? 11.886 -21.804 5.636 1.00 83.06 294 ALA A CA 1
ATOM 2089 C C . ALA A 1 294 ? 10.749 -22.788 5.293 1.00 83.06 294 ALA A C 1
ATOM 2091 O O . ALA A 1 294 ? 10.090 -23.308 6.199 1.00 83.06 294 ALA A O 1
ATOM 2092 N N . GLY A 1 295 ? 10.557 -23.087 4.003 1.00 78.12 295 GLY A N 1
ATOM 2093 C CA . GLY A 1 295 ? 9.506 -23.961 3.504 1.00 78.12 295 GLY A CA 1
ATOM 2094 C C . GLY A 1 295 ? 8.133 -23.284 3.557 1.00 78.12 295 GLY A C 1
ATOM 2095 O O . GLY A 1 295 ? 7.683 -22.786 4.593 1.00 78.12 295 GLY A O 1
ATOM 2096 N N . GLY A 1 296 ? 7.442 -23.283 2.420 1.00 80.25 296 GLY A N 1
ATOM 2097 C CA . GLY A 1 296 ? 6.143 -22.627 2.275 1.00 80.25 296 GLY A CA 1
ATOM 2098 C C . GLY A 1 296 ? 6.234 -21.100 2.208 1.00 80.25 296 GLY A C 1
ATOM 2099 O O . GLY A 1 296 ? 7.229 -20.485 2.587 1.00 80.25 296 GLY A O 1
ATOM 2100 N N . GLY A 1 297 ? 5.158 -20.473 1.745 1.00 86.62 297 GLY A N 1
ATOM 2101 C CA . GLY A 1 297 ? 5.092 -19.036 1.495 1.00 86.62 297 GLY A CA 1
ATOM 2102 C C . GLY A 1 297 ? 5.189 -18.690 0.017 1.00 86.62 297 GLY A C 1
ATOM 2103 O O . GLY A 1 297 ? 4.945 -19.519 -0.860 1.00 86.62 297 GLY A O 1
ATOM 2104 N N . GLY A 1 298 ? 5.490 -17.429 -0.253 1.00 91.12 298 GLY A N 1
ATOM 2105 C CA . GLY A 1 298 ? 5.474 -16.845 -1.583 1.00 91.12 298 GLY A CA 1
ATOM 2106 C C . GLY A 1 298 ? 4.066 -16.497 -2.053 1.00 91.12 298 GLY A C 1
ATOM 2107 O O . GLY A 1 298 ? 3.069 -16.593 -1.331 1.00 91.12 298 GLY A O 1
ATOM 2108 N N . THR A 1 299 ? 3.979 -16.092 -3.313 1.00 90.50 299 THR A N 1
ATOM 2109 C CA . THR A 1 299 ? 2.740 -15.566 -3.885 1.00 90.50 299 THR A CA 1
ATOM 2110 C C . THR A 1 299 ? 1.613 -16.598 -3.941 1.00 90.50 299 THR A C 1
ATOM 2112 O O . THR A 1 299 ? 0.439 -16.244 -3.841 1.00 90.50 299 THR A O 1
ATOM 2115 N N . ALA A 1 300 ? 1.939 -17.889 -4.062 1.00 91.12 300 ALA A N 1
ATOM 2116 C CA . ALA A 1 300 ? 0.945 -18.957 -4.024 1.00 91.12 300 ALA A CA 1
ATOM 2117 C C . ALA A 1 300 ? 0.240 -19.037 -2.660 1.00 91.12 300 ALA A C 1
ATOM 2119 O O . ALA A 1 300 ? -0.985 -19.141 -2.627 1.00 91.12 300 ALA A O 1
ATOM 2120 N N . ALA A 1 301 ? 0.989 -18.928 -1.559 1.00 92.81 301 ALA A N 1
ATOM 2121 C CA . ALA A 1 301 ? 0.431 -18.892 -0.209 1.00 92.81 301 ALA A CA 1
ATOM 2122 C C . ALA A 1 301 ? -0.329 -17.582 0.057 1.00 92.81 301 ALA A C 1
ATOM 2124 O O . ALA A 1 301 ? -1.418 -17.589 0.616 1.00 92.81 301 ALA A O 1
ATOM 2125 N N . ALA A 1 302 ? 0.151 -16.444 -0.443 1.00 93.56 302 ALA A N 1
ATOM 2126 C CA . ALA A 1 302 ? -0.626 -15.206 -0.360 1.00 93.56 302 ALA A CA 1
ATOM 2127 C C . ALA A 1 302 ? -1.976 -15.307 -1.096 1.00 93.56 302 ALA A C 1
ATOM 2129 O O . ALA A 1 302 ? -3.010 -14.861 -0.599 1.00 93.56 302 ALA A O 1
ATOM 2130 N N . LEU A 1 303 ? -1.995 -15.958 -2.263 1.00 92.06 303 LEU A N 1
ATOM 2131 C CA . LEU A 1 303 ? -3.228 -16.238 -2.997 1.00 92.06 303 LEU A CA 1
ATOM 2132 C C . LEU A 1 303 ? -4.164 -17.180 -2.244 1.00 92.06 303 LEU A C 1
ATOM 2134 O O . LEU A 1 303 ? -5.378 -17.031 -2.375 1.00 92.06 303 LEU A O 1
ATOM 2138 N N . THR A 1 304 ? -3.649 -18.161 -1.497 1.00 93.25 304 THR A N 1
ATOM 2139 C CA . THR A 1 304 ? -4.517 -19.028 -0.693 1.00 93.25 304 THR A CA 1
ATOM 2140 C C . THR A 1 304 ? -5.172 -18.219 0.415 1.00 93.25 304 THR A C 1
ATOM 2142 O O . THR A 1 304 ? -6.384 -18.340 0.567 1.00 93.25 304 THR A O 1
ATOM 2145 N N . VAL A 1 305 ? -4.444 -17.325 1.092 1.00 92.88 305 VAL A N 1
ATOM 2146 C CA . VAL A 1 305 ? -5.019 -16.407 2.091 1.00 92.88 305 VAL A CA 1
ATOM 2147 C C . VAL A 1 305 ? -6.166 -15.585 1.500 1.00 92.88 305 VAL A C 1
ATOM 2149 O O . VAL A 1 305 ? -7.276 -15.601 2.037 1.00 92.88 305 VAL A O 1
ATOM 2152 N N . PHE A 1 306 ? -5.942 -14.932 0.356 1.00 93.69 306 PHE A N 1
ATOM 2153 C CA . PHE A 1 306 ? -6.991 -14.165 -0.322 1.00 93.69 306 PHE A CA 1
ATOM 2154 C C . PHE A 1 306 ? -8.192 -15.028 -0.707 1.00 93.69 306 PHE A C 1
ATOM 2156 O O . PHE A 1 306 ? -9.333 -14.635 -0.481 1.00 93.69 306 PHE A O 1
ATOM 2163 N N . LYS A 1 307 ? -7.952 -16.217 -1.272 1.00 93.75 307 LYS A N 1
ATOM 2164 C CA . LYS A 1 307 ? -9.025 -17.131 -1.678 1.00 93.75 307 LYS A CA 1
ATOM 2165 C C . LYS A 1 307 ? -9.858 -17.600 -0.493 1.00 93.75 307 LYS A C 1
ATOM 2167 O O . LYS A 1 307 ? -11.072 -17.659 -0.633 1.00 93.75 307 LYS A O 1
ATOM 2172 N N . HIS A 1 308 ? -9.242 -17.895 0.651 1.00 91.94 308 HIS A N 1
ATOM 2173 C CA . HIS A 1 308 ? -9.974 -18.274 1.862 1.00 91.94 308 HIS A CA 1
ATOM 2174 C C . HIS A 1 308 ? -10.826 -17.109 2.372 1.00 91.94 308 HIS A C 1
ATOM 2176 O O . HIS A 1 308 ? -12.013 -17.293 2.633 1.00 91.94 308 HIS A O 1
ATOM 2182 N N . ALA A 1 309 ? -10.255 -15.901 2.427 1.00 91.88 309 ALA A N 1
ATOM 2183 C CA . ALA A 1 309 ? -10.988 -14.701 2.819 1.00 91.88 309 ALA A CA 1
ATOM 2184 C C . ALA A 1 309 ? -12.166 -14.404 1.880 1.00 91.88 309 ALA A C 1
ATOM 2186 O O . ALA A 1 309 ? -13.274 -14.134 2.335 1.00 91.88 309 ALA A O 1
ATOM 2187 N N . ALA A 1 310 ? -11.947 -14.500 0.568 1.00 92.31 310 ALA A N 1
ATOM 2188 C CA . ALA A 1 310 ? -12.993 -14.292 -0.419 1.00 92.31 310 ALA A CA 1
ATOM 2189 C C . ALA A 1 310 ? -14.069 -15.383 -0.323 1.00 92.31 310 ALA A C 1
ATOM 2191 O O . ALA A 1 310 ? -15.246 -15.051 -0.235 1.00 92.31 310 ALA A O 1
ATOM 2192 N N . ALA A 1 311 ? -13.694 -16.665 -0.304 1.00 93.06 311 ALA A N 1
ATOM 2193 C CA . ALA A 1 311 ? -14.631 -17.791 -0.309 1.00 93.06 311 ALA A CA 1
ATOM 2194 C C . ALA A 1 311 ? -15.551 -17.828 0.921 1.00 93.06 311 ALA A C 1
ATOM 2196 O O . ALA A 1 311 ? -16.688 -18.275 0.805 1.00 93.06 311 ALA A O 1
ATOM 2197 N N . ALA A 1 312 ? -15.089 -17.327 2.067 1.00 92.69 312 ALA A N 1
ATOM 2198 C CA . ALA A 1 312 ? -15.887 -17.269 3.288 1.00 92.69 312 ALA A CA 1
ATOM 2199 C C . ALA A 1 312 ? -17.026 -16.235 3.247 1.00 92.69 312 ALA A C 1
ATOM 2201 O O . ALA A 1 312 ? -17.952 -16.322 4.050 1.00 92.69 312 ALA A O 1
ATOM 2202 N N . VAL A 1 313 ? -16.968 -15.253 2.340 1.00 93.50 313 VAL A N 1
ATOM 2203 C CA . VAL A 1 313 ? -17.931 -14.144 2.279 1.00 93.50 313 VAL A CA 1
ATOM 2204 C C . VAL A 1 313 ? -18.778 -14.247 1.006 1.00 93.50 313 VAL A C 1
ATOM 2206 O O . VAL A 1 313 ? -18.209 -14.329 -0.084 1.00 93.50 313 VAL A O 1
ATOM 2209 N N . PRO A 1 314 ? -20.123 -14.198 1.079 1.00 95.06 314 PRO A N 1
ATOM 2210 C CA . PRO A 1 314 ? -20.980 -14.229 -0.107 1.00 95.06 314 PRO A CA 1
ATOM 2211 C C . PRO A 1 314 ? -20.658 -13.109 -1.106 1.00 95.06 314 PRO A C 1
ATOM 2213 O O . PRO A 1 314 ? -20.375 -11.976 -0.717 1.00 95.06 314 PRO A O 1
ATOM 2216 N N . ALA A 1 315 ? -20.768 -13.393 -2.409 1.00 95.00 315 ALA A N 1
ATOM 2217 C CA . ALA A 1 315 ? -20.416 -12.437 -3.465 1.00 95.00 315 ALA A CA 1
ATOM 2218 C C . ALA A 1 315 ? -21.157 -11.092 -3.349 1.00 95.00 315 ALA A C 1
ATOM 2220 O O . ALA A 1 315 ? -20.536 -10.050 -3.539 1.00 95.00 315 ALA A O 1
ATOM 2221 N N . ALA A 1 316 ? -22.438 -11.113 -2.963 1.00 94.81 316 ALA A N 1
ATOM 2222 C CA . ALA A 1 316 ? -23.241 -9.905 -2.761 1.00 94.81 316 ALA A CA 1
ATOM 2223 C C . ALA A 1 316 ? -22.677 -8.994 -1.652 1.00 94.81 316 ALA A C 1
ATOM 2225 O O . ALA A 1 316 ? -22.622 -7.778 -1.819 1.00 94.81 316 ALA A O 1
ATOM 2226 N N . VAL A 1 317 ? -22.194 -9.576 -0.545 1.00 94.56 317 VAL A N 1
ATOM 2227 C CA . VAL A 1 317 ? -21.580 -8.819 0.563 1.00 94.56 317 VAL A CA 1
ATOM 2228 C C . VAL A 1 317 ? -20.251 -8.210 0.124 1.00 94.56 317 VAL A C 1
ATOM 2230 O O . VAL A 1 317 ? -19.964 -7.057 0.444 1.00 94.56 317 VAL A O 1
ATOM 2233 N N . ARG A 1 318 ? -19.458 -8.951 -0.660 1.00 95.56 318 ARG A N 1
ATOM 2234 C CA . ARG A 1 318 ? -18.195 -8.445 -1.215 1.00 95.56 318 ARG A CA 1
ATOM 2235 C C . ARG A 1 318 ? -18.439 -7.260 -2.154 1.00 95.56 318 ARG A C 1
ATOM 2237 O O . ARG A 1 318 ? -17.832 -6.216 -1.964 1.00 95.56 318 ARG A O 1
ATOM 2244 N N . GLN A 1 319 ? -19.381 -7.388 -3.093 1.00 94.56 319 GLN A N 1
ATOM 2245 C CA . GLN A 1 319 ? -19.734 -6.334 -4.057 1.00 94.56 319 GLN A CA 1
ATOM 2246 C C . GLN A 1 319 ? -20.205 -5.036 -3.390 1.00 94.56 319 GLN A C 1
ATOM 2248 O O . GLN A 1 319 ? -19.885 -3.952 -3.868 1.00 94.56 319 GLN A O 1
ATOM 2253 N N . ALA A 1 320 ? -20.936 -5.133 -2.278 1.00 93.00 320 ALA A N 1
ATOM 2254 C CA . ALA A 1 320 ? -21.409 -3.966 -1.534 1.00 93.00 320 ALA A CA 1
ATOM 2255 C C . ALA A 1 320 ? -20.328 -3.317 -0.644 1.00 93.00 320 ALA A C 1
ATOM 2257 O O . ALA A 1 320 ? -20.553 -2.247 -0.080 1.00 93.00 320 ALA A O 1
ATOM 2258 N N . SER A 1 321 ? -19.166 -3.955 -0.477 1.00 94.56 321 SER A N 1
ATOM 2259 C CA . SER A 1 321 ? -18.159 -3.566 0.507 1.00 94.56 321 SER A CA 1
ATOM 2260 C C . SER A 1 321 ? -16.906 -2.988 -0.149 1.00 94.56 321 SER A C 1
ATOM 2262 O O . SER A 1 321 ? -16.071 -3.713 -0.691 1.00 94.56 321 SER A O 1
ATOM 2264 N N . GLY A 1 322 ? -16.698 -1.678 0.016 1.00 93.44 322 GLY A N 1
ATOM 2265 C CA . GLY A 1 322 ? -15.475 -1.003 -0.444 1.00 93.44 322 GLY A CA 1
ATOM 2266 C C . GLY A 1 322 ? -14.186 -1.548 0.193 1.00 93.44 322 GLY A C 1
ATOM 2267 O O . GLY A 1 322 ? -13.109 -1.426 -0.384 1.00 93.44 322 GLY A O 1
ATOM 2268 N N . TYR A 1 323 ? -14.270 -2.209 1.354 1.00 94.81 323 TYR A N 1
ATOM 2269 C CA . TYR A 1 323 ? -13.114 -2.856 1.984 1.00 94.81 323 TYR A CA 1
ATOM 2270 C C . TYR A 1 323 ? -12.715 -4.164 1.297 1.00 94.81 323 TYR A C 1
ATOM 2272 O O . TYR A 1 323 ? -11.525 -4.462 1.206 1.00 94.81 323 TYR A O 1
ATOM 2280 N N . HIS A 1 324 ? -13.680 -4.925 0.774 1.00 95.25 324 HIS A N 1
ATOM 2281 C CA . HIS A 1 324 ? -13.376 -6.097 -0.046 1.00 95.25 324 HIS A CA 1
ATOM 2282 C C . HIS A 1 324 ? -12.825 -5.696 -1.412 1.00 95.25 324 HIS A C 1
ATOM 2284 O O . HIS A 1 324 ? -11.923 -6.367 -1.916 1.00 95.25 324 HIS A O 1
ATOM 2290 N N . GLU A 1 325 ? -13.326 -4.601 -1.989 1.00 95.69 325 GLU A N 1
ATOM 2291 C CA . GLU A 1 325 ? -12.740 -4.005 -3.191 1.00 95.69 325 GLU A CA 1
ATOM 2292 C C . GLU A 1 325 ? -11.284 -3.600 -2.934 1.00 95.69 325 GLU A C 1
ATOM 2294 O O . GLU A 1 325 ? -10.394 -4.033 -3.664 1.00 95.69 325 GLU A O 1
ATOM 2299 N N . ALA A 1 326 ? -11.015 -2.849 -1.860 1.00 93.12 326 ALA A N 1
ATOM 2300 C CA . ALA A 1 326 ? -9.660 -2.445 -1.489 1.00 93.12 326 ALA A CA 1
ATOM 2301 C C . ALA A 1 326 ? -8.738 -3.655 -1.263 1.00 93.12 326 ALA A C 1
ATOM 2303 O O . ALA A 1 326 ? -7.609 -3.666 -1.748 1.00 93.12 326 ALA A O 1
ATOM 2304 N N . LEU A 1 327 ? -9.228 -4.706 -0.597 1.00 95.00 327 LEU A N 1
ATOM 2305 C CA . LEU A 1 327 ? -8.486 -5.954 -0.418 1.00 95.00 327 LEU A CA 1
ATOM 2306 C C . LEU A 1 327 ? -8.152 -6.605 -1.770 1.00 95.00 327 LEU A C 1
ATOM 2308 O O . LEU A 1 327 ? -7.002 -6.978 -2.004 1.00 95.00 327 LEU A O 1
ATOM 2312 N N . ALA A 1 328 ? -9.128 -6.711 -2.677 1.00 96.06 328 ALA A N 1
ATOM 2313 C CA . ALA A 1 328 ? -8.929 -7.267 -4.014 1.00 96.06 328 ALA A CA 1
ATOM 2314 C C . ALA A 1 328 ? -7.936 -6.438 -4.844 1.00 96.06 328 ALA A C 1
ATOM 2316 O O . ALA A 1 328 ? -7.072 -7.016 -5.507 1.00 96.06 328 ALA A O 1
ATOM 2317 N N . VAL A 1 329 ? -8.010 -5.104 -4.768 1.00 95.69 329 VAL A N 1
ATOM 2318 C CA . VAL A 1 329 ? -7.047 -4.179 -5.387 1.00 95.69 329 VAL A CA 1
ATOM 2319 C C . VAL A 1 329 ? -5.642 -4.442 -4.863 1.00 95.69 329 VAL A C 1
ATOM 2321 O O . VAL A 1 329 ? -4.729 -4.639 -5.664 1.00 95.69 329 VAL A O 1
ATOM 2324 N N . SER A 1 330 ? -5.459 -4.501 -3.544 1.00 93.62 330 SER A N 1
ATOM 2325 C CA . SER A 1 330 ? -4.141 -4.707 -2.944 1.00 93.62 330 SER A CA 1
ATOM 2326 C C . SER A 1 330 ? -3.541 -6.068 -3.309 1.00 93.62 330 SER A C 1
ATOM 2328 O O . SER A 1 330 ? -2.357 -6.147 -3.641 1.00 93.62 330 SER A O 1
ATOM 2330 N N . TYR A 1 331 ? -4.347 -7.135 -3.334 1.00 94.81 331 TYR A N 1
ATOM 2331 C CA . TYR A 1 331 ? -3.890 -8.456 -3.777 1.00 94.81 331 TYR A CA 1
ATOM 2332 C C . TYR A 1 331 ? -3.557 -8.492 -5.269 1.00 94.81 331 TYR A C 1
ATOM 2334 O O . TYR A 1 331 ? -2.503 -9.001 -5.641 1.00 94.81 331 TYR A O 1
ATOM 2342 N N . CYS A 1 332 ? -4.403 -7.926 -6.133 1.00 95.88 332 CYS A N 1
ATOM 2343 C CA . CYS A 1 332 ? -4.097 -7.835 -7.561 1.00 95.88 332 CYS A CA 1
ATOM 2344 C C . CYS A 1 332 ? -2.822 -7.018 -7.807 1.00 95.88 332 CYS A C 1
ATOM 2346 O O . CYS A 1 332 ? -1.998 -7.413 -8.628 1.00 95.88 332 CYS A O 1
ATOM 2348 N N . GLY A 1 333 ? -2.633 -5.923 -7.068 1.00 94.38 333 GLY A N 1
ATOM 2349 C CA . GLY A 1 333 ? -1.423 -5.107 -7.118 1.00 94.38 333 GLY A CA 1
ATOM 2350 C C . GLY A 1 333 ? -0.183 -5.908 -6.748 1.00 94.38 333 GLY A C 1
ATOM 2351 O O . GLY A 1 333 ? 0.792 -5.898 -7.493 1.00 94.38 333 GLY A O 1
ATOM 2352 N N . LEU A 1 334 ? -0.258 -6.687 -5.669 1.00 92.31 334 LEU A N 1
ATOM 2353 C CA . LEU A 1 334 ? 0.814 -7.588 -5.261 1.00 92.31 334 LEU A CA 1
ATOM 2354 C C . LEU A 1 334 ? 1.177 -8.587 -6.374 1.00 92.31 334 LEU A C 1
ATOM 2356 O O . LEU A 1 334 ? 2.351 -8.730 -6.701 1.00 92.31 334 LEU A O 1
ATOM 2360 N N . LEU A 1 335 ? 0.191 -9.227 -7.013 1.00 93.38 335 LEU A N 1
ATOM 2361 C CA . LEU A 1 335 ? 0.439 -10.181 -8.107 1.00 93.38 335 LEU A CA 1
ATOM 2362 C C . LEU A 1 335 ? 1.080 -9.528 -9.334 1.00 93.38 335 LEU A C 1
ATOM 2364 O O . LEU A 1 335 ? 1.948 -10.123 -9.974 1.00 93.38 335 LEU A O 1
ATOM 2368 N N . VAL A 1 336 ? 0.629 -8.322 -9.686 1.00 93.69 336 VAL A N 1
ATOM 2369 C CA . VAL A 1 336 ? 1.171 -7.568 -10.821 1.00 93.69 336 VAL A CA 1
ATOM 2370 C C . VAL A 1 336 ? 2.608 -7.133 -10.534 1.00 93.69 336 VAL A C 1
ATOM 2372 O O . VAL A 1 336 ? 3.443 -7.258 -11.428 1.00 93.69 336 VAL A O 1
ATOM 2375 N N . SER A 1 337 ? 2.921 -6.709 -9.307 1.00 90.25 337 SER A N 1
ATOM 2376 C CA . SER A 1 337 ? 4.288 -6.368 -8.892 1.00 90.25 337 SER A CA 1
ATOM 2377 C C . SER A 1 337 ? 5.221 -7.582 -8.904 1.00 90.25 337 SER A C 1
ATOM 2379 O O . SER A 1 337 ? 6.295 -7.510 -9.493 1.00 90.25 337 SER A O 1
ATOM 2381 N N . GLU A 1 338 ? 4.789 -8.728 -8.366 1.00 90.31 338 GLU A N 1
ATOM 2382 C CA . GLU A 1 338 ? 5.542 -9.998 -8.426 1.00 90.31 338 GLU A CA 1
ATOM 2383 C C . GLU A 1 338 ? 5.859 -10.413 -9.869 1.00 90.31 338 GLU A C 1
ATOM 2385 O O . GLU A 1 338 ? 6.950 -10.890 -10.190 1.00 90.31 338 GLU A O 1
ATOM 2390 N N . LEU A 1 339 ? 4.906 -10.199 -10.778 1.00 90.44 339 LEU A N 1
ATOM 2391 C CA . LEU A 1 339 ? 5.122 -10.439 -12.196 1.00 90.44 339 LEU A CA 1
ATOM 2392 C C . LEU A 1 339 ? 6.059 -9.386 -12.816 1.00 90.44 339 LEU A C 1
ATOM 2394 O O . LEU A 1 339 ? 6.888 -9.722 -13.659 1.00 90.44 339 LEU A O 1
ATOM 2398 N N . ALA A 1 340 ? 5.955 -8.114 -12.441 1.00 88.19 340 ALA A N 1
ATOM 2399 C CA . ALA A 1 340 ? 6.794 -7.050 -12.993 1.00 88.19 340 ALA A CA 1
ATOM 2400 C C . ALA A 1 340 ? 8.270 -7.210 -12.600 1.00 88.19 340 ALA A C 1
ATOM 2402 O O . ALA A 1 340 ? 9.136 -7.060 -13.459 1.00 88.19 340 ALA A O 1
ATOM 2403 N N . GLU A 1 341 ? 8.543 -7.623 -11.362 1.00 85.31 341 GLU A N 1
ATOM 2404 C CA . GLU A 1 341 ? 9.893 -7.908 -10.847 1.00 85.31 341 GLU A CA 1
ATOM 2405 C C . GLU A 1 341 ? 10.555 -9.124 -11.511 1.00 85.31 341 GLU A C 1
ATOM 2407 O O . GLU A 1 341 ? 11.701 -9.460 -11.226 1.00 85.31 341 GLU A O 1
ATOM 2412 N N . GLY A 1 342 ? 9.859 -9.764 -12.455 1.00 75.56 342 GLY A N 1
ATOM 2413 C CA . GLY A 1 342 ? 10.498 -10.682 -13.375 1.00 75.56 342 GLY A CA 1
ATOM 2414 C C . GLY A 1 342 ? 10.967 -11.940 -12.679 1.00 75.56 342 GLY A C 1
ATOM 2415 O O . GLY A 1 342 ? 12.064 -12.364 -13.005 1.00 75.56 342 GLY A O 1
ATOM 2416 N N . GLY A 1 343 ? 10.158 -12.499 -11.762 1.00 63.47 343 GLY A N 1
ATOM 2417 C CA . GLY A 1 343 ? 10.432 -13.721 -10.997 1.00 63.47 343 GLY A CA 1
ATOM 2418 C C . GLY A 1 343 ? 11.150 -14.789 -11.822 1.00 63.47 343 GLY A C 1
ATOM 2419 O O . GLY A 1 343 ? 10.532 -15.668 -12.414 1.00 63.47 343 GLY A O 1
ATOM 2420 N N . THR A 1 344 ? 12.472 -14.677 -11.861 1.00 51.50 344 THR A N 1
ATOM 2421 C CA . THR A 1 344 ? 13.427 -15.503 -12.603 1.00 51.50 344 THR A CA 1
ATOM 2422 C C . THR A 1 344 ? 13.941 -16.579 -11.665 1.00 51.50 344 THR A C 1
ATOM 2424 O O . THR A 1 344 ? 15.073 -17.028 -11.792 1.00 51.50 344 THR A O 1
ATOM 2427 N N . GLY A 1 345 ? 13.101 -16.979 -10.700 1.00 53.56 345 GLY A N 1
ATOM 2428 C CA . GLY A 1 345 ? 13.357 -18.062 -9.768 1.00 53.56 345 GLY A CA 1
ATOM 2429 C C . GLY A 1 345 ? 13.610 -19.341 -10.552 1.00 53.56 345 GLY A C 1
ATOM 2430 O O . GLY A 1 345 ? 12.695 -20.107 -10.827 1.00 53.56 345 GLY A O 1
ATOM 2431 N N . SER A 1 346 ? 14.873 -19.526 -10.918 1.00 42.75 346 SER A N 1
ATOM 2432 C CA . SER A 1 346 ? 15.431 -20.576 -11.768 1.00 42.75 346 SER A CA 1
ATOM 2433 C C . SER A 1 346 ? 15.378 -21.960 -11.100 1.00 42.75 346 SER A C 1
ATOM 2435 O O . SER A 1 346 ? 15.729 -22.967 -11.697 1.00 42.75 346 SER A O 1
ATOM 2437 N N . GLY A 1 347 ? 14.893 -22.054 -9.859 1.00 50.78 347 GLY A N 1
ATOM 2438 C CA . GLY A 1 347 ? 14.827 -23.305 -9.110 1.00 50.78 347 GLY A CA 1
ATOM 2439 C C . GLY A 1 347 ? 13.406 -23.673 -8.710 1.00 50.78 347 GLY A C 1
ATOM 2440 O O . GLY A 1 347 ? 13.010 -23.386 -7.588 1.00 50.78 347 GLY A O 1
ATOM 2441 N N . GLY A 1 348 ? 12.643 -24.294 -9.616 1.00 54.81 348 GLY A N 1
ATOM 2442 C CA . GLY A 1 348 ? 11.497 -25.180 -9.319 1.00 54.81 348 GLY A CA 1
ATOM 2443 C C . GLY A 1 348 ? 10.281 -24.622 -8.555 1.00 54.81 348 GLY A C 1
ATOM 2444 O O . GLY A 1 348 ? 9.296 -25.335 -8.378 1.00 54.81 348 GLY A O 1
ATOM 2445 N N . GLY A 1 349 ? 10.306 -23.371 -8.097 1.00 54.22 349 GLY A N 1
ATOM 2446 C CA . GLY A 1 349 ? 9.336 -22.834 -7.146 1.00 54.22 349 GLY A CA 1
ATOM 2447 C C . GLY A 1 349 ? 8.315 -21.895 -7.773 1.00 54.22 349 GLY A C 1
ATOM 2448 O O . GLY A 1 349 ? 8.479 -20.684 -7.700 1.00 54.22 349 GLY A O 1
ATOM 2449 N N . GLY A 1 350 ? 7.245 -22.446 -8.354 1.00 65.31 350 GLY A N 1
ATOM 2450 C CA . GLY A 1 350 ? 5.915 -21.815 -8.416 1.00 65.31 350 GLY A CA 1
ATOM 2451 C C . GLY A 1 350 ? 5.827 -20.331 -8.803 1.00 65.31 350 GLY A C 1
ATOM 2452 O O . GLY A 1 350 ? 5.028 -19.606 -8.207 1.00 65.31 350 GLY A O 1
ATOM 2453 N N . GLY A 1 351 ? 6.619 -19.871 -9.778 1.00 78.81 351 GLY A N 1
ATOM 2454 C CA . GLY A 1 351 ? 6.537 -18.501 -10.284 1.00 78.81 351 GLY A CA 1
ATOM 2455 C C . GLY A 1 351 ? 5.107 -18.138 -10.699 1.00 78.81 351 GLY A C 1
ATOM 2456 O O . GLY A 1 351 ? 4.354 -18.972 -11.212 1.00 78.81 351 GLY A O 1
ATOM 2457 N N . VAL A 1 352 ? 4.704 -16.889 -10.460 1.00 86.62 352 VAL A N 1
ATOM 2458 C CA . VAL A 1 352 ? 3.338 -16.447 -10.752 1.00 86.62 352 VAL A CA 1
ATOM 2459 C C . VAL A 1 352 ? 3.111 -16.475 -12.260 1.00 86.62 352 VAL A C 1
ATOM 2461 O O . VAL A 1 352 ? 3.670 -15.672 -13.010 1.00 86.62 352 VAL A O 1
ATOM 2464 N N . GLN A 1 353 ? 2.273 -17.405 -12.714 1.00 89.75 353 GLN A N 1
ATOM 2465 C CA . GLN A 1 353 ? 1.943 -17.496 -14.128 1.00 89.75 353 GLN A CA 1
ATOM 2466 C C . GLN A 1 353 ? 1.146 -16.256 -14.566 1.00 89.75 353 GLN A C 1
ATOM 2468 O O . GLN A 1 353 ? 0.149 -15.908 -13.927 1.00 89.75 353 GLN A O 1
ATOM 2473 N N . PRO A 1 354 ? 1.525 -15.604 -15.679 1.00 90.44 354 PRO A N 1
ATOM 2474 C CA . PRO A 1 354 ? 0.858 -14.394 -16.154 1.00 90.44 354 PRO A CA 1
ATOM 2475 C C . PRO A 1 354 ? -0.626 -14.612 -16.476 1.00 90.44 354 PRO A C 1
ATOM 2477 O O . PRO A 1 354 ? -1.435 -13.720 -16.226 1.00 90.44 354 PRO A O 1
ATOM 2480 N N . GLY A 1 355 ? -0.984 -15.798 -16.988 1.00 90.31 355 GLY A N 1
ATOM 2481 C CA . GLY A 1 355 ? -2.378 -16.194 -17.214 1.00 90.31 355 GLY A CA 1
ATOM 2482 C C . GLY A 1 355 ? -3.181 -16.163 -15.916 1.00 90.31 355 GLY A C 1
ATOM 2483 O O . GLY A 1 355 ? -4.174 -15.456 -15.823 1.00 90.31 355 GLY A O 1
ATOM 2484 N N . ARG A 1 356 ? -2.648 -16.774 -14.855 1.00 91.88 356 ARG A N 1
ATOM 2485 C CA . ARG A 1 356 ? -3.287 -16.779 -13.535 1.00 91.88 356 ARG A CA 1
ATOM 2486 C C . ARG A 1 356 ? -3.453 -15.379 -12.936 1.00 91.88 356 ARG A C 1
ATOM 2488 O O . ARG A 1 356 ? -4.483 -15.115 -12.322 1.00 91.88 356 ARG A O 1
ATOM 2495 N N . VAL A 1 357 ? -2.481 -14.472 -13.105 1.00 93.56 357 VAL A N 1
ATOM 2496 C CA . VAL A 1 357 ? -2.635 -13.063 -12.668 1.00 93.56 357 VAL A CA 1
ATOM 2497 C C . VAL A 1 357 ? -3.774 -12.391 -13.420 1.00 93.56 357 VAL A C 1
ATOM 2499 O O . VAL A 1 357 ? -4.598 -11.708 -12.813 1.00 93.56 357 VAL A O 1
ATOM 2502 N N . ARG A 1 358 ? -3.829 -12.597 -14.739 1.00 94.81 358 ARG A N 1
ATOM 2503 C CA . ARG A 1 358 ? -4.901 -12.072 -15.582 1.00 94.81 358 ARG A CA 1
ATOM 2504 C C . ARG A 1 358 ? -6.257 -12.603 -15.129 1.00 94.81 358 ARG A C 1
ATOM 2506 O O . ARG A 1 358 ? -7.171 -11.799 -15.003 1.00 94.81 358 ARG A O 1
ATOM 2513 N N . ASP A 1 359 ? -6.378 -13.895 -14.847 1.00 93.88 359 ASP A N 1
ATOM 2514 C CA . ASP A 1 359 ? -7.645 -14.508 -14.439 1.00 93.88 359 ASP A CA 1
ATOM 2515 C C . ASP A 1 359 ? -8.133 -13.953 -13.099 1.00 93.88 359 ASP A C 1
ATOM 2517 O O . ASP A 1 359 ? -9.284 -13.539 -12.991 1.00 93.88 359 ASP A O 1
ATOM 2521 N N . VAL A 1 360 ? -7.249 -13.851 -12.099 1.00 94.19 360 VAL A N 1
ATOM 2522 C CA . VAL A 1 360 ? -7.589 -13.252 -10.794 1.00 94.19 360 VAL A CA 1
ATOM 2523 C C . VAL A 1 360 ? -8.012 -11.789 -10.951 1.00 94.19 360 VAL A C 1
ATOM 2525 O O . VAL A 1 360 ? -8.997 -11.362 -10.351 1.00 94.19 360 VAL A O 1
ATOM 2528 N N . LEU A 1 361 ? -7.309 -11.021 -11.786 1.00 95.25 361 LEU A N 1
ATOM 2529 C CA . LEU A 1 361 ? -7.650 -9.624 -12.043 1.00 95.25 361 LEU A CA 1
ATOM 2530 C C . LEU A 1 361 ? -8.979 -9.474 -12.799 1.00 95.25 361 LEU A C 1
ATOM 2532 O O . LEU A 1 361 ? -9.740 -8.551 -12.520 1.00 95.25 361 LEU A O 1
ATOM 2536 N N . MET A 1 362 ? -9.275 -10.374 -13.739 1.00 95.38 362 MET A N 1
ATOM 2537 C CA . MET A 1 362 ? -10.558 -10.401 -14.443 1.00 95.38 362 MET A CA 1
ATOM 2538 C C . MET A 1 362 ? -11.704 -10.753 -13.497 1.00 95.38 362 MET A C 1
ATOM 2540 O O . MET A 1 362 ? -12.698 -10.039 -13.494 1.00 95.38 362 MET A O 1
ATOM 2544 N N . GLN A 1 363 ? -11.531 -11.753 -12.631 1.00 94.88 363 GLN A N 1
ATOM 2545 C CA . GLN A 1 363 ? -12.509 -12.091 -11.590 1.00 94.88 363 GLN A CA 1
ATOM 2546 C C . GLN A 1 363 ? -12.764 -10.909 -10.642 1.00 94.88 363 GLN A C 1
ATOM 2548 O O . GLN A 1 363 ? -13.904 -10.638 -10.269 1.00 94.88 363 GLN A O 1
ATOM 2553 N N . ALA A 1 364 ? -11.718 -10.165 -10.269 1.00 95.31 364 ALA A N 1
ATOM 2554 C CA . ALA A 1 364 ? -11.871 -8.958 -9.461 1.00 95.31 364 ALA A CA 1
ATOM 2555 C C . ALA A 1 364 ? -12.628 -7.850 -10.216 1.00 95.31 364 ALA A C 1
ATOM 2557 O O . ALA A 1 364 ? -13.502 -7.214 -9.636 1.00 95.31 364 ALA A O 1
ATOM 2558 N N . LEU A 1 365 ? -12.342 -7.637 -11.505 1.00 94.44 365 LEU A N 1
ATOM 2559 C CA . LEU A 1 365 ? -13.051 -6.663 -12.347 1.00 94.44 365 LEU A CA 1
ATOM 2560 C C . LEU A 1 365 ? -14.506 -7.056 -12.632 1.00 94.44 365 LEU A C 1
ATOM 2562 O O . LEU A 1 365 ? -15.342 -6.177 -12.796 1.00 94.44 365 LEU A O 1
ATOM 2566 N N . GLU A 1 366 ? -14.827 -8.346 -12.678 1.00 94.50 366 GLU A N 1
ATOM 2567 C CA . GLU A 1 366 ? -16.212 -8.822 -12.773 1.00 94.50 366 GLU A CA 1
ATOM 2568 C C . GLU A 1 366 ? -17.008 -8.483 -11.507 1.00 94.50 366 GLU A C 1
ATOM 2570 O O . GLU A 1 366 ? -18.180 -8.120 -11.592 1.00 94.50 366 GLU A O 1
ATOM 2575 N N . LEU A 1 367 ? -16.369 -8.553 -10.333 1.00 92.88 367 LEU A N 1
ATOM 2576 C CA . LEU A 1 367 ? -16.983 -8.148 -9.067 1.00 92.88 367 LEU A CA 1
ATOM 2577 C C . LEU A 1 367 ? -17.027 -6.622 -8.889 1.00 92.88 367 LEU A C 1
ATOM 2579 O O . LEU A 1 367 ? -18.003 -6.114 -8.342 1.00 92.88 367 LEU A O 1
ATOM 2583 N N . TYR A 1 368 ? -16.005 -5.900 -9.357 1.00 94.69 368 TYR A N 1
ATOM 2584 C CA . TYR A 1 368 ? -15.851 -4.450 -9.185 1.00 94.69 368 TYR A CA 1
ATOM 2585 C C . TYR A 1 368 ? -15.551 -3.753 -10.528 1.00 94.69 368 TYR A C 1
ATOM 2587 O O . TYR A 1 368 ? -14.447 -3.236 -10.740 1.00 94.69 368 TYR A O 1
ATOM 2595 N N . PRO A 1 369 ? -16.527 -3.698 -11.454 1.00 90.56 369 PRO A N 1
ATOM 2596 C CA . PRO A 1 369 ? -16.308 -3.217 -12.824 1.00 90.56 369 PRO A CA 1
ATOM 2597 C C . PRO A 1 369 ? -15.942 -1.732 -12.908 1.00 90.56 369 PRO A C 1
ATOM 2599 O O . PRO A 1 369 ? -15.363 -1.286 -13.897 1.00 90.56 369 PRO A O 1
ATOM 2602 N N . HIS A 1 370 ? -16.268 -0.963 -11.870 1.00 87.75 370 HIS A N 1
ATOM 2603 C CA . HIS A 1 370 ? -16.041 0.479 -11.812 1.00 87.75 370 HIS A CA 1
ATOM 2604 C C . HIS A 1 370 ? -14.794 0.871 -11.018 1.00 87.75 370 HIS A C 1
ATOM 2606 O O . HIS A 1 370 ? -14.550 2.062 -10.845 1.00 87.75 370 HIS A O 1
ATOM 2612 N N . SER A 1 371 ? -13.996 -0.096 -10.554 1.00 90.44 371 SER A N 1
ATOM 2613 C CA . SER A 1 371 ? -12.792 0.196 -9.781 1.00 90.44 371 SER A CA 1
ATOM 2614 C C . SER A 1 371 ? -11.691 0.779 -10.679 1.00 90.44 371 SER A C 1
ATOM 2616 O O . SER A 1 371 ? -11.112 0.047 -11.495 1.00 90.44 371 SER A O 1
ATOM 2618 N N . PRO A 1 372 ? -11.328 2.071 -10.545 1.00 84.94 372 PRO A N 1
ATOM 2619 C CA . PRO A 1 372 ? -10.283 2.666 -11.377 1.00 84.94 372 PRO A CA 1
ATOM 2620 C C . PRO A 1 372 ? -8.912 2.038 -11.094 1.00 84.94 372 PRO A C 1
ATOM 2622 O O . PRO A 1 372 ? -8.078 1.936 -11.992 1.00 84.94 372 PRO A O 1
ATOM 2625 N N . LEU A 1 373 ? -8.691 1.567 -9.863 1.00 91.12 373 LEU A N 1
ATOM 2626 C CA . LEU A 1 373 ? -7.435 0.949 -9.448 1.00 91.12 373 LEU A CA 1
ATOM 2627 C C . LEU A 1 373 ? -7.242 -0.424 -10.102 1.00 91.12 373 LEU A C 1
ATOM 2629 O O . LEU A 1 373 ? -6.166 -0.691 -10.632 1.00 91.12 373 LEU A O 1
ATOM 2633 N N . LEU A 1 374 ? -8.278 -1.270 -10.158 1.00 91.62 374 LEU A N 1
ATOM 2634 C CA . LEU A 1 374 ? -8.193 -2.552 -10.874 1.00 91.62 374 LEU A CA 1
ATOM 2635 C C . LEU A 1 374 ? -7.979 -2.352 -12.382 1.00 91.62 374 LEU A C 1
ATOM 2637 O O . LEU A 1 374 ? -7.197 -3.074 -13.005 1.00 91.62 374 LEU A O 1
ATOM 2641 N N . LEU A 1 375 ? -8.628 -1.346 -12.977 1.00 88.31 375 LEU A N 1
ATOM 2642 C CA . LEU A 1 375 ? -8.409 -0.989 -14.381 1.00 88.31 375 LEU A CA 1
ATOM 2643 C C . LEU A 1 375 ? -6.969 -0.512 -14.625 1.00 88.31 375 LEU A C 1
ATOM 2645 O O . LEU A 1 375 ? -6.337 -0.940 -15.595 1.00 88.31 375 LEU A O 1
ATOM 2649 N N . ALA A 1 376 ? -6.409 0.298 -13.724 1.00 86.50 376 ALA A N 1
ATOM 2650 C CA . ALA A 1 376 ? -5.010 0.716 -13.787 1.00 86.50 376 ALA A CA 1
ATOM 2651 C C . ALA A 1 376 ? -4.050 -0.483 -13.679 1.00 86.50 376 ALA A C 1
ATOM 2653 O O . ALA A 1 376 ? -3.132 -0.613 -14.494 1.00 86.50 376 ALA A O 1
ATOM 2654 N N . LEU A 1 377 ? -4.303 -1.411 -12.749 1.00 92.19 377 LEU A N 1
ATOM 2655 C CA . LEU A 1 377 ? -3.534 -2.654 -12.610 1.00 92.19 377 LEU A CA 1
ATOM 2656 C C . LEU A 1 377 ? -3.590 -3.513 -13.878 1.00 92.19 377 LEU A C 1
ATOM 2658 O O . LEU A 1 377 ? -2.586 -4.104 -14.274 1.00 92.19 377 LEU A O 1
ATOM 2662 N N . ARG A 1 378 ? -4.724 -3.532 -14.585 1.00 92.56 378 ARG A N 1
ATOM 2663 C CA . ARG A 1 378 ? -4.850 -4.232 -15.874 1.00 92.56 378 ARG A CA 1
ATOM 2664 C C . ARG A 1 378 ? -3.966 -3.616 -16.950 1.00 92.56 378 ARG A C 1
ATOM 2666 O O . ARG A 1 378 ? -3.337 -4.345 -17.722 1.00 92.56 378 ARG A O 1
ATOM 2673 N N . VAL A 1 379 ? -3.894 -2.289 -17.006 1.00 86.62 379 VAL A N 1
ATOM 2674 C CA . VAL A 1 379 ? -2.990 -1.586 -17.927 1.00 86.62 379 VAL A CA 1
ATOM 2675 C C . VAL A 1 379 ? -1.532 -1.896 -17.582 1.00 86.62 379 VAL A C 1
ATOM 2677 O O . VAL A 1 379 ? -0.750 -2.203 -18.486 1.00 86.62 379 VAL A O 1
ATOM 2680 N N . GLN A 1 380 ? -1.175 -1.876 -16.295 1.00 88.56 380 GLN A N 1
ATOM 2681 C CA . GLN A 1 380 ? 0.169 -2.221 -15.818 1.00 88.56 380 GLN A CA 1
ATOM 2682 C C . GLN A 1 380 ? 0.550 -3.663 -16.173 1.00 88.56 380 GLN A C 1
ATOM 2684 O O . GLN A 1 380 ? 1.608 -3.880 -16.766 1.00 88.56 380 GLN A O 1
ATOM 2689 N N . LEU A 1 381 ? -0.342 -4.630 -15.939 1.00 91.38 381 LEU A N 1
ATOM 2690 C CA . LEU A 1 381 ? -0.162 -6.022 -16.355 1.00 91.38 381 LEU A CA 1
ATOM 2691 C C . LEU A 1 381 ? 0.097 -6.117 -17.866 1.00 91.38 381 LEU A C 1
ATOM 2693 O O . LEU A 1 381 ? 1.055 -6.749 -18.305 1.00 91.38 381 LEU A O 1
ATOM 2697 N N . GLY A 1 382 ? -0.702 -5.423 -18.679 1.00 87.06 382 GLY A N 1
ATOM 2698 C CA . GLY A 1 382 ? -0.509 -5.376 -20.129 1.00 87.06 382 GLY A CA 1
ATOM 2699 C C . GLY A 1 382 ? 0.827 -4.758 -20.560 1.00 87.06 382 GLY A C 1
ATOM 2700 O O . GLY A 1 382 ? 1.360 -5.135 -21.605 1.00 87.06 382 GLY A O 1
ATOM 2701 N N . ARG A 1 383 ? 1.389 -3.813 -19.795 1.00 85.19 383 ARG A N 1
ATOM 2702 C CA . ARG A 1 383 ? 2.737 -3.261 -20.037 1.00 85.19 383 ARG A CA 1
ATOM 2703 C C . ARG A 1 383 ? 3.820 -4.281 -19.677 1.00 85.19 383 ARG A C 1
ATOM 2705 O O . ARG A 1 383 ? 4.683 -4.543 -20.514 1.00 85.19 383 ARG A O 1
ATOM 2712 N N . ALA A 1 384 ? 3.719 -4.916 -18.509 1.00 84.06 384 ALA A N 1
ATOM 2713 C CA . ALA A 1 384 ? 4.662 -5.941 -18.054 1.00 84.06 384 ALA A CA 1
ATOM 2714 C C . ALA A 1 384 ? 4.736 -7.133 -19.029 1.00 84.06 384 ALA A C 1
ATOM 2716 O O . ALA A 1 384 ? 5.821 -7.565 -19.424 1.00 84.06 384 ALA A O 1
ATOM 2717 N N . LEU A 1 385 ? 3.583 -7.618 -19.503 1.00 85.25 385 LEU A N 1
ATOM 2718 C CA . LEU A 1 385 ? 3.520 -8.705 -20.486 1.00 85.25 385 LEU A CA 1
ATOM 2719 C C . LEU A 1 385 ? 4.101 -8.300 -21.845 1.00 85.25 385 LEU A C 1
ATOM 2721 O O . LEU A 1 385 ? 4.845 -9.071 -22.450 1.00 85.25 385 LEU A O 1
ATOM 2725 N N . ARG A 1 386 ? 3.813 -7.079 -22.320 1.00 82.69 386 ARG A N 1
ATOM 2726 C CA . ARG A 1 386 ? 4.366 -6.573 -23.587 1.00 82.69 386 ARG A CA 1
ATOM 2727 C C . ARG A 1 386 ? 5.887 -6.447 -23.546 1.00 82.69 386 ARG A C 1
ATOM 2729 O O . ARG A 1 386 ? 6.523 -6.801 -24.539 1.00 82.69 386 ARG A O 1
ATOM 2736 N N . GLY A 1 387 ? 6.454 -6.003 -22.423 1.00 73.06 387 GLY A N 1
ATOM 2737 C CA . GLY A 1 387 ? 7.905 -5.962 -22.215 1.00 73.06 387 GLY A CA 1
ATOM 2738 C C . GLY A 1 387 ? 8.546 -7.339 -22.399 1.00 73.06 387 GLY A C 1
ATOM 2739 O O . GLY A 1 387 ? 9.487 -7.488 -23.176 1.00 73.06 387 GLY A O 1
ATOM 2740 N N . ARG A 1 388 ? 7.957 -8.377 -21.793 1.00 70.69 388 ARG A N 1
ATOM 2741 C CA . ARG A 1 388 ? 8.430 -9.766 -21.922 1.00 70.69 388 ARG A CA 1
ATOM 2742 C C . ARG A 1 388 ? 8.288 -10.318 -23.342 1.00 70.69 388 ARG A C 1
ATOM 2744 O O . ARG A 1 388 ? 9.212 -10.950 -23.842 1.00 70.69 388 ARG A O 1
ATOM 2751 N N . CYS A 1 389 ? 7.168 -10.062 -24.022 1.00 73.31 389 CYS A N 1
ATOM 2752 C CA . CYS A 1 389 ? 6.988 -10.485 -25.417 1.00 73.31 389 CYS A CA 1
ATOM 2753 C C . CYS A 1 389 ? 7.972 -9.794 -26.371 1.00 73.31 389 CYS A C 1
ATOM 2755 O O . CYS A 1 389 ? 8.393 -10.404 -27.352 1.00 73.31 389 CYS A O 1
ATOM 2757 N N . ARG A 1 390 ? 8.322 -8.527 -26.108 1.00 64.25 390 ARG A N 1
ATOM 2758 C CA . ARG A 1 390 ? 9.331 -7.796 -26.882 1.00 64.25 390 ARG A CA 1
ATOM 2759 C C . ARG A 1 390 ? 10.714 -8.399 -26.664 1.00 64.25 390 ARG A C 1
ATOM 2761 O O . ARG A 1 390 ? 11.322 -8.795 -27.644 1.00 64.25 390 ARG A O 1
ATOM 2768 N N . LEU A 1 391 ? 11.141 -8.578 -25.413 1.00 54.44 391 LEU A N 1
ATOM 2769 C CA . LEU A 1 391 ? 12.425 -9.208 -25.098 1.00 54.44 391 LEU A CA 1
ATOM 2770 C C . LEU A 1 391 ? 12.543 -10.604 -25.721 1.00 54.44 391 LEU A C 1
ATOM 2772 O O . LEU A 1 391 ? 13.545 -10.899 -26.355 1.00 54.44 391 LEU A O 1
ATOM 2776 N N . ARG A 1 392 ? 11.504 -11.445 -25.615 1.00 66.31 392 ARG A N 1
ATOM 2777 C CA . ARG A 1 392 ? 11.494 -12.773 -26.256 1.00 66.31 392 ARG A CA 1
ATOM 2778 C C . ARG A 1 392 ? 11.659 -12.688 -27.770 1.00 66.31 392 ARG A C 1
ATOM 2780 O O . ARG A 1 392 ? 12.399 -13.471 -28.347 1.00 66.31 392 ARG A O 1
ATOM 2787 N N . ARG A 1 393 ? 10.988 -11.732 -28.415 1.00 65.62 393 ARG A N 1
ATOM 2788 C CA . ARG A 1 393 ? 11.118 -11.510 -29.858 1.00 65.62 393 ARG A CA 1
ATOM 2789 C C . ARG A 1 393 ? 12.505 -10.999 -30.234 1.00 65.62 393 ARG A C 1
ATOM 2791 O O . ARG A 1 393 ? 13.048 -11.462 -31.228 1.00 65.62 393 ARG A O 1
ATOM 2798 N N . ASP A 1 394 ? 13.053 -10.072 -29.459 1.00 54.00 394 ASP A N 1
ATOM 2799 C CA . ASP A 1 394 ? 14.372 -9.491 -29.698 1.00 54.00 394 ASP A CA 1
ATOM 2800 C C . ASP A 1 394 ? 15.463 -10.557 -29.489 1.00 54.00 394 ASP A C 1
ATOM 2802 O O . ASP A 1 394 ? 16.358 -10.683 -30.318 1.00 54.00 394 ASP A O 1
ATOM 2806 N N . LEU A 1 395 ? 15.324 -11.416 -28.472 1.00 53.84 395 LEU A N 1
ATOM 2807 C CA . LEU A 1 395 ? 16.184 -12.583 -28.253 1.00 53.84 395 LEU A CA 1
ATOM 2808 C C . LEU A 1 395 ? 16.044 -13.629 -29.363 1.00 53.84 395 LEU A C 1
ATOM 2810 O O . LEU A 1 395 ? 17.055 -14.132 -29.837 1.00 53.84 395 LEU A O 1
ATOM 2814 N N . ALA A 1 396 ? 14.829 -13.928 -29.829 1.00 61.56 396 ALA A N 1
ATOM 2815 C CA . ALA A 1 396 ? 14.624 -14.836 -30.959 1.00 61.56 396 ALA A CA 1
ATOM 2816 C C . ALA A 1 396 ? 15.225 -14.273 -32.260 1.00 61.56 396 ALA A C 1
ATOM 2818 O O . ALA A 1 396 ? 15.840 -15.005 -33.032 1.00 61.56 396 ALA A O 1
ATOM 2819 N N . ALA A 1 397 ? 15.095 -12.964 -32.494 1.00 60.47 397 ALA A N 1
ATOM 2820 C CA . ALA A 1 397 ? 15.704 -12.287 -33.635 1.00 60.47 397 ALA A CA 1
ATOM 2821 C C . ALA A 1 397 ? 17.238 -12.292 -33.548 1.00 60.47 397 ALA A C 1
ATOM 2823 O O . ALA A 1 397 ? 17.902 -12.530 -34.558 1.00 60.47 397 ALA A O 1
ATOM 2824 N N . LEU A 1 398 ? 17.792 -12.078 -32.353 1.00 51.16 398 LEU A N 1
ATOM 2825 C CA . LEU A 1 398 ? 19.227 -12.144 -32.088 1.00 51.16 398 LEU A CA 1
ATOM 2826 C C . LEU A 1 398 ? 19.755 -13.572 -32.262 1.00 51.16 398 LEU A C 1
ATOM 2828 O O . LEU A 1 398 ? 20.738 -13.760 -32.970 1.00 51.16 398 LEU A O 1
ATOM 2832 N N . ALA A 1 399 ? 19.066 -14.583 -31.730 1.00 55.66 399 ALA A N 1
ATOM 2833 C CA . ALA A 1 399 ? 19.401 -15.993 -31.927 1.00 55.66 399 ALA A CA 1
ATOM 2834 C C . ALA A 1 399 ? 19.365 -16.384 -33.414 1.00 55.66 399 ALA A C 1
ATOM 2836 O O . ALA A 1 399 ? 20.291 -17.021 -33.913 1.00 55.66 399 ALA A O 1
ATOM 2837 N N . ALA A 1 400 ? 18.351 -15.934 -34.159 1.00 61.62 400 ALA A N 1
ATOM 2838 C CA . ALA A 1 400 ? 18.275 -16.133 -35.606 1.00 61.62 400 ALA A CA 1
ATOM 2839 C C . ALA A 1 400 ? 19.367 -15.367 -36.378 1.00 61.62 400 ALA A C 1
ATOM 2841 O O . ALA A 1 400 ? 19.754 -15.776 -37.471 1.00 61.62 400 ALA A O 1
ATOM 2842 N N . GLY A 1 401 ? 19.842 -14.232 -35.858 1.00 58.97 401 GLY A N 1
ATOM 2843 C CA . GLY A 1 401 ? 20.994 -13.500 -36.392 1.00 58.97 401 GLY A CA 1
ATOM 2844 C C . GLY A 1 401 ? 22.307 -14.245 -36.158 1.00 58.97 401 GLY A C 1
ATOM 2845 O O . GLY A 1 401 ? 23.071 -14.433 -37.099 1.00 58.97 401 GLY A O 1
ATOM 2846 N N . LEU A 1 402 ? 22.525 -14.731 -34.934 1.00 55.91 402 LEU A N 1
ATOM 2847 C CA . LEU A 1 402 ? 23.693 -15.527 -34.556 1.00 55.91 402 LEU A CA 1
ATOM 2848 C C . LEU A 1 402 ? 23.766 -16.846 -35.331 1.00 55.91 402 LEU A C 1
ATOM 2850 O O . LEU A 1 402 ? 24.840 -17.203 -35.802 1.00 55.91 402 LEU A O 1
ATOM 2854 N N . ARG A 1 403 ? 22.634 -17.534 -35.527 1.00 64.06 403 ARG A N 1
ATOM 2855 C CA . ARG A 1 403 ? 22.576 -18.754 -36.345 1.00 64.06 403 ARG A CA 1
ATOM 2856 C C . ARG A 1 403 ? 23.012 -18.483 -37.788 1.00 64.06 403 ARG A C 1
ATOM 2858 O O . ARG A 1 403 ? 23.884 -19.180 -38.282 1.00 64.06 403 ARG A O 1
ATOM 2865 N N . ARG A 1 404 ? 22.492 -17.426 -38.421 1.00 67.12 404 ARG A N 1
ATOM 2866 C CA . ARG A 1 404 ? 22.893 -17.036 -39.786 1.00 67.12 404 ARG A CA 1
ATOM 2867 C C . ARG A 1 404 ? 24.364 -16.632 -39.885 1.00 67.12 404 ARG A C 1
ATOM 2869 O O . ARG A 1 404 ? 25.011 -16.935 -40.877 1.00 67.12 404 ARG A O 1
ATOM 2876 N N . ALA A 1 405 ? 24.895 -15.948 -38.871 1.00 59.06 405 ALA A N 1
ATOM 2877 C CA . ALA A 1 405 ? 26.313 -15.599 -38.826 1.00 59.06 405 ALA A CA 1
ATOM 2878 C C . ALA A 1 405 ? 27.202 -16.847 -38.686 1.00 59.06 405 ALA A C 1
ATOM 2880 O O . ALA A 1 405 ? 28.244 -16.924 -39.325 1.00 59.06 405 ALA A O 1
ATOM 2881 N N . ALA A 1 406 ? 26.774 -17.832 -37.890 1.00 62.62 406 ALA A N 1
ATOM 2882 C CA . ALA A 1 406 ? 27.466 -19.110 -37.757 1.00 62.62 406 ALA A CA 1
ATOM 2883 C C . ALA A 1 406 ? 27.392 -19.951 -39.043 1.00 62.62 406 ALA A C 1
ATOM 2885 O O . ALA A 1 406 ? 28.394 -20.541 -39.427 1.00 62.62 406 ALA A O 1
ATOM 2886 N N . GLU A 1 407 ? 26.241 -19.969 -39.722 1.00 72.69 407 GLU A N 1
ATOM 2887 C CA . GLU A 1 407 ? 26.071 -20.608 -41.035 1.00 72.69 407 GLU A CA 1
ATOM 2888 C C . GLU A 1 407 ? 26.997 -19.965 -42.080 1.00 72.69 407 GLU A C 1
ATOM 2890 O O . GLU A 1 407 ? 27.768 -20.674 -42.717 1.00 72.69 407 GLU A O 1
ATOM 2895 N N . GLY A 1 408 ? 27.029 -18.629 -42.172 1.00 75.12 408 GLY A N 1
ATOM 2896 C CA . GLY A 1 408 ? 27.930 -17.922 -43.090 1.00 75.12 408 GLY A CA 1
ATOM 2897 C C . GLY A 1 408 ? 29.417 -18.115 -42.769 1.00 75.12 408 GLY A C 1
ATOM 2898 O O . GLY A 1 408 ? 30.230 -18.252 -43.676 1.00 75.12 408 GLY A O 1
ATOM 2899 N N . ALA A 1 409 ? 29.789 -18.185 -41.487 1.00 65.38 409 ALA A N 1
ATOM 2900 C CA . ALA A 1 409 ? 31.162 -18.497 -41.084 1.00 65.38 409 ALA A CA 1
ATOM 2901 C C . ALA A 1 409 ? 31.548 -19.955 -41.400 1.00 65.38 409 ALA A C 1
ATOM 2903 O O . ALA A 1 409 ? 32.698 -20.229 -41.732 1.00 65.38 409 ALA A O 1
ATOM 2904 N N . ALA A 1 410 ? 30.601 -20.894 -41.314 1.00 62.44 410 ALA A N 1
ATOM 2905 C CA . ALA A 1 410 ? 30.821 -22.285 -41.700 1.00 62.44 410 ALA A CA 1
ATOM 2906 C C . ALA A 1 410 ? 30.969 -22.442 -43.222 1.00 62.44 410 ALA A C 1
ATOM 2908 O O . ALA A 1 410 ? 31.824 -23.207 -43.662 1.00 62.44 410 ALA A O 1
ATOM 2909 N N . GLU A 1 411 ? 30.188 -21.701 -44.013 1.00 77.38 411 GLU A N 1
ATOM 2910 C CA . GLU A 1 411 ? 30.328 -21.635 -45.474 1.00 77.38 411 GLU A CA 1
ATOM 2911 C C . GLU A 1 411 ? 31.686 -21.043 -45.876 1.00 77.38 411 GLU A C 1
ATOM 2913 O O . GLU A 1 411 ? 32.394 -21.651 -46.671 1.00 77.38 411 GLU A O 1
ATOM 2918 N N . GLN A 1 412 ? 32.117 -19.941 -45.250 1.00 70.44 412 GLN A N 1
ATOM 2919 C CA . GLN A 1 412 ? 33.446 -19.355 -45.486 1.00 70.44 412 GLN A CA 1
ATOM 2920 C C . GLN A 1 412 ? 34.586 -20.323 -45.151 1.00 70.44 412 GLN A C 1
ATOM 2922 O O . GLN A 1 412 ? 35.521 -20.465 -45.932 1.00 70.44 412 GLN A O 1
ATOM 2927 N N . LEU A 1 413 ? 34.501 -21.041 -44.026 1.00 64.19 413 LEU A N 1
ATOM 2928 C CA . LEU A 1 413 ? 35.490 -22.068 -43.678 1.00 64.19 413 LEU A CA 1
ATOM 2929 C C . LEU A 1 413 ? 35.479 -23.252 -44.659 1.00 64.19 413 LEU A C 1
ATOM 2931 O O . LEU A 1 413 ? 36.522 -23.866 -44.883 1.00 64.19 413 LEU A O 1
ATOM 2935 N N . ALA A 1 414 ? 34.322 -23.590 -45.237 1.00 69.56 414 ALA A N 1
ATOM 2936 C CA . ALA A 1 414 ? 34.216 -24.625 -46.261 1.00 69.56 414 ALA A CA 1
ATOM 2937 C C . ALA A 1 414 ? 34.838 -24.173 -47.593 1.00 69.56 414 ALA A C 1
ATOM 2939 O O . ALA A 1 414 ? 35.597 -24.940 -48.185 1.00 69.56 414 ALA A O 1
ATOM 2940 N N . GLU A 1 415 ? 34.592 -22.930 -48.015 1.00 78.56 415 GLU A N 1
ATOM 2941 C CA . GLU A 1 415 ? 35.208 -22.320 -49.202 1.00 78.56 415 GLU A CA 1
ATOM 2942 C C . GLU A 1 415 ? 36.728 -22.178 -49.043 1.00 78.56 415 GLU A C 1
ATOM 2944 O O . GLU A 1 415 ? 37.479 -22.530 -49.951 1.00 78.56 415 GLU A O 1
ATOM 2949 N N . GLU A 1 416 ? 37.214 -21.742 -47.877 1.00 72.12 416 GLU A N 1
ATOM 2950 C CA . GLU A 1 416 ? 38.650 -21.686 -47.573 1.00 72.12 416 GLU A CA 1
ATOM 2951 C C . GLU A 1 416 ? 39.291 -23.082 -47.597 1.00 72.12 416 GLU A C 1
ATOM 2953 O O . GLU A 1 416 ? 40.400 -23.249 -48.108 1.00 72.12 416 GLU A O 1
ATOM 2958 N N . ALA A 1 417 ? 38.594 -24.105 -47.091 1.00 66.81 417 ALA A N 1
ATOM 2959 C CA . ALA A 1 417 ? 39.062 -25.487 -47.145 1.00 66.81 417 ALA A CA 1
ATOM 2960 C C . ALA A 1 417 ? 39.082 -26.053 -48.577 1.00 66.81 417 ALA A C 1
ATOM 2962 O O . ALA A 1 417 ? 39.960 -26.857 -48.903 1.00 66.81 417 ALA A O 1
ATOM 2963 N N . GLU A 1 418 ? 38.143 -25.653 -49.434 1.00 80.38 418 GLU A N 1
ATOM 2964 C CA . GLU A 1 418 ? 38.093 -26.046 -50.845 1.00 80.38 418 GLU A CA 1
ATOM 2965 C C . GLU A 1 418 ? 39.180 -25.331 -51.663 1.00 80.38 418 GLU A C 1
ATOM 2967 O O . GLU A 1 418 ? 39.967 -25.993 -52.341 1.00 80.38 418 GLU A O 1
ATOM 2972 N N . ALA A 1 419 ? 39.350 -24.020 -51.477 1.00 77.88 419 ALA A N 1
ATOM 2973 C CA . ALA A 1 419 ? 40.441 -23.246 -52.071 1.00 77.88 419 ALA A CA 1
ATOM 2974 C C . ALA A 1 419 ? 41.827 -23.760 -51.635 1.00 77.88 419 ALA A C 1
ATOM 2976 O O . ALA A 1 419 ? 42.757 -23.833 -52.441 1.00 77.88 419 ALA A O 1
ATOM 2977 N N . ALA A 1 420 ? 41.974 -24.183 -50.374 1.00 68.81 420 ALA A N 1
ATOM 2978 C CA . ALA A 1 420 ? 43.204 -24.806 -49.885 1.00 68.81 420 ALA A CA 1
ATOM 2979 C C . ALA A 1 420 ? 43.482 -26.171 -50.544 1.00 68.81 420 ALA A C 1
ATOM 2981 O O . ALA A 1 420 ? 44.646 -26.500 -50.793 1.00 68.81 420 ALA A O 1
ATOM 2982 N N . ARG A 1 421 ? 42.439 -26.955 -50.866 1.00 76.06 421 ARG A N 1
ATOM 2983 C CA . ARG A 1 421 ? 42.573 -28.219 -51.617 1.00 76.06 421 ARG A CA 1
ATOM 2984 C C . ARG A 1 421 ? 42.996 -27.979 -53.063 1.00 76.06 421 ARG A C 1
ATOM 2986 O O . ARG A 1 421 ? 43.859 -28.702 -53.556 1.00 76.06 421 ARG A O 1
ATOM 2993 N N . GLU A 1 422 ? 42.430 -26.974 -53.722 1.00 83.62 422 GLU A N 1
ATOM 2994 C CA . GLU A 1 422 ? 42.767 -26.628 -55.109 1.00 83.62 422 GLU A CA 1
ATOM 2995 C C . GLU A 1 422 ? 44.167 -26.013 -55.240 1.00 83.62 422 GLU A C 1
ATOM 2997 O O . GLU A 1 422 ? 44.871 -26.267 -56.217 1.00 83.62 422 GLU A O 1
ATOM 3002 N N . GLY A 1 423 ? 44.618 -25.268 -54.227 1.00 80.94 423 GLY A N 1
ATOM 3003 C CA . GLY A 1 423 ? 45.949 -24.658 -54.190 1.00 80.94 423 GLY A CA 1
ATOM 3004 C C . GLY A 1 423 ? 47.110 -25.624 -53.921 1.00 80.94 423 GLY A C 1
ATOM 3005 O O . GLY A 1 423 ? 48.260 -25.189 -53.903 1.00 80.94 423 GLY A O 1
ATOM 3006 N N . GLY A 1 424 ? 46.850 -26.915 -53.678 1.00 75.25 424 GLY A N 1
ATOM 3007 C CA . GLY A 1 424 ? 47.893 -27.914 -53.399 1.00 75.25 424 GLY A CA 1
ATOM 3008 C C . GLY A 1 424 ? 48.683 -27.665 -52.105 1.00 75.25 424 GLY A C 1
ATOM 3009 O O . GLY A 1 424 ? 49.751 -28.249 -51.909 1.00 75.25 424 GLY A O 1
ATOM 3010 N N . ALA A 1 425 ? 48.184 -26.802 -51.217 1.00 53.28 425 ALA A N 1
ATOM 3011 C CA . ALA A 1 425 ? 48.843 -26.485 -49.960 1.00 53.28 425 ALA A CA 1
ATOM 3012 C C . ALA A 1 425 ? 48.609 -27.622 -48.956 1.00 53.28 425 ALA A C 1
ATOM 3014 O O . ALA A 1 425 ? 47.494 -27.857 -48.495 1.00 53.28 425 ALA A O 1
ATOM 3015 N N . VAL A 1 426 ? 49.678 -28.336 -48.597 1.00 59.09 426 VAL A N 1
ATOM 3016 C CA . VAL A 1 426 ? 49.660 -29.327 -47.515 1.00 59.09 426 VAL A CA 1
ATOM 3017 C C . VAL A 1 426 ? 49.455 -28.584 -46.191 1.00 59.09 426 VAL A C 1
ATOM 3019 O O . VAL A 1 426 ? 50.402 -28.065 -45.602 1.00 59.09 426 VAL A O 1
ATOM 3022 N N . VAL A 1 427 ? 48.204 -28.490 -45.737 1.00 50.66 427 VAL A N 1
ATOM 3023 C CA . VAL A 1 427 ? 47.850 -27.864 -44.457 1.00 50.66 427 VAL A CA 1
ATOM 3024 C C . VAL A 1 427 ? 48.352 -28.753 -43.315 1.00 50.66 427 VAL A C 1
ATOM 3026 O O . VAL A 1 427 ? 47.775 -29.796 -43.010 1.00 50.66 427 VAL A O 1
ATOM 3029 N N . GLY A 1 428 ? 49.466 -28.352 -42.701 1.00 50.75 428 GLY A N 1
ATOM 3030 C CA . GLY A 1 428 ? 50.008 -28.974 -41.495 1.00 50.75 428 GLY A CA 1
ATOM 3031 C C . GLY A 1 428 ? 49.209 -28.583 -40.238 1.00 50.75 428 GLY A C 1
ATOM 3032 O O . GLY A 1 428 ? 48.777 -27.434 -40.120 1.00 50.75 428 GLY A O 1
ATOM 3033 N N . PRO A 1 429 ? 49.013 -29.498 -39.271 1.00 46.91 429 PRO A N 1
ATOM 3034 C CA . PRO A 1 429 ? 48.164 -29.281 -38.104 1.00 46.91 429 PRO A CA 1
ATOM 3035 C C . PRO A 1 429 ? 48.912 -28.518 -37.003 1.00 46.91 429 PRO A C 1
ATOM 3037 O O . PRO A 1 429 ? 49.301 -29.098 -35.993 1.00 46.91 429 PRO A O 1
ATOM 3040 N N . THR A 1 430 ? 49.131 -27.215 -37.166 1.00 45.41 430 THR A N 1
ATOM 3041 C CA . THR A 1 430 ? 49.702 -26.390 -36.086 1.00 45.41 430 THR A CA 1
ATOM 3042 C C . THR A 1 430 ? 49.091 -24.992 -36.040 1.00 45.41 430 THR A C 1
ATOM 3044 O O . THR A 1 430 ? 49.685 -24.041 -36.538 1.00 45.41 430 THR A O 1
ATOM 3047 N N . SER A 1 431 ? 47.910 -24.866 -35.419 1.00 38.47 431 SER A N 1
ATOM 3048 C CA . SER A 1 431 ? 47.613 -23.787 -34.456 1.00 38.47 431 SER A CA 1
ATOM 3049 C C . SER A 1 431 ? 46.205 -23.926 -33.851 1.00 38.47 431 SER A C 1
ATOM 3051 O O . SER A 1 431 ? 45.221 -23.875 -34.588 1.00 38.47 431 SER A O 1
ATOM 3053 N N . PRO A 1 432 ? 46.068 -24.062 -32.519 1.00 49.97 432 PRO A N 1
ATOM 3054 C CA . PRO A 1 432 ? 44.786 -24.010 -31.834 1.00 49.97 432 PRO A CA 1
ATOM 3055 C C . PRO A 1 432 ? 44.523 -22.581 -31.341 1.00 49.97 432 PRO A C 1
ATOM 3057 O O . PRO A 1 432 ? 45.041 -22.164 -30.310 1.00 49.97 432 PRO A O 1
ATOM 3060 N N . SER A 1 433 ? 43.711 -21.813 -32.064 1.00 46.72 433 SER A N 1
ATOM 3061 C CA . SER A 1 433 ? 43.073 -20.613 -31.508 1.00 46.72 433 SER A CA 1
ATOM 3062 C C . SER A 1 433 ? 41.865 -20.220 -32.348 1.00 46.72 433 SER A C 1
ATOM 3064 O O . SER A 1 433 ? 41.900 -19.287 -33.146 1.00 46.72 433 SER A O 1
ATOM 3066 N N . SER A 1 434 ? 40.753 -20.919 -32.162 1.00 46.44 434 SER A N 1
ATOM 3067 C CA . SER A 1 434 ? 39.473 -20.246 -32.320 1.00 46.44 434 SER A CA 1
ATOM 3068 C C . SER A 1 434 ? 38.518 -20.785 -31.264 1.00 46.44 434 SER A C 1
ATOM 3070 O O . SER A 1 434 ? 38.079 -21.927 -31.285 1.00 46.44 434 SER A O 1
ATOM 3072 N N . ALA A 1 435 ? 38.229 -19.947 -30.269 1.00 38.81 435 ALA A N 1
ATOM 3073 C CA . ALA A 1 435 ? 37.109 -20.147 -29.354 1.00 38.81 435 ALA A CA 1
ATOM 3074 C C . ALA A 1 435 ? 35.758 -19.878 -30.056 1.00 38.81 435 ALA A C 1
ATOM 3076 O O . ALA A 1 435 ? 34.699 -20.149 -29.498 1.00 38.81 435 ALA A O 1
ATOM 3077 N N . ALA A 1 436 ? 35.785 -19.368 -31.293 1.00 45.94 436 ALA A N 1
ATOM 3078 C CA . ALA A 1 436 ? 34.615 -19.007 -32.088 1.00 45.94 436 ALA A CA 1
ATOM 3079 C C . ALA A 1 436 ? 33.626 -20.167 -32.358 1.00 45.94 436 ALA A C 1
ATOM 3081 O O . ALA A 1 436 ? 32.432 -19.951 -32.145 1.00 45.94 436 ALA A O 1
ATOM 3082 N N . PRO A 1 437 ? 34.048 -21.396 -32.727 1.00 47.22 437 PRO A N 1
ATOM 3083 C CA . PRO A 1 437 ? 33.124 -22.511 -32.906 1.00 47.22 437 PRO A CA 1
ATOM 3084 C C . PRO A 1 437 ? 32.528 -22.993 -31.576 1.00 47.22 437 PRO A C 1
ATOM 3086 O O . PRO A 1 437 ? 31.358 -23.359 -31.536 1.00 47.22 437 PRO A O 1
ATOM 3089 N N . ALA A 1 438 ? 33.275 -22.924 -30.467 1.00 41.59 438 ALA A N 1
ATOM 3090 C CA . ALA A 1 438 ? 32.762 -23.269 -29.137 1.00 41.59 438 ALA A CA 1
ATOM 3091 C C . ALA A 1 438 ? 31.736 -22.239 -28.622 1.00 41.59 438 ALA A C 1
ATOM 3093 O O . ALA A 1 438 ? 30.714 -22.615 -28.048 1.00 41.59 438 ALA A O 1
ATOM 3094 N N . ILE A 1 439 ? 31.964 -20.946 -28.876 1.00 45.34 439 ILE A N 1
ATOM 3095 C CA . ILE A 1 439 ? 31.028 -19.858 -28.547 1.00 45.34 439 ILE A CA 1
ATOM 3096 C C . ILE A 1 439 ? 29.770 -19.935 -29.428 1.00 45.34 439 ILE A C 1
ATOM 3098 O O . ILE A 1 439 ? 28.659 -19.774 -28.922 1.00 45.34 439 ILE A O 1
ATOM 3102 N N . ALA A 1 440 ? 29.917 -20.246 -30.721 1.00 46.09 440 ALA A N 1
ATOM 3103 C CA . ALA A 1 440 ? 28.790 -20.471 -31.626 1.00 46.09 440 ALA A CA 1
ATOM 3104 C C . ALA A 1 440 ? 27.966 -21.706 -31.218 1.00 46.09 440 ALA A C 1
ATOM 3106 O O . ALA A 1 440 ? 26.741 -21.626 -31.153 1.00 46.09 440 ALA A O 1
ATOM 3107 N N . ALA A 1 441 ? 28.617 -22.814 -30.851 1.00 44.19 441 ALA A N 1
ATOM 3108 C CA . ALA A 1 441 ? 27.946 -24.016 -30.354 1.00 44.19 441 ALA A CA 1
ATOM 3109 C C . ALA A 1 441 ? 27.204 -23.768 -29.026 1.00 44.19 441 ALA A C 1
ATOM 3111 O O . ALA A 1 441 ? 26.063 -24.203 -28.873 1.00 44.19 441 ALA A O 1
ATOM 3112 N N . ALA A 1 442 ? 27.792 -23.006 -28.096 1.00 41.69 442 ALA A N 1
ATOM 3113 C CA . ALA A 1 442 ? 27.136 -22.618 -26.846 1.00 41.69 442 ALA A CA 1
ATOM 3114 C C . ALA A 1 442 ? 25.921 -21.699 -27.078 1.00 41.69 442 ALA A C 1
ATOM 3116 O O . ALA A 1 442 ? 24.889 -21.864 -26.427 1.00 41.69 442 ALA A O 1
ATOM 3117 N N . ALA A 1 443 ? 26.003 -20.764 -28.031 1.00 43.94 443 ALA A N 1
ATOM 3118 C CA . ALA A 1 443 ? 24.884 -19.897 -28.404 1.00 43.94 443 ALA A CA 1
ATOM 3119 C C . ALA A 1 443 ? 23.739 -20.673 -29.083 1.00 43.94 443 ALA A C 1
ATOM 3121 O O . ALA A 1 443 ? 22.567 -20.413 -28.802 1.00 43.94 443 ALA A O 1
ATOM 3122 N N . VAL A 1 444 ? 24.064 -21.656 -29.931 1.00 44.53 444 VAL A N 1
ATOM 3123 C CA . VAL A 1 444 ? 23.083 -22.562 -30.553 1.00 44.53 444 VAL A CA 1
ATOM 3124 C C . VAL A 1 444 ? 22.410 -23.449 -29.501 1.00 44.53 444 VAL A C 1
ATOM 3126 O O . VAL A 1 444 ? 21.190 -23.600 -29.536 1.00 44.53 444 VAL A O 1
ATOM 3129 N N . TRP A 1 445 ? 23.162 -23.956 -28.522 1.00 46.09 445 TRP A N 1
ATOM 3130 C CA . TRP A 1 445 ? 22.627 -24.750 -27.412 1.00 46.09 445 TRP A CA 1
ATOM 3131 C C . TRP A 1 445 ? 21.658 -23.948 -26.521 1.00 46.09 445 TRP A C 1
ATOM 3133 O O . TRP A 1 445 ? 20.555 -24.414 -26.236 1.00 46.09 445 TRP A O 1
ATOM 3143 N N . TRP A 1 446 ? 21.993 -22.701 -26.165 1.00 44.25 446 TRP A N 1
ATOM 3144 C CA . TRP A 1 446 ? 21.082 -21.810 -25.426 1.00 44.25 446 TRP A CA 1
ATOM 3145 C C . TRP A 1 446 ? 19.814 -21.451 -26.217 1.00 44.25 446 TRP A C 1
ATOM 3147 O O . TRP A 1 446 ? 18.728 -21.375 -25.640 1.00 44.25 446 TRP A O 1
ATOM 3157 N N . ALA A 1 447 ? 19.927 -21.257 -27.534 1.00 43.94 447 ALA A N 1
ATOM 3158 C CA . ALA A 1 447 ? 18.778 -21.007 -28.404 1.00 43.94 447 ALA A CA 1
ATOM 3159 C C . ALA A 1 447 ? 17.858 -22.234 -28.524 1.00 43.94 447 ALA A C 1
ATOM 3161 O O . ALA A 1 447 ? 16.641 -22.081 -28.620 1.00 43.94 447 ALA A O 1
ATOM 3162 N N . GLN A 1 448 ? 18.426 -23.440 -28.480 1.00 43.88 448 GLN A N 1
ATOM 3163 C CA . GLN A 1 448 ? 17.677 -24.691 -28.516 1.00 43.88 448 GLN A CA 1
ATOM 3164 C C . GLN A 1 448 ? 16.933 -24.956 -27.198 1.00 43.88 448 GLN A C 1
ATOM 3166 O O . GLN A 1 448 ? 15.740 -25.235 -27.231 1.00 43.88 448 GLN A O 1
ATOM 3171 N N . MET A 1 449 ? 17.560 -24.707 -26.043 1.00 42.09 449 MET A N 1
ATOM 3172 C CA . MET A 1 449 ? 16.891 -24.748 -24.728 1.00 42.09 449 MET A CA 1
ATOM 3173 C C . MET A 1 449 ? 15.721 -23.750 -24.616 1.00 42.09 449 MET A C 1
ATOM 3175 O O . MET A 1 449 ? 14.702 -24.022 -23.978 1.00 42.09 449 MET A O 1
ATOM 3179 N N . ALA A 1 450 ? 15.842 -22.578 -25.247 1.00 46.06 450 ALA A N 1
ATOM 3180 C CA . ALA A 1 450 ? 14.768 -21.586 -25.304 1.00 46.06 450 ALA A CA 1
ATOM 3181 C C . ALA A 1 450 ? 13.602 -21.999 -26.225 1.00 46.06 450 ALA A C 1
ATOM 3183 O O . ALA A 1 450 ? 12.488 -21.526 -26.019 1.00 46.06 450 ALA A O 1
ATOM 3184 N N . ALA A 1 451 ? 13.851 -22.864 -27.213 1.00 42.66 451 ALA A N 1
ATOM 3185 C CA . ALA A 1 451 ? 12.829 -23.424 -28.097 1.00 42.66 451 ALA A CA 1
ATOM 3186 C C . ALA A 1 451 ? 12.166 -24.675 -27.490 1.00 42.66 451 ALA A C 1
ATOM 3188 O O . ALA A 1 451 ? 10.963 -24.852 -27.621 1.00 42.66 451 ALA A O 1
ATOM 3189 N N . GLU A 1 452 ? 12.917 -25.507 -26.764 1.00 37.84 452 GLU A N 1
ATOM 3190 C CA . GLU A 1 452 ? 12.414 -26.734 -26.121 1.00 37.84 452 GLU A CA 1
ATOM 3191 C C . GLU A 1 452 ? 11.568 -26.473 -24.856 1.00 37.84 452 GLU A C 1
ATOM 3193 O O . GLU A 1 452 ? 10.872 -27.365 -24.383 1.00 37.84 452 GLU A O 1
ATOM 3198 N N . THR A 1 453 ? 11.559 -25.243 -24.321 1.00 37.62 453 THR A N 1
ATOM 3199 C CA . THR A 1 453 ? 10.608 -24.824 -23.266 1.00 37.62 453 THR A CA 1
ATOM 3200 C C . THR A 1 453 ? 9.218 -24.459 -23.803 1.00 37.62 453 THR A C 1
ATOM 3202 O O . THR A 1 453 ? 8.314 -24.153 -23.020 1.00 37.62 453 THR A O 1
ATOM 3205 N N . GLU A 1 454 ? 9.015 -24.513 -25.122 1.00 39.56 454 GLU A N 1
ATOM 3206 C CA . GLU A 1 454 ? 7.688 -24.604 -25.724 1.00 39.56 454 GLU A CA 1
ATOM 3207 C C . GLU A 1 454 ? 7.182 -26.050 -25.579 1.00 39.56 454 GLU A C 1
ATOM 3209 O O . GLU A 1 454 ? 7.371 -26.874 -26.467 1.00 39.56 454 GLU A O 1
ATOM 3214 N N . GLU A 1 455 ? 6.523 -26.382 -24.461 1.00 29.11 455 GLU A N 1
ATOM 3215 C CA . GLU A 1 455 ? 5.612 -27.533 -24.481 1.00 29.11 455 GLU A CA 1
ATOM 3216 C C . GLU A 1 455 ? 4.487 -27.212 -25.479 1.00 29.11 455 GLU A C 1
ATOM 3218 O O . GLU A 1 455 ? 3.806 -26.189 -25.318 1.00 29.11 455 GLU A O 1
ATOM 3223 N N . PRO A 1 456 ? 4.268 -28.040 -26.514 1.00 37.41 456 PRO A N 1
ATOM 3224 C CA . PRO A 1 456 ? 3.115 -27.875 -27.373 1.00 37.41 456 PRO A CA 1
ATOM 3225 C C . PRO A 1 456 ? 1.859 -28.239 -26.576 1.00 37.41 456 PRO A C 1
ATOM 3227 O O . PRO A 1 456 ? 1.706 -29.360 -26.093 1.00 37.41 456 PRO A O 1
ATOM 3230 N N . GLU A 1 457 ? 0.945 -27.278 -26.455 1.00 31.86 457 GLU A N 1
ATOM 3231 C CA . GLU A 1 457 ? -0.448 -27.533 -26.088 1.00 31.86 457 GLU A CA 1
ATOM 3232 C C . GLU A 1 457 ? -0.986 -28.669 -26.988 1.00 31.86 457 GLU A C 1
ATOM 3234 O O . GLU A 1 457 ? -0.741 -28.629 -28.201 1.00 31.86 457 GLU A O 1
ATOM 3239 N N . PRO A 1 458 ? -1.683 -29.691 -26.457 1.00 37.84 458 PRO A N 1
ATOM 3240 C CA . PRO A 1 458 ? -2.157 -30.797 -27.275 1.00 37.84 458 PRO A CA 1
ATOM 3241 C C . PRO A 1 458 ? -3.220 -30.281 -28.249 1.00 37.84 458 PRO A C 1
ATOM 3243 O O . PRO A 1 458 ? -4.353 -29.985 -27.874 1.00 37.84 458 PRO A O 1
ATOM 3246 N N . GLN A 1 459 ? -2.833 -30.148 -29.517 1.00 37.22 459 GLN A N 1
ATOM 3247 C CA . GLN A 1 459 ? -3.760 -29.930 -30.616 1.00 37.22 459 GLN A CA 1
ATOM 3248 C C . GLN A 1 459 ? -4.436 -31.256 -30.949 1.00 37.22 459 GLN A C 1
ATOM 3250 O O . GLN A 1 459 ? -3.881 -32.101 -31.653 1.00 37.22 459 GLN A O 1
ATOM 3255 N N . ASP A 1 460 ? -5.662 -31.410 -30.461 1.00 37.00 460 ASP A N 1
ATOM 3256 C CA . ASP A 1 460 ? -6.592 -32.384 -31.008 1.00 37.00 460 ASP A CA 1
ATOM 3257 C C . ASP A 1 460 ? -6.865 -32.065 -32.488 1.00 37.00 460 ASP A C 1
ATOM 3259 O O . ASP A 1 460 ? -7.481 -31.065 -32.848 1.00 37.00 460 ASP A O 1
ATOM 3263 N N . ALA A 1 461 ? -6.349 -32.967 -33.317 1.00 38.56 461 ALA A N 1
ATOM 3264 C CA . ALA A 1 461 ? -6.938 -33.533 -34.522 1.00 38.56 461 ALA A CA 1
ATOM 3265 C C . ALA A 1 461 ? -7.470 -32.609 -35.649 1.00 38.56 461 ALA A C 1
ATOM 3267 O O . ALA A 1 461 ? -8.525 -31.988 -35.576 1.00 38.56 461 ALA A O 1
ATOM 3268 N N . HIS A 1 462 ? -6.835 -32.830 -36.809 1.00 36.50 462 HIS A N 1
ATOM 3269 C CA . HIS A 1 462 ? -7.457 -33.054 -38.125 1.00 36.50 462 HIS A CA 1
ATOM 3270 C C . HIS A 1 462 ? -7.691 -31.848 -39.059 1.00 36.50 462 HIS A C 1
ATOM 3272 O O . HIS A 1 462 ? -8.717 -31.180 -39.014 1.00 36.50 462 HIS A O 1
ATOM 3278 N N . MET A 1 463 ? -6.793 -31.678 -40.041 1.00 31.70 463 MET A N 1
ATOM 3279 C CA . MET A 1 463 ? -7.074 -31.925 -41.472 1.00 31.70 463 MET A CA 1
ATOM 3280 C C . MET A 1 463 ? -5.858 -31.575 -42.343 1.00 31.70 463 MET A C 1
ATOM 3282 O O . MET A 1 463 ? -5.538 -30.420 -42.604 1.00 31.70 463 MET A O 1
ATOM 3286 N N . ASP A 1 464 ? -5.189 -32.645 -42.754 1.00 42.31 464 ASP A N 1
ATOM 3287 C CA . ASP A 1 464 ? -4.667 -32.945 -44.085 1.00 42.31 464 ASP A CA 1
ATOM 3288 C C . ASP A 1 464 ? -4.870 -31.894 -45.205 1.00 42.31 464 ASP A C 1
ATOM 3290 O O . ASP A 1 464 ? -6.003 -31.588 -45.587 1.00 42.31 464 ASP A O 1
ATOM 3294 N N . ARG A 1 465 ? -3.758 -31.411 -45.788 1.00 34.06 465 ARG A N 1
ATOM 3295 C CA . ARG A 1 465 ? -3.568 -31.251 -47.248 1.00 34.06 465 ARG A CA 1
ATOM 3296 C C . ARG A 1 465 ? -2.156 -30.768 -47.612 1.00 34.06 465 ARG A C 1
ATOM 3298 O O . ARG A 1 465 ? -1.819 -29.602 -47.443 1.00 34.06 465 ARG A O 1
ATOM 3305 N N . GLY A 1 466 ? -1.406 -31.668 -48.250 1.00 32.12 466 GLY A N 1
ATOM 3306 C CA . GLY A 1 466 ? -0.762 -31.408 -49.544 1.00 32.12 466 GLY A CA 1
ATOM 3307 C C . GLY A 1 466 ? 0.515 -30.564 -49.569 1.00 32.12 466 GLY A C 1
ATOM 3308 O O . GLY A 1 466 ? 0.479 -29.359 -49.800 1.00 32.12 466 GLY A O 1
ATOM 3309 N N . PHE A 1 467 ? 1.656 -31.248 -49.497 1.00 37.62 467 PHE A N 1
ATOM 3310 C CA . PHE A 1 467 ? 2.935 -30.777 -50.030 1.00 37.62 467 PHE A CA 1
ATOM 3311 C C . PHE A 1 467 ? 2.929 -30.795 -51.569 1.00 37.62 467 PHE A C 1
ATOM 3313 O O . PHE A 1 467 ? 2.638 -31.838 -52.146 1.00 37.62 467 PHE A O 1
ATOM 3320 N N . ALA A 1 468 ? 3.339 -29.691 -52.214 1.00 34.56 468 ALA A N 1
ATOM 3321 C CA . ALA A 1 468 ? 4.315 -29.697 -53.319 1.00 34.56 468 ALA A CA 1
ATOM 3322 C C . ALA A 1 468 ? 4.669 -28.281 -53.840 1.00 34.56 468 ALA A C 1
ATOM 3324 O O . ALA A 1 468 ? 3.829 -27.551 -54.356 1.00 34.56 468 ALA A O 1
ATOM 3325 N N . SER A 1 469 ? 5.979 -27.996 -53.841 1.00 36.56 469 SER A N 1
ATOM 3326 C CA . SER A 1 469 ? 6.743 -27.149 -54.783 1.00 36.56 469 SER A CA 1
ATOM 3327 C C . SER A 1 469 ? 6.529 -25.621 -54.847 1.00 36.56 469 SER A C 1
ATOM 3329 O O . SER A 1 469 ? 5.563 -25.129 -55.420 1.00 36.56 469 SER A O 1
ATOM 3331 N N . ARG A 1 470 ? 7.560 -24.865 -54.425 1.00 35.34 470 ARG A N 1
ATOM 3332 C CA . ARG A 1 470 ? 8.348 -23.961 -55.300 1.00 35.34 470 ARG A CA 1
ATOM 3333 C C . ARG A 1 470 ? 9.556 -23.371 -54.557 1.00 35.34 470 ARG A C 1
ATOM 3335 O O . ARG A 1 470 ? 9.430 -22.444 -53.764 1.00 35.34 470 ARG A O 1
ATOM 3342 N N . GLN A 1 471 ? 10.734 -23.906 -54.879 1.00 43.00 471 GLN A N 1
ATOM 3343 C CA . GLN A 1 471 ? 11.997 -23.168 -54.863 1.00 43.00 471 GLN A CA 1
ATOM 3344 C C . GLN A 1 471 ? 11.876 -21.970 -55.819 1.00 43.00 471 GLN A C 1
ATOM 3346 O O . GLN A 1 471 ? 11.546 -22.183 -56.983 1.00 43.00 471 GLN A O 1
ATOM 3351 N N . GLN A 1 472 ? 12.129 -20.749 -55.332 1.00 37.94 472 GLN A N 1
ATOM 3352 C CA . GLN A 1 472 ? 12.826 -19.645 -56.023 1.00 37.94 472 GLN A CA 1
ATOM 3353 C C . GLN A 1 472 ? 12.760 -18.342 -55.190 1.00 37.94 472 GLN A C 1
ATOM 3355 O O . GLN A 1 472 ? 11.697 -17.974 -54.703 1.00 37.94 472 GLN A O 1
ATOM 3360 N N . GLN A 1 473 ? 13.901 -17.632 -55.143 1.00 35.78 473 GLN A N 1
ATOM 3361 C CA . GLN A 1 473 ? 14.173 -16.245 -54.690 1.00 35.78 473 GLN A CA 1
ATOM 3362 C C . GLN A 1 473 ? 14.694 -15.998 -53.253 1.00 35.78 473 GLN A C 1
ATOM 3364 O O . GLN A 1 473 ? 13.908 -15.705 -52.355 1.00 35.78 473 GLN A O 1
ATOM 3369 N N . PRO A 1 474 ? 16.030 -15.893 -53.066 1.00 38.72 474 PRO A N 1
ATOM 3370 C CA . PRO A 1 474 ? 16.633 -15.276 -51.877 1.00 38.72 474 PRO A CA 1
ATOM 3371 C C . PRO A 1 474 ? 16.748 -13.735 -51.947 1.00 38.72 474 PRO A C 1
ATOM 3373 O O . PRO A 1 474 ? 16.912 -13.082 -50.922 1.00 38.72 474 PRO A O 1
ATOM 3376 N N . GLN A 1 475 ? 16.631 -13.098 -53.121 1.00 40.75 475 GLN A N 1
ATOM 3377 C CA . GLN A 1 475 ? 16.939 -11.659 -53.264 1.00 40.75 475 GLN A CA 1
ATOM 3378 C C . GLN A 1 475 ? 15.766 -10.688 -53.011 1.00 40.75 475 GLN A C 1
ATOM 3380 O O . GLN A 1 475 ? 15.982 -9.486 -52.866 1.00 40.75 475 GLN A O 1
ATOM 3385 N N . GLN A 1 476 ? 14.523 -11.162 -52.869 1.00 45.31 476 GLN A N 1
ATOM 3386 C CA . GLN A 1 476 ? 13.373 -10.283 -52.579 1.00 45.31 476 GLN A CA 1
ATOM 3387 C C . GLN A 1 476 ? 13.112 -10.056 -51.077 1.00 45.31 476 GLN A C 1
ATOM 3389 O O . GLN A 1 476 ? 12.284 -9.219 -50.704 1.00 45.31 476 GLN A O 1
ATOM 3394 N N . GLN A 1 477 ? 13.818 -10.769 -50.196 1.00 45.56 477 GLN A N 1
ATOM 3395 C CA . GLN A 1 477 ? 13.519 -10.791 -48.761 1.00 45.56 477 GLN A CA 1
ATOM 3396 C C . GLN A 1 477 ? 14.260 -9.703 -47.961 1.00 45.56 477 GLN A C 1
ATOM 3398 O O . GLN A 1 477 ? 13.766 -9.277 -46.916 1.00 45.56 477 GLN A O 1
ATOM 3403 N N . GLN A 1 478 ? 15.353 -9.142 -48.496 1.00 39.53 478 GLN A N 1
ATOM 3404 C CA . GLN A 1 478 ? 16.079 -8.015 -47.884 1.00 39.53 478 GLN A CA 1
ATOM 3405 C C . GLN A 1 478 ? 15.311 -6.679 -47.936 1.00 39.53 478 GLN A C 1
ATOM 3407 O O . GLN A 1 478 ? 15.489 -5.842 -47.056 1.00 39.53 478 GLN A O 1
ATOM 3412 N N . ARG A 1 479 ? 14.365 -6.490 -48.871 1.00 42.09 479 ARG A N 1
ATOM 3413 C CA . ARG A 1 479 ? 13.481 -5.301 -48.891 1.00 42.09 479 ARG A CA 1
ATOM 3414 C C . ARG A 1 479 ? 12.277 -5.390 -47.942 1.00 42.09 479 ARG A C 1
ATOM 3416 O O . ARG A 1 479 ? 11.545 -4.415 -47.800 1.00 42.09 479 ARG A O 1
ATOM 3423 N N . ARG A 1 480 ? 12.045 -6.528 -47.275 1.00 43.78 480 ARG A N 1
ATOM 3424 C CA . ARG A 1 480 ? 10.824 -6.771 -46.478 1.00 43.78 480 ARG A CA 1
ATOM 3425 C C . ARG A 1 480 ? 10.962 -6.547 -44.970 1.00 43.78 480 ARG A C 1
ATOM 3427 O O . ARG A 1 480 ? 9.971 -6.712 -44.264 1.00 43.78 480 ARG A O 1
ATOM 3434 N N . LEU A 1 481 ? 12.132 -6.152 -44.465 1.00 43.34 481 LEU A N 1
ATOM 3435 C CA . LEU A 1 481 ? 12.380 -6.089 -43.015 1.00 43.34 481 LEU A CA 1
ATOM 3436 C C . LEU A 1 481 ? 12.285 -4.690 -42.382 1.00 43.34 481 LEU A C 1
ATOM 3438 O O . LEU A 1 481 ? 12.241 -4.598 -41.160 1.00 43.34 481 LEU A O 1
ATOM 3442 N N . GLN A 1 482 ? 12.130 -3.614 -43.161 1.00 41.53 482 GLN A N 1
ATOM 3443 C CA . GLN A 1 482 ? 11.847 -2.280 -42.603 1.00 41.53 482 GLN A CA 1
ATOM 3444 C C . GLN A 1 482 ? 10.381 -1.949 -42.204 1.00 41.53 482 GLN A C 1
ATOM 3446 O O . GLN A 1 482 ? 10.214 -1.053 -41.380 1.00 41.53 482 GLN A O 1
ATOM 3451 N N . PRO A 1 483 ? 9.297 -2.643 -42.626 1.00 49.16 483 PRO A N 1
ATOM 3452 C CA . PRO A 1 483 ? 7.939 -2.257 -42.213 1.00 49.16 483 PRO A CA 1
ATOM 3453 C C . PRO A 1 483 ? 7.439 -2.881 -40.893 1.00 49.16 483 PRO A C 1
ATOM 3455 O O . PRO A 1 483 ? 6.309 -2.611 -40.481 1.00 49.16 483 PRO A O 1
ATOM 3458 N N . TYR A 1 484 ? 8.205 -3.741 -40.211 1.00 38.72 484 TYR A N 1
ATOM 3459 C CA . TYR A 1 484 ? 7.634 -4.571 -39.133 1.00 38.72 484 TYR A CA 1
ATOM 3460 C C . TYR A 1 484 ? 7.395 -3.822 -37.805 1.00 38.72 484 TYR A C 1
ATOM 3462 O O . TYR A 1 484 ? 6.534 -4.225 -37.020 1.00 38.72 484 TYR A O 1
ATOM 3470 N N . VAL A 1 485 ? 8.101 -2.709 -37.565 1.00 43.69 485 VAL A N 1
ATOM 3471 C CA . VAL A 1 485 ? 7.909 -1.851 -36.376 1.00 43.69 485 VAL A CA 1
ATOM 3472 C C . VAL A 1 485 ? 6.733 -0.882 -36.570 1.00 43.69 485 VAL A C 1
ATOM 3474 O O . VAL A 1 485 ? 5.975 -0.642 -35.633 1.00 43.69 485 VAL A O 1
ATOM 3477 N N . PHE A 1 486 ? 6.494 -0.428 -37.804 1.00 45.59 486 PHE A N 1
ATOM 3478 C CA . PHE A 1 486 ? 5.407 0.497 -38.144 1.00 45.59 486 PHE A CA 1
ATOM 3479 C C . PHE A 1 486 ? 4.013 -0.158 -38.114 1.00 45.59 486 PHE A C 1
ATOM 3481 O O . PHE A 1 486 ? 3.017 0.494 -37.815 1.00 45.59 486 PHE A O 1
ATOM 3488 N N . ARG A 1 487 ? 3.912 -1.478 -38.329 1.00 48.75 487 ARG A N 1
ATOM 3489 C CA . ARG A 1 487 ? 2.615 -2.174 -38.453 1.00 48.75 487 ARG A CA 1
ATOM 3490 C C . ARG A 1 487 ? 1.803 -2.309 -37.155 1.00 48.75 487 ARG A C 1
ATOM 3492 O O . ARG A 1 487 ? 0.637 -2.682 -37.222 1.00 48.75 487 ARG A O 1
ATOM 3499 N N . LYS A 1 488 ? 2.393 -2.053 -35.980 1.00 55.19 488 LYS A N 1
ATOM 3500 C CA . LYS A 1 488 ? 1.722 -2.256 -34.679 1.00 55.19 488 LYS A CA 1
ATOM 3501 C C . LYS A 1 488 ? 0.866 -1.075 -34.211 1.00 55.19 488 LYS A C 1
ATOM 3503 O O . LYS A 1 488 ? -0.059 -1.310 -33.441 1.00 55.19 488 LYS A O 1
ATOM 3508 N N . ALA A 1 489 ? 1.155 0.152 -34.652 1.00 56.66 489 ALA A N 1
ATOM 3509 C CA . ALA A 1 489 ? 0.359 1.332 -34.291 1.00 56.66 489 ALA A CA 1
ATOM 3510 C C . ALA A 1 489 ? -0.998 1.369 -35.020 1.00 56.66 489 ALA A C 1
ATOM 3512 O O . ALA A 1 489 ? -1.953 1.932 -34.508 1.00 56.66 489 ALA A O 1
ATOM 3513 N N . ALA A 1 490 ? -1.109 0.690 -36.166 1.00 65.62 490 ALA A N 1
ATOM 3514 C CA . ALA A 1 490 ? -2.313 0.640 -36.993 1.00 65.62 490 ALA A CA 1
ATOM 3515 C C . ALA A 1 490 ? -2.965 -0.760 -37.010 1.00 65.62 490 ALA A C 1
ATOM 3517 O O . ALA A 1 490 ? -3.374 -1.245 -38.064 1.00 65.62 490 ALA A O 1
ATOM 3518 N N . ASP A 1 491 ? -3.024 -1.461 -35.869 1.00 81.38 491 ASP A N 1
ATOM 3519 C CA . ASP A 1 491 ? -3.719 -2.756 -35.809 1.00 81.38 491 ASP A CA 1
ATOM 3520 C C . ASP A 1 491 ? -5.249 -2.548 -35.913 1.00 81.38 491 ASP A C 1
ATOM 3522 O O . ASP A 1 491 ? -5.863 -2.023 -34.974 1.00 81.38 491 ASP A O 1
ATOM 3526 N N . PRO A 1 492 ? -5.910 -3.011 -36.996 1.00 82.12 492 PRO A N 1
ATOM 3527 C CA . PRO A 1 492 ? -7.346 -2.811 -37.203 1.00 82.12 492 PRO A CA 1
ATOM 3528 C C . PRO A 1 492 ? -8.215 -3.555 -36.180 1.00 82.12 492 PRO A C 1
ATOM 3530 O O . PRO A 1 492 ? -9.431 -3.348 -36.133 1.00 82.12 492 PRO A O 1
ATOM 3533 N N . ARG A 1 493 ? -7.644 -4.472 -35.389 1.00 80.69 493 ARG A N 1
ATOM 3534 C CA . ARG A 1 493 ? -8.350 -5.137 -34.285 1.00 80.69 493 ARG A CA 1
ATOM 3535 C C . ARG A 1 493 ? -8.481 -4.217 -33.075 1.00 80.69 493 ARG A C 1
ATOM 3537 O O . ARG A 1 493 ? -9.523 -4.233 -32.425 1.00 80.69 493 ARG A O 1
ATOM 3544 N N . VAL A 1 494 ? -7.453 -3.414 -32.795 1.00 80.12 494 VAL A N 1
ATOM 3545 C CA . VAL A 1 494 ? -7.448 -2.457 -31.680 1.00 80.12 494 VAL A CA 1
ATOM 3546 C C . VAL A 1 494 ? -8.421 -1.320 -31.969 1.00 80.12 494 VAL A C 1
ATOM 3548 O O . VAL A 1 494 ? -9.279 -1.051 -31.132 1.00 80.12 494 VAL A O 1
ATOM 3551 N N . THR A 1 495 ? -8.389 -0.755 -33.181 1.00 88.50 495 THR A N 1
ATOM 3552 C CA . THR A 1 495 ? -9.361 0.264 -33.614 1.00 88.50 495 THR A CA 1
ATOM 3553 C C . THR A 1 495 ? 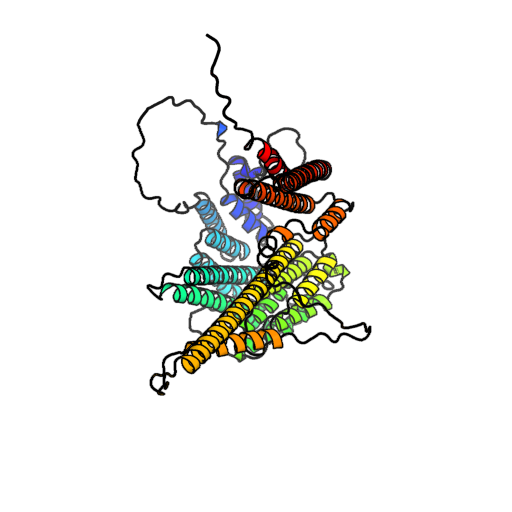-10.799 -0.252 -33.495 1.00 88.50 495 THR A C 1
ATOM 3555 O O . THR A 1 495 ? -11.617 0.393 -32.850 1.00 88.50 495 THR A O 1
ATOM 3558 N N . ARG A 1 496 ? -11.104 -1.471 -33.970 1.00 90.81 496 ARG A N 1
ATOM 3559 C CA . ARG A 1 496 ? -12.450 -2.070 -33.826 1.00 90.81 496 ARG A CA 1
ATOM 3560 C C . ARG A 1 496 ? -12.890 -2.277 -32.374 1.00 90.81 496 ARG A C 1
ATOM 3562 O O . ARG A 1 496 ? -14.082 -2.207 -32.073 1.00 90.81 496 ARG A O 1
ATOM 3569 N N . LEU A 1 497 ? -11.960 -2.579 -31.469 1.00 87.12 497 LEU A N 1
ATOM 3570 C CA . LEU A 1 497 ? -12.263 -2.733 -30.046 1.00 87.12 497 LEU A CA 1
ATOM 3571 C C . LEU A 1 497 ? -12.563 -1.378 -29.397 1.00 87.12 497 LEU A C 1
ATOM 3573 O O . LEU A 1 497 ? -13.528 -1.273 -28.642 1.00 87.12 497 LEU A O 1
ATOM 3577 N N . LEU A 1 498 ? -11.774 -0.353 -29.722 1.00 87.25 498 LEU A N 1
ATOM 3578 C CA . LEU A 1 498 ? -11.967 1.012 -29.233 1.00 87.25 498 LEU A CA 1
ATOM 3579 C C . LEU A 1 498 ? -13.252 1.631 -29.802 1.00 87.25 498 LEU A C 1
ATOM 3581 O O . LEU A 1 498 ? -14.017 2.211 -29.040 1.00 87.25 498 LEU A O 1
ATOM 3585 N N . GLU A 1 499 ? -13.575 1.390 -31.076 1.00 94.88 499 GLU A N 1
ATOM 3586 C CA . GLU A 1 499 ? -14.866 1.745 -31.685 1.00 94.88 499 GLU A CA 1
ATOM 3587 C C . GLU A 1 499 ? -16.046 1.107 -30.944 1.00 94.88 499 GLU A C 1
ATOM 3589 O O . GLU A 1 499 ? -17.026 1.783 -30.629 1.00 94.88 499 GLU A O 1
ATOM 3594 N N . ARG A 1 500 ? -15.963 -0.196 -30.638 1.00 90.06 500 ARG A N 1
ATOM 3595 C CA . ARG A 1 500 ? -17.008 -0.911 -29.885 1.00 90.06 500 ARG A CA 1
ATOM 3596 C C . ARG A 1 500 ? -17.157 -0.377 -28.463 1.00 90.06 500 ARG A C 1
ATOM 3598 O O . ARG A 1 500 ? -18.285 -0.223 -28.003 1.00 90.06 500 ARG A O 1
ATOM 3605 N N . ALA A 1 501 ? -16.048 -0.084 -27.785 1.00 78.62 501 ALA A N 1
ATOM 3606 C CA . ALA A 1 501 ? -16.064 0.504 -26.449 1.00 78.62 501 ALA A CA 1
ATOM 3607 C C . ALA A 1 501 ? -16.676 1.914 -26.471 1.00 78.62 501 ALA A C 1
ATOM 3609 O O . ALA A 1 501 ? -17.562 2.208 -25.678 1.00 78.62 501 ALA A O 1
ATOM 3610 N N . ALA A 1 502 ? -16.281 2.747 -27.432 1.00 90.00 502 ALA A N 1
ATOM 3611 C CA . ALA A 1 502 ? -16.806 4.095 -27.623 1.00 90.00 502 ALA A CA 1
ATOM 3612 C C . ALA A 1 502 ? -18.289 4.117 -28.050 1.00 90.00 502 ALA A C 1
ATOM 3614 O O . ALA A 1 502 ? -19.012 5.063 -27.747 1.00 90.00 502 ALA A O 1
ATOM 3615 N N . ALA A 1 503 ? -18.765 3.081 -28.749 1.00 90.88 503 ALA A N 1
ATOM 3616 C CA . ALA A 1 503 ? -20.167 2.940 -29.146 1.00 90.88 503 ALA A CA 1
ATOM 3617 C C . ALA A 1 503 ? -21.067 2.341 -28.049 1.00 90.88 503 ALA A C 1
ATOM 3619 O O . ALA A 1 503 ? -22.293 2.449 -28.132 1.00 90.88 503 ALA A O 1
ATOM 3620 N N . ALA A 1 504 ? -20.497 1.699 -27.027 1.00 83.81 504 ALA A N 1
ATOM 3621 C CA . ALA A 1 504 ? -21.268 1.111 -25.942 1.00 83.81 504 ALA A CA 1
ATOM 3622 C C . ALA A 1 504 ? -21.832 2.209 -25.025 1.00 83.81 504 ALA A C 1
ATOM 3624 O O . ALA A 1 504 ? -21.078 2.934 -24.383 1.00 83.81 504 ALA A O 1
ATOM 3625 N N . ARG A 1 505 ? -23.168 2.297 -24.904 1.00 86.19 505 ARG A N 1
ATOM 3626 C CA . ARG A 1 505 ? -23.872 3.357 -24.144 1.00 86.19 505 ARG A CA 1
ATOM 3627 C C . ARG A 1 505 ? -23.356 3.586 -22.717 1.00 86.19 505 ARG A C 1
ATOM 3629 O O . ARG A 1 505 ? -23.409 4.705 -22.233 1.00 86.19 505 ARG A O 1
ATOM 3636 N N . HIS A 1 506 ? -22.886 2.536 -22.046 1.00 77.44 506 HIS A N 1
ATOM 3637 C CA . HIS A 1 506 ? -22.398 2.611 -20.667 1.00 77.44 506 HIS A CA 1
ATOM 3638 C C . HIS A 1 506 ? -20.921 3.031 -20.558 1.00 77.44 506 HIS A C 1
ATOM 3640 O O . HIS A 1 506 ? -20.499 3.477 -19.497 1.00 77.44 506 HIS A O 1
ATOM 3646 N N . LEU A 1 507 ? -20.138 2.906 -21.635 1.00 74.75 507 LEU A N 1
ATOM 3647 C CA . LEU A 1 507 ? -18.726 3.308 -21.687 1.00 74.75 507 LEU A CA 1
ATOM 3648 C C . LEU A 1 507 ? -18.517 4.633 -22.424 1.00 74.75 507 LEU A C 1
ATOM 3650 O O . LEU A 1 507 ? -17.508 5.290 -22.191 1.00 74.75 507 LEU A O 1
ATOM 3654 N N . ALA A 1 508 ? -19.464 5.046 -23.269 1.00 86.00 508 ALA A N 1
ATOM 3655 C CA . ALA A 1 508 ? -19.410 6.311 -23.996 1.00 86.00 508 ALA A CA 1
ATOM 3656 C C . ALA A 1 508 ? -19.194 7.541 -23.083 1.00 86.00 508 ALA A C 1
ATOM 3658 O O . ALA A 1 508 ? -18.406 8.399 -23.459 1.00 86.00 508 ALA A O 1
ATOM 3659 N N . PRO A 1 509 ? -19.744 7.629 -21.855 1.00 89.62 509 PRO A N 1
ATOM 3660 C CA . PRO A 1 509 ? -19.438 8.750 -20.957 1.00 89.62 509 PRO A CA 1
ATOM 3661 C C . PRO A 1 509 ? -18.042 8.692 -20.300 1.00 89.62 509 PRO A C 1
ATOM 3663 O O . PRO A 1 509 ? -17.668 9.600 -19.557 1.00 89.62 509 PRO A O 1
ATOM 3666 N N . CYS A 1 510 ? -17.263 7.621 -20.500 1.00 89.75 510 CYS A N 1
ATOM 3667 C CA . CYS A 1 510 ? -15.979 7.420 -19.832 1.00 89.75 510 CYS A CA 1
ATOM 3668 C C . CYS A 1 510 ? -14.835 8.133 -20.569 1.00 89.75 510 CYS A C 1
ATOM 3670 O O . CYS A 1 510 ? -14.381 7.690 -21.624 1.00 89.75 510 CYS A O 1
ATOM 3672 N N . ALA A 1 511 ? -14.303 9.196 -19.960 1.00 86.38 511 ALA A N 1
ATOM 3673 C CA . ALA A 1 511 ? -13.164 9.967 -20.470 1.00 86.38 511 ALA A CA 1
ATOM 3674 C C . ALA A 1 511 ? -11.959 9.105 -20.892 1.00 86.38 511 ALA A C 1
ATOM 3676 O O . ALA A 1 511 ? -11.387 9.325 -21.957 1.00 86.38 511 ALA A O 1
ATOM 3677 N N . ALA A 1 512 ? -11.599 8.104 -20.082 1.00 82.06 512 ALA A N 1
ATOM 3678 C CA . ALA A 1 512 ? -10.418 7.273 -20.311 1.00 82.06 512 ALA A CA 1
ATOM 3679 C C . ALA A 1 512 ? -10.516 6.428 -21.594 1.00 82.06 512 ALA A C 1
ATOM 3681 O O . ALA A 1 512 ? -9.503 6.184 -22.253 1.00 82.06 512 ALA A O 1
ATOM 3682 N N . VAL A 1 513 ? -11.727 6.000 -21.974 1.00 86.69 513 VAL A N 1
ATOM 3683 C CA . VAL A 1 513 ? -11.963 5.252 -23.221 1.00 86.69 513 VAL A CA 1
ATOM 3684 C C . VAL A 1 513 ? -11.648 6.138 -24.421 1.00 86.69 513 VAL A C 1
ATOM 3686 O O . VAL A 1 513 ? -10.915 5.722 -25.316 1.00 86.69 513 VAL A O 1
ATOM 3689 N N . TRP A 1 514 ? -12.135 7.379 -24.406 1.00 94.38 514 TRP A N 1
ATOM 3690 C CA . TRP A 1 514 ? -11.896 8.341 -25.477 1.00 94.38 514 TRP A CA 1
ATOM 3691 C C . TRP A 1 514 ? -10.456 8.831 -25.546 1.00 94.38 514 TRP A C 1
ATOM 3693 O O . TRP A 1 514 ? -9.921 8.909 -26.646 1.00 94.38 514 TRP A O 1
ATOM 3703 N N . ALA A 1 515 ? -9.810 9.096 -24.408 1.00 87.00 515 ALA A N 1
ATOM 3704 C CA . ALA A 1 515 ? -8.394 9.468 -24.371 1.00 87.00 515 ALA A CA 1
ATOM 3705 C C . ALA A 1 515 ? -7.509 8.348 -24.951 1.00 87.00 515 ALA A C 1
ATOM 3707 O O . ALA A 1 515 ? -6.655 8.571 -25.804 1.00 87.00 515 ALA A O 1
ATOM 3708 N N . THR A 1 516 ? -7.785 7.094 -24.577 1.00 87.06 516 THR A N 1
ATOM 3709 C CA . THR A 1 516 ? -7.067 5.936 -25.133 1.00 87.06 516 THR A CA 1
ATOM 3710 C C . THR A 1 516 ? -7.312 5.783 -26.636 1.00 87.06 516 THR A C 1
ATOM 3712 O O . THR A 1 516 ? -6.392 5.449 -27.383 1.00 87.06 516 THR A O 1
ATOM 3715 N N . TYR A 1 517 ? -8.544 6.026 -27.089 1.00 93.56 517 TYR A N 1
ATOM 3716 C CA . TYR A 1 517 ? -8.899 5.946 -28.502 1.00 93.56 517 TYR A CA 1
ATOM 3717 C C . TYR A 1 517 ? -8.234 7.049 -29.331 1.00 93.56 517 TYR A C 1
ATOM 3719 O O . TYR A 1 517 ? -7.653 6.763 -30.376 1.00 93.56 517 TYR A O 1
ATOM 3727 N N . LEU A 1 518 ? -8.221 8.280 -28.824 1.00 93.31 518 LEU A N 1
ATOM 3728 C CA . LEU A 1 518 ? -7.535 9.403 -29.453 1.00 93.31 518 LEU A CA 1
ATOM 3729 C C . LEU A 1 518 ? -6.032 9.186 -29.551 1.00 93.31 518 LEU A C 1
ATOM 3731 O O . LEU A 1 518 ? -5.477 9.333 -30.635 1.00 93.31 518 LEU A O 1
ATOM 3735 N N . ALA A 1 519 ? -5.388 8.766 -28.462 1.00 88.31 519 ALA A N 1
ATOM 3736 C CA . ALA A 1 519 ? -3.958 8.479 -28.459 1.00 88.31 519 ALA A CA 1
ATOM 3737 C C . ALA A 1 519 ? -3.579 7.375 -29.463 1.00 88.31 519 ALA A C 1
ATOM 3739 O O . ALA A 1 519 ? -2.529 7.446 -30.103 1.00 88.31 519 ALA A O 1
ATOM 3740 N N . HIS A 1 520 ? -4.435 6.359 -29.628 1.00 90.25 520 HIS A N 1
ATOM 3741 C CA . HIS A 1 520 ? -4.226 5.290 -30.608 1.00 90.25 520 HIS A CA 1
ATOM 3742 C C . HIS A 1 520 ? -4.302 5.808 -32.050 1.00 90.25 520 HIS A C 1
ATOM 3744 O O . HIS A 1 520 ? -3.401 5.539 -32.843 1.00 90.25 520 HIS A O 1
ATOM 3750 N N . GLU A 1 521 ? -5.331 6.587 -32.387 1.00 92.62 521 GLU A N 1
ATOM 3751 C CA . GLU A 1 521 ? -5.482 7.146 -33.738 1.00 92.62 521 GLU A CA 1
ATOM 3752 C C . GLU A 1 521 ? -4.426 8.218 -34.053 1.00 92.62 521 GLU A C 1
ATOM 3754 O O . GLU A 1 521 ? -3.925 8.268 -35.176 1.00 92.62 521 GLU A O 1
ATOM 3759 N N . ALA A 1 522 ? -4.007 9.011 -33.061 1.00 87.62 522 ALA A N 1
ATOM 3760 C CA . ALA A 1 522 ? -2.888 9.947 -33.184 1.00 87.62 522 ALA A CA 1
ATOM 3761 C C . ALA A 1 522 ? -1.580 9.217 -33.527 1.00 87.62 522 ALA A C 1
ATOM 3763 O O . ALA A 1 522 ? -0.871 9.590 -34.462 1.00 87.62 522 ALA A O 1
ATOM 3764 N N . ALA A 1 523 ? -1.284 8.123 -32.818 1.00 86.81 523 ALA A N 1
ATOM 3765 C CA . ALA A 1 523 ? -0.105 7.303 -33.086 1.00 86.81 523 ALA A CA 1
ATOM 3766 C C . ALA A 1 523 ? -0.162 6.635 -34.472 1.00 86.81 523 ALA A C 1
ATOM 3768 O O . ALA A 1 523 ? 0.864 6.528 -35.147 1.00 86.81 523 ALA A O 1
ATOM 3769 N N . ALA A 1 524 ? -1.347 6.201 -34.916 1.00 87.44 524 ALA A N 1
ATOM 3770 C CA . ALA A 1 524 ? -1.541 5.650 -36.255 1.00 87.44 524 ALA A CA 1
ATOM 3771 C C . ALA A 1 524 ? -1.312 6.708 -37.351 1.00 87.44 524 ALA A C 1
ATOM 3773 O O . ALA A 1 524 ? -0.637 6.416 -38.342 1.00 87.44 524 ALA A O 1
ATOM 3774 N N . ALA A 1 525 ? -1.807 7.934 -37.153 1.00 87.12 525 ALA A N 1
ATOM 3775 C CA . ALA A 1 525 ? -1.587 9.056 -38.064 1.00 87.12 525 ALA A CA 1
ATOM 3776 C C . ALA A 1 525 ? -0.099 9.438 -38.156 1.00 87.12 525 ALA A C 1
ATOM 3778 O O . ALA A 1 525 ? 0.435 9.512 -39.261 1.00 87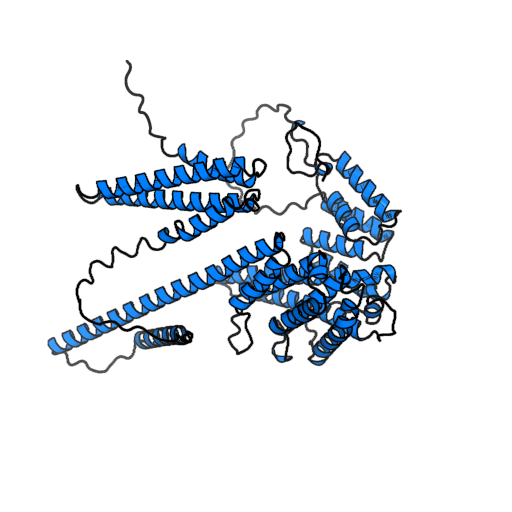.12 525 ALA A O 1
ATOM 3779 N N . ALA A 1 526 ? 0.595 9.564 -37.019 1.00 86.06 526 ALA A N 1
ATOM 3780 C CA . ALA A 1 526 ? 2.026 9.878 -36.978 1.00 86.06 526 ALA A CA 1
ATOM 3781 C C . ALA A 1 526 ? 2.882 8.813 -37.687 1.00 86.06 526 ALA A C 1
ATOM 3783 O O . ALA A 1 526 ? 3.837 9.124 -38.399 1.00 86.06 526 ALA A O 1
ATOM 3784 N N . VAL A 1 527 ? 2.522 7.534 -37.544 1.00 86.38 527 VAL A N 1
ATOM 3785 C CA . VAL A 1 527 ? 3.180 6.444 -38.276 1.00 86.38 527 VAL A CA 1
ATOM 3786 C C . VAL A 1 527 ? 2.933 6.551 -39.778 1.00 86.38 527 VAL A C 1
ATOM 3788 O O . VAL A 1 527 ? 3.875 6.394 -40.556 1.00 86.38 527 VAL A O 1
ATOM 3791 N N . ALA A 1 528 ? 1.698 6.828 -40.198 1.00 86.69 528 ALA A N 1
ATOM 3792 C CA . ALA A 1 528 ? 1.378 7.003 -41.609 1.00 86.69 528 ALA A CA 1
ATOM 3793 C C . ALA A 1 528 ? 2.157 8.186 -42.215 1.00 86.69 528 ALA A C 1
ATOM 3795 O O . ALA A 1 528 ? 2.744 8.052 -43.291 1.00 86.69 528 ALA A O 1
ATOM 3796 N N . GLU A 1 529 ? 2.261 9.300 -41.494 1.00 86.81 529 GLU A N 1
ATOM 3797 C CA . GLU A 1 529 ? 3.046 10.464 -41.904 1.00 86.81 529 GLU A CA 1
ATOM 3798 C C . GLU A 1 529 ? 4.546 10.154 -42.004 1.00 86.81 529 GLU A C 1
ATOM 3800 O O . GLU A 1 529 ? 5.164 10.436 -43.033 1.00 86.81 529 GLU A O 1
ATOM 3805 N N . ALA A 1 530 ? 5.123 9.481 -41.003 1.00 85.94 530 ALA A N 1
ATOM 3806 C CA . ALA A 1 530 ? 6.519 9.047 -41.035 1.00 85.94 530 ALA A CA 1
ATOM 3807 C C . ALA A 1 530 ? 6.801 8.116 -42.229 1.00 85.94 530 ALA A C 1
ATOM 3809 O O . ALA A 1 530 ? 7.835 8.242 -42.890 1.00 85.94 530 ALA A O 1
ATOM 3810 N N . THR A 1 531 ? 5.868 7.217 -42.565 1.00 85.50 531 THR A N 1
ATOM 3811 C CA . THR A 1 531 ? 6.003 6.360 -43.756 1.00 85.50 531 THR A CA 1
ATOM 3812 C C . THR A 1 531 ? 5.905 7.145 -45.062 1.00 85.50 531 THR A C 1
ATOM 3814 O O . THR A 1 531 ? 6.663 6.864 -45.991 1.00 85.50 531 THR A O 1
ATOM 3817 N N . ALA A 1 532 ? 5.043 8.163 -45.133 1.00 84.56 532 ALA A N 1
ATOM 3818 C CA . ALA A 1 532 ? 4.950 9.048 -46.291 1.00 84.56 532 ALA A CA 1
ATOM 3819 C C . ALA A 1 532 ? 6.211 9.918 -46.446 1.00 84.56 532 ALA A C 1
ATOM 3821 O O . ALA A 1 532 ? 6.692 10.123 -47.560 1.00 84.56 532 ALA A O 1
ATOM 3822 N N . ALA A 1 533 ? 6.793 10.398 -45.344 1.00 85.56 533 ALA A N 1
ATOM 3823 C CA . ALA A 1 533 ? 8.063 11.124 -45.340 1.00 85.56 533 ALA A CA 1
ATOM 3824 C C . ALA A 1 533 ? 9.230 10.238 -45.808 1.00 85.56 533 ALA A C 1
ATOM 3826 O O . ALA A 1 533 ? 9.997 10.644 -46.681 1.00 85.56 533 ALA A O 1
ATOM 3827 N N . ALA A 1 534 ? 9.318 8.998 -45.315 1.00 84.94 534 ALA A N 1
ATOM 3828 C CA . ALA A 1 534 ? 10.326 8.036 -45.758 1.00 84.94 534 ALA A CA 1
ATOM 3829 C C . ALA A 1 534 ? 10.179 7.679 -47.250 1.00 84.94 534 ALA A C 1
ATOM 3831 O O . ALA A 1 534 ? 11.177 7.594 -47.968 1.00 84.94 534 ALA A O 1
ATOM 3832 N N . ALA A 1 535 ? 8.944 7.526 -47.742 1.00 84.94 535 ALA A N 1
ATOM 3833 C CA . ALA A 1 535 ? 8.674 7.294 -49.161 1.00 84.94 535 ALA A CA 1
ATOM 3834 C C . ALA A 1 535 ? 9.106 8.484 -50.038 1.00 84.94 535 ALA A C 1
ATOM 3836 O O . ALA A 1 535 ? 9.695 8.276 -51.100 1.00 84.94 535 ALA A O 1
ATOM 3837 N N . ARG A 1 536 ? 8.881 9.725 -49.577 1.00 84.44 536 ARG A N 1
ATOM 3838 C CA . ARG A 1 536 ? 9.364 10.946 -50.249 1.00 84.44 536 ARG A CA 1
ATOM 3839 C C . ARG A 1 536 ? 10.893 11.003 -50.298 1.00 84.44 536 ARG A C 1
ATOM 3841 O O . ARG A 1 536 ? 11.447 11.225 -51.371 1.00 84.44 536 ARG A O 1
ATOM 3848 N N . ALA A 1 537 ? 11.567 10.731 -49.180 1.00 84.25 537 ALA A N 1
ATOM 3849 C CA . ALA A 1 537 ? 13.030 10.730 -49.104 1.00 84.25 537 ALA A CA 1
ATOM 3850 C C . ALA A 1 537 ? 13.666 9.660 -50.014 1.00 84.25 537 ALA A C 1
ATOM 3852 O O . ALA A 1 537 ? 14.657 9.923 -50.690 1.00 84.25 537 ALA A O 1
ATOM 3853 N N . GLY A 1 538 ? 13.062 8.469 -50.097 1.00 82.06 538 GLY A N 1
ATOM 3854 C CA . GLY A 1 538 ? 13.524 7.397 -50.985 1.00 82.06 538 GLY A CA 1
ATOM 3855 C C . GLY A 1 538 ? 13.306 7.668 -52.481 1.00 82.06 538 GLY A C 1
ATOM 3856 O O . GLY A 1 538 ? 14.009 7.096 -53.314 1.00 82.06 538 GLY A O 1
ATOM 3857 N N . SER A 1 539 ? 12.365 8.549 -52.840 1.00 74.56 539 SER A N 1
ATOM 3858 C CA . SER A 1 539 ? 12.046 8.879 -54.236 1.00 74.56 539 SER A CA 1
ATOM 3859 C C . SER A 1 539 ? 13.083 9.782 -54.914 1.00 74.56 539 SER A C 1
ATOM 3861 O O . SER A 1 539 ? 13.087 9.851 -56.141 1.00 74.56 539 SER A O 1
ATOM 3863 N N . MET A 1 540 ? 13.970 10.454 -54.170 1.00 76.06 540 MET A N 1
ATOM 3864 C CA . MET A 1 540 ? 14.998 11.329 -54.761 1.00 76.06 540 MET A CA 1
ATOM 3865 C C . MET A 1 540 ? 16.126 10.563 -55.482 1.00 76.06 540 MET A C 1
ATOM 3867 O O . MET A 1 540 ? 16.900 11.178 -56.207 1.00 76.06 540 MET A O 1
ATOM 3871 N N . GLY A 1 541 ? 16.224 9.236 -55.314 1.00 73.44 541 GLY A N 1
ATOM 3872 C CA . GLY A 1 541 ? 17.361 8.445 -55.802 1.00 73.44 541 GLY A CA 1
ATOM 3873 C C . GLY A 1 541 ? 17.147 7.585 -57.055 1.00 73.44 541 GLY A C 1
ATOM 3874 O O . GLY A 1 541 ? 18.125 7.040 -57.549 1.00 73.44 541 GLY A O 1
ATOM 3875 N N . ASN A 1 542 ? 15.924 7.402 -57.576 1.00 56.28 542 ASN A N 1
ATOM 3876 C CA . ASN A 1 542 ? 15.682 6.521 -58.733 1.00 56.28 542 ASN A CA 1
ATOM 3877 C C . ASN A 1 542 ? 14.469 6.964 -59.571 1.00 56.28 542 ASN A C 1
ATOM 3879 O O . ASN A 1 542 ? 13.395 7.232 -59.036 1.00 56.28 542 ASN A O 1
ATOM 3883 N N . GLY A 1 543 ? 14.654 7.026 -60.894 1.00 60.19 543 GLY A N 1
ATOM 3884 C CA . GLY A 1 543 ? 13.746 7.665 -61.853 1.00 60.19 543 GLY A CA 1
ATOM 3885 C C . GLY A 1 543 ? 12.316 7.108 -61.945 1.00 60.19 543 GLY A C 1
ATOM 3886 O O . GLY A 1 543 ? 12.064 5.939 -61.667 1.00 60.19 543 GLY A O 1
ATOM 3887 N N . ALA A 1 544 ? 11.412 8.001 -62.377 1.00 58.31 544 ALA A N 1
ATOM 3888 C CA . ALA A 1 544 ? 10.037 7.891 -62.909 1.00 58.31 544 ALA A CA 1
ATOM 3889 C C . ALA A 1 544 ? 8.985 6.955 -62.255 1.00 58.31 544 ALA A C 1
ATOM 3891 O O . ALA A 1 544 ? 7.797 7.252 -62.348 1.00 58.31 544 ALA A O 1
ATOM 3892 N N . GLY A 1 545 ? 9.349 5.869 -61.566 1.00 61.75 545 GLY A N 1
ATOM 3893 C CA . GLY A 1 545 ? 8.407 4.883 -61.008 1.00 61.75 545 GLY A CA 1
ATOM 3894 C C . GLY A 1 545 ? 8.033 5.065 -59.528 1.00 61.75 545 GLY A C 1
ATOM 3895 O O . GLY A 1 545 ? 7.103 4.418 -59.052 1.00 61.75 545 GLY A O 1
ATOM 3896 N N . ALA A 1 546 ? 8.730 5.929 -58.782 1.00 63.25 546 ALA A N 1
ATOM 3897 C CA . ALA A 1 546 ? 8.560 6.068 -57.327 1.00 63.25 546 ALA A CA 1
ATOM 3898 C C . ALA A 1 546 ? 7.386 6.980 -56.894 1.00 63.25 546 ALA A C 1
ATOM 3900 O O . ALA A 1 546 ? 6.938 6.907 -55.747 1.00 63.25 546 ALA A O 1
ATOM 3901 N N . GLY A 1 547 ? 6.837 7.794 -57.805 1.00 69.25 547 GLY A N 1
ATOM 3902 C CA . GLY A 1 547 ? 5.819 8.803 -57.477 1.00 69.25 547 GLY A CA 1
ATOM 3903 C C . GLY A 1 547 ? 4.464 8.236 -57.028 1.00 69.25 547 GLY A C 1
ATOM 3904 O O . GLY A 1 547 ? 3.825 8.794 -56.137 1.00 69.25 547 GLY A O 1
ATOM 3905 N N . ALA A 1 548 ? 4.038 7.094 -57.579 1.00 74.88 548 ALA A N 1
ATOM 3906 C CA . ALA A 1 548 ? 2.726 6.514 -57.269 1.00 74.88 548 ALA A CA 1
ATOM 3907 C C . ALA A 1 548 ? 2.632 5.966 -55.829 1.00 74.88 548 ALA A C 1
ATOM 3909 O O . ALA A 1 548 ? 1.587 6.073 -55.187 1.00 74.88 548 ALA A O 1
ATOM 3910 N N . GLY A 1 549 ? 3.730 5.416 -55.296 1.00 78.00 549 GLY A N 1
ATOM 3911 C CA . GLY A 1 549 ? 3.778 4.895 -53.926 1.00 78.00 549 GLY A CA 1
ATOM 3912 C C . GLY A 1 549 ? 3.729 6.004 -52.873 1.00 78.00 549 GLY A C 1
ATOM 3913 O O . GLY A 1 549 ? 2.978 5.896 -51.905 1.00 78.00 549 GLY A O 1
ATOM 3914 N N . ALA A 1 550 ? 4.469 7.095 -53.097 1.00 79.06 550 ALA A N 1
ATOM 3915 C CA . ALA A 1 550 ? 4.490 8.245 -52.195 1.00 79.06 550 ALA A CA 1
ATOM 3916 C C . ALA A 1 550 ? 3.110 8.922 -52.097 1.00 79.06 550 ALA A C 1
ATOM 3918 O O . ALA A 1 550 ? 2.645 9.216 -50.991 1.00 79.06 550 ALA A O 1
ATOM 3919 N N . ALA A 1 551 ? 2.415 9.085 -53.230 1.00 79.94 551 ALA A N 1
ATOM 3920 C CA . ALA A 1 551 ? 1.063 9.644 -53.271 1.00 79.94 551 ALA A CA 1
ATOM 3921 C C . ALA A 1 551 ? 0.049 8.788 -52.486 1.00 79.94 551 ALA A C 1
ATOM 3923 O O . ALA A 1 551 ? -0.740 9.324 -51.708 1.00 79.94 551 ALA A O 1
ATOM 3924 N N . ALA A 1 552 ? 0.111 7.458 -52.616 1.00 80.62 552 ALA A N 1
ATOM 3925 C CA . ALA A 1 552 ? -0.765 6.549 -51.876 1.00 80.62 552 ALA A CA 1
ATOM 3926 C C . ALA A 1 552 ? -0.516 6.593 -50.355 1.00 80.62 552 ALA A C 1
ATOM 3928 O O . ALA A 1 552 ? -1.468 6.588 -49.573 1.00 80.62 552 ALA A O 1
ATOM 3929 N N . THR A 1 553 ? 0.746 6.687 -49.917 1.00 83.12 553 THR A N 1
ATOM 3930 C CA . THR A 1 553 ? 1.079 6.809 -48.485 1.00 83.12 553 THR A CA 1
ATOM 3931 C C . THR A 1 553 ? 0.677 8.157 -47.891 1.00 83.12 553 THR A C 1
ATOM 3933 O O . THR A 1 553 ? 0.197 8.201 -46.760 1.00 83.12 553 THR A O 1
ATOM 3936 N N . ALA A 1 554 ? 0.802 9.246 -48.656 1.00 82.94 554 ALA A N 1
ATOM 3937 C CA . ALA A 1 554 ? 0.359 10.570 -48.228 1.00 82.94 554 ALA A CA 1
ATOM 3938 C C . ALA A 1 554 ? -1.172 10.635 -48.096 1.00 82.94 554 ALA A C 1
ATOM 3940 O O . ALA A 1 554 ? -1.687 11.136 -47.097 1.00 82.94 554 ALA A O 1
ATOM 3941 N N . ALA A 1 555 ? -1.904 10.043 -49.047 1.00 83.75 555 ALA A N 1
ATOM 3942 C CA . ALA A 1 555 ? -3.357 9.919 -48.961 1.00 83.75 555 ALA A CA 1
ATOM 3943 C C . ALA A 1 555 ? -3.788 9.100 -47.729 1.00 83.75 555 ALA A C 1
ATOM 3945 O O . ALA A 1 555 ? -4.707 9.500 -47.015 1.00 83.75 555 ALA A O 1
ATOM 3946 N N . ALA A 1 556 ? -3.091 7.999 -47.423 1.00 82.38 556 ALA A N 1
ATOM 3947 C CA . ALA A 1 556 ? -3.357 7.203 -46.225 1.00 82.38 556 ALA A CA 1
ATOM 3948 C C . ALA A 1 556 ? -3.140 8.011 -44.928 1.00 82.38 556 ALA A C 1
ATOM 3950 O O . ALA A 1 556 ? -3.995 7.984 -44.040 1.00 82.38 556 ALA A O 1
ATOM 3951 N N . ALA A 1 557 ? -2.057 8.789 -44.834 1.00 84.38 557 ALA A N 1
ATOM 3952 C CA . ALA A 1 557 ? -1.802 9.661 -43.685 1.00 84.38 557 ALA A CA 1
ATOM 3953 C C . ALA A 1 557 ? -2.913 10.709 -43.490 1.00 84.38 557 ALA A C 1
ATOM 3955 O O . ALA A 1 557 ? -3.468 10.826 -42.394 1.00 84.38 557 ALA A O 1
ATOM 3956 N N . ALA A 1 558 ? -3.331 11.375 -44.571 1.00 85.69 558 ALA A N 1
ATOM 3957 C CA . ALA A 1 558 ? -4.429 12.343 -44.541 1.00 85.69 558 ALA A CA 1
ATOM 3958 C C . ALA A 1 558 ? -5.762 11.711 -44.093 1.00 85.69 558 ALA A C 1
ATOM 3960 O O . ALA A 1 558 ? -6.528 12.315 -43.330 1.00 85.69 558 ALA A O 1
ATOM 3961 N N . THR A 1 559 ? -6.040 10.468 -44.511 1.00 88.81 559 THR A N 1
ATOM 3962 C CA . THR A 1 559 ? -7.250 9.751 -44.074 1.00 88.81 559 THR A CA 1
ATOM 3963 C C . THR A 1 559 ? -7.233 9.397 -42.587 1.00 88.81 559 THR A C 1
ATOM 3965 O O . THR A 1 559 ? -8.271 9.532 -41.934 1.00 88.81 559 THR A O 1
ATOM 3968 N N . HIS A 1 560 ? -6.079 9.010 -42.031 1.00 87.38 560 HIS A N 1
ATOM 3969 C CA . HIS A 1 560 ? -5.943 8.712 -40.603 1.00 87.38 560 HIS A CA 1
ATOM 3970 C C . HIS A 1 560 ? -6.095 9.964 -39.738 1.00 87.38 560 HIS A C 1
ATOM 3972 O O . HIS A 1 560 ? -6.848 9.934 -38.765 1.00 87.38 560 HIS A O 1
ATOM 3978 N N . LEU A 1 561 ? -5.487 11.085 -40.132 1.00 89.31 561 LEU A N 1
ATOM 3979 C CA . LEU A 1 561 ? -5.651 12.355 -39.420 1.00 89.31 561 LEU A CA 1
ATOM 3980 C C . LEU A 1 561 ? -7.117 12.821 -39.428 1.00 89.31 561 LEU A C 1
ATOM 3982 O O . LEU A 1 561 ? -7.683 13.155 -38.387 1.00 89.31 561 LEU A O 1
ATOM 3986 N N . SER A 1 562 ? -7.777 12.750 -40.587 1.00 91.69 562 SER A N 1
ATOM 3987 C CA . SER A 1 562 ? -9.207 13.073 -40.719 1.00 91.69 562 SER A CA 1
ATOM 3988 C C . SER A 1 562 ? -10.092 12.175 -39.849 1.00 91.69 562 SER A C 1
ATOM 3990 O O . SER A 1 562 ? -11.107 12.609 -39.300 1.00 91.69 562 SER A O 1
ATOM 3992 N N . TYR A 1 563 ? -9.730 10.898 -39.717 1.00 91.62 563 TYR A N 1
ATOM 3993 C CA . TYR A 1 563 ? -10.439 9.963 -38.856 1.00 91.62 563 TYR A CA 1
ATOM 3994 C C . TYR A 1 563 ? -10.225 10.279 -37.370 1.00 91.62 563 TYR A C 1
ATOM 3996 O O . TYR A 1 563 ? -11.211 10.372 -36.638 1.00 91.62 563 TYR A O 1
ATOM 4004 N N . ALA A 1 564 ? -8.993 10.563 -36.945 1.00 91.88 564 ALA A N 1
ATOM 4005 C CA . ALA A 1 564 ? -8.686 10.961 -35.573 1.00 91.88 564 ALA A CA 1
ATOM 4006 C C . ALA A 1 564 ? -9.435 12.243 -35.155 1.00 91.88 564 ALA A C 1
ATOM 4008 O O . ALA A 1 564 ? -10.023 12.293 -34.073 1.00 91.88 564 ALA A O 1
ATOM 4009 N N . LYS A 1 565 ? -9.549 13.232 -36.055 1.00 93.69 565 LYS A N 1
ATOM 4010 C CA . LYS A 1 565 ? -10.374 14.440 -35.848 1.00 93.69 565 LYS A CA 1
ATOM 4011 C C . LYS A 1 565 ? -11.852 14.110 -35.604 1.00 93.69 565 LYS A C 1
ATOM 4013 O O . LYS A 1 565 ? -12.482 14.684 -34.718 1.00 93.69 565 LYS A O 1
ATOM 4018 N N . ARG A 1 566 ? -12.424 13.150 -36.341 1.00 96.00 566 ARG A N 1
ATOM 4019 C CA . ARG A 1 566 ? -13.812 12.698 -36.112 1.00 96.00 566 ARG A CA 1
ATOM 4020 C C . ARG A 1 566 ? -13.976 11.997 -34.767 1.00 96.00 566 ARG A C 1
ATOM 4022 O O . ARG A 1 566 ? -14.984 12.220 -34.095 1.00 96.00 566 ARG A O 1
ATOM 4029 N N . VAL A 1 567 ? -13.000 11.181 -34.365 1.00 94.69 567 VAL A N 1
ATOM 4030 C CA . VAL A 1 567 ? -12.980 10.552 -33.035 1.00 94.69 567 VAL A CA 1
ATOM 4031 C C . VAL A 1 567 ? -12.938 11.623 -31.945 1.00 94.69 567 VAL A C 1
ATOM 4033 O O . VAL A 1 567 ? -13.697 11.520 -30.985 1.00 94.69 567 VAL A O 1
ATOM 4036 N N . PHE A 1 568 ? -12.156 12.689 -32.129 1.00 96.94 568 PHE A N 1
ATOM 4037 C CA . PHE A 1 568 ? -12.073 13.804 -31.181 1.00 96.94 568 PHE A CA 1
ATOM 4038 C C . PHE A 1 568 ? -13.404 14.536 -31.032 1.00 96.94 568 PHE A C 1
ATOM 4040 O O . PHE A 1 568 ? -13.909 14.679 -29.920 1.00 96.94 568 PHE A O 1
ATOM 4047 N N . LEU A 1 569 ? -14.030 14.927 -32.141 1.00 96.75 569 LEU A N 1
ATOM 4048 C CA . LEU A 1 569 ? -15.323 15.614 -32.097 1.00 96.75 569 LEU A CA 1
ATOM 4049 C C . LEU A 1 569 ? -16.413 14.748 -31.451 1.00 96.75 569 LEU A C 1
ATOM 4051 O O . LEU A 1 569 ? -17.265 15.252 -30.715 1.00 96.75 569 LEU A O 1
ATOM 4055 N N . ARG A 1 570 ? -16.371 13.430 -31.674 1.00 96.62 570 ARG A N 1
ATOM 4056 C CA . ARG A 1 570 ? -17.278 12.492 -31.009 1.00 96.62 570 ARG A CA 1
ATOM 4057 C C . ARG A 1 570 ? -16.977 12.378 -29.511 1.00 96.62 570 ARG A C 1
ATOM 4059 O O . ARG A 1 570 ? -17.911 12.405 -28.717 1.00 96.62 570 ARG A O 1
ATOM 4066 N N . ALA A 1 571 ? -15.705 12.328 -29.128 1.00 95.44 571 ALA A N 1
ATOM 4067 C CA . ALA A 1 571 ? -15.273 12.304 -27.735 1.00 95.44 571 ALA A CA 1
ATOM 4068 C C . ALA A 1 571 ? -15.726 13.546 -26.959 1.00 95.44 571 ALA A C 1
ATOM 4070 O O . ALA A 1 571 ? -16.242 13.423 -25.852 1.00 95.44 571 ALA A O 1
ATOM 4071 N N . VAL A 1 572 ? -15.587 14.734 -27.554 1.00 96.56 572 VAL A N 1
ATOM 4072 C CA . VAL A 1 572 ? -16.026 16.003 -26.953 1.00 96.56 572 VAL A CA 1
ATOM 4073 C C . VAL A 1 572 ? -17.541 16.036 -26.775 1.00 96.56 572 VAL A C 1
ATOM 4075 O O . VAL A 1 572 ? -18.028 16.544 -25.770 1.00 96.56 572 VAL A O 1
ATOM 4078 N N . ARG A 1 573 ? -18.303 15.464 -27.712 1.00 96.75 573 ARG A N 1
ATOM 4079 C CA . ARG A 1 573 ? -19.761 15.373 -27.584 1.00 96.75 573 ARG A CA 1
ATOM 4080 C C . ARG A 1 573 ? -20.189 14.464 -26.429 1.00 96.75 573 ARG A C 1
ATOM 4082 O O . ARG A 1 573 ? -21.132 14.802 -25.721 1.00 96.75 573 ARG A O 1
ATOM 4089 N N . GLU A 1 574 ? -19.529 13.321 -26.263 1.00 94.94 574 GLU A N 1
ATOM 4090 C CA . GLU A 1 574 ? -19.888 12.326 -25.242 1.00 94.94 574 GLU A CA 1
ATOM 4091 C C . GLU A 1 574 ? -19.323 12.674 -23.856 1.00 94.94 574 GLU A C 1
ATOM 4093 O O . GLU A 1 574 ? -19.947 12.381 -22.836 1.00 94.94 574 GLU A O 1
ATOM 4098 N N . VAL A 1 575 ? -18.158 13.330 -23.799 1.00 94.88 575 VAL A N 1
ATOM 4099 C CA . VAL A 1 575 ? -17.464 13.676 -22.549 1.00 94.88 575 VAL A CA 1
ATOM 4100 C C . VAL A 1 575 ? -16.925 15.118 -22.581 1.00 94.88 575 VAL A C 1
ATOM 4102 O O . VAL A 1 575 ? -15.715 15.340 -22.470 1.00 94.88 575 VAL A O 1
ATOM 4105 N N . PRO A 1 576 ? -17.805 16.137 -22.671 1.00 93.69 576 PRO A N 1
ATOM 4106 C CA . PRO A 1 576 ? -17.400 17.532 -22.889 1.00 93.69 576 PRO A CA 1
ATOM 4107 C C . PRO A 1 576 ? -16.572 18.130 -21.748 1.00 93.69 576 PRO A C 1
ATOM 4109 O O . PRO A 1 576 ? -15.881 19.125 -21.944 1.00 93.69 576 PRO A O 1
ATOM 4112 N N . LEU A 1 577 ? -16.625 17.535 -20.553 1.00 92.69 577 LEU A N 1
ATOM 4113 C CA . LEU A 1 577 ? -15.924 18.016 -19.359 1.00 92.69 577 LEU A CA 1
ATOM 4114 C C . LEU A 1 577 ? -14.543 17.367 -19.159 1.00 92.69 577 LEU A C 1
ATOM 4116 O O . LEU A 1 577 ? -13.848 17.689 -18.195 1.00 92.69 577 LEU A O 1
ATOM 4120 N N . SER A 1 578 ? -14.132 16.441 -20.031 1.00 92.94 578 SER A N 1
ATOM 4121 C CA . SER A 1 578 ? -12.854 15.740 -19.883 1.00 92.94 578 SER A CA 1
ATOM 4122 C C . SER A 1 578 ? -11.679 16.584 -20.377 1.00 92.94 578 SER A C 1
ATOM 4124 O O . SER A 1 578 ? -11.413 16.652 -21.577 1.00 92.94 578 SER A O 1
ATOM 4126 N N . LYS A 1 579 ? -10.924 17.182 -19.445 1.00 89.44 579 LYS A N 1
ATOM 4127 C CA . LYS A 1 579 ? -9.697 17.944 -19.752 1.00 89.44 579 LYS A CA 1
ATOM 4128 C C . LYS A 1 579 ? -8.690 17.132 -20.576 1.00 89.44 579 LYS A C 1
ATOM 4130 O O . LYS A 1 579 ? -8.074 17.675 -21.482 1.00 89.44 579 LYS A O 1
ATOM 4135 N N . GLU A 1 580 ? -8.524 15.848 -20.267 1.00 87.62 580 GLU A N 1
ATOM 4136 C CA . GLU A 1 580 ? -7.566 14.972 -20.953 1.00 87.62 580 GLU A CA 1
ATOM 4137 C C . GLU A 1 580 ? -7.908 14.796 -22.440 1.00 87.62 580 GLU A C 1
ATOM 4139 O O . GLU A 1 580 ? -7.034 14.927 -23.292 1.00 87.62 580 GLU A O 1
ATOM 4144 N N . VAL A 1 581 ? -9.193 14.590 -22.751 1.00 92.50 581 VAL A N 1
ATOM 4145 C CA . VAL A 1 581 ? -9.692 14.470 -24.132 1.00 92.50 581 VAL A CA 1
ATOM 4146 C C . VAL A 1 581 ? -9.483 15.776 -24.902 1.00 92.50 581 VAL A C 1
ATOM 4148 O O . VAL A 1 581 ? -9.074 15.742 -26.060 1.00 92.50 581 VAL A O 1
ATOM 4151 N N . TRP A 1 582 ? -9.722 16.923 -24.258 1.00 94.06 582 TRP A N 1
ATOM 4152 C CA . TRP A 1 582 ? -9.474 18.239 -24.853 1.00 94.06 582 TRP A CA 1
ATOM 4153 C C . TRP A 1 582 ? -7.996 18.484 -25.148 1.00 94.06 582 TRP A C 1
ATOM 4155 O O . TRP A 1 582 ? -7.675 18.899 -26.255 1.00 94.06 582 TRP A O 1
ATOM 4165 N N . LEU A 1 583 ? -7.098 18.213 -24.195 1.00 91.44 583 LEU A N 1
ATOM 4166 C CA . LEU A 1 583 ? -5.661 18.428 -24.392 1.00 91.44 583 LEU A CA 1
ATOM 4167 C C . LEU A 1 583 ? -5.107 17.562 -25.527 1.00 91.44 583 LEU A C 1
ATOM 4169 O O . LEU A 1 583 ? -4.464 18.094 -26.425 1.00 91.44 583 LEU A O 1
ATOM 4173 N N . GLN A 1 584 ? -5.421 16.264 -25.533 1.00 89.31 584 GLN A N 1
ATOM 4174 C CA . GLN A 1 584 ? -4.971 15.351 -26.590 1.00 89.31 584 GLN A CA 1
ATOM 4175 C C . GLN A 1 584 ? -5.565 15.710 -27.957 1.00 89.31 584 GLN A C 1
ATOM 4177 O O . GLN A 1 584 ? -4.893 15.609 -28.979 1.00 89.31 584 GLN A O 1
ATOM 4182 N N . GLY A 1 585 ? -6.829 16.136 -27.991 1.00 90.94 585 GLY A N 1
ATOM 4183 C CA . GLY A 1 585 ? -7.471 16.563 -29.228 1.00 90.94 585 GLY A CA 1
ATOM 4184 C C . GLY A 1 585 ? -6.905 17.863 -29.793 1.00 90.94 585 GLY A C 1
ATOM 4185 O O . GLY A 1 585 ? -6.723 17.964 -31.000 1.00 90.94 585 GLY A O 1
ATOM 4186 N N . LEU A 1 586 ? -6.597 18.842 -28.939 1.00 91.00 586 LEU A N 1
ATOM 4187 C CA . LEU A 1 586 ? -5.975 20.100 -29.360 1.00 91.00 586 LEU A CA 1
ATOM 4188 C C . LEU A 1 586 ? -4.533 19.894 -29.830 1.00 91.00 586 LEU A C 1
ATOM 4190 O O . LEU A 1 586 ? -4.146 20.486 -30.832 1.00 91.00 586 LEU A O 1
ATOM 4194 N N . GLU A 1 587 ? -3.768 19.023 -29.171 1.00 89.19 587 GLU A N 1
ATOM 4195 C CA . GLU A 1 587 ? -2.432 18.619 -29.629 1.00 89.19 587 GLU A CA 1
ATOM 4196 C C . GLU A 1 587 ? -2.492 17.995 -31.033 1.00 89.19 587 GLU A C 1
ATOM 4198 O O . GLU A 1 587 ? -1.702 18.346 -31.904 1.00 89.19 587 GLU A O 1
ATOM 4203 N N . LEU A 1 588 ? -3.502 17.158 -31.294 1.00 85.12 588 LEU A N 1
ATOM 4204 C CA . LEU A 1 588 ? -3.735 16.551 -32.607 1.00 85.12 588 LEU A CA 1
ATOM 4205 C C . LEU A 1 588 ? -4.098 17.575 -33.696 1.00 85.12 588 LEU A C 1
ATOM 4207 O O . LEU A 1 588 ? -3.759 17.375 -34.860 1.00 85.12 588 LEU A O 1
ATOM 4211 N N . LEU A 1 589 ? -4.795 18.656 -33.333 1.00 82.06 589 LEU A N 1
ATOM 4212 C CA . LEU A 1 589 ? -5.144 19.747 -34.251 1.00 82.06 589 LEU A CA 1
ATOM 4213 C C . LEU A 1 589 ? -3.968 20.705 -34.498 1.00 82.06 589 LEU A C 1
ATOM 4215 O O . LEU A 1 589 ? -3.836 21.214 -35.605 1.00 82.06 589 LEU A O 1
ATOM 4219 N N . GLY A 1 590 ? -3.106 20.921 -33.500 1.00 77.50 590 GLY A N 1
ATOM 4220 C CA . GLY A 1 590 ? -1.951 21.822 -33.590 1.00 77.50 590 GLY A CA 1
ATOM 4221 C C . GLY A 1 590 ? -0.800 21.313 -34.466 1.00 77.50 590 GLY A C 1
ATOM 4222 O O . GLY A 1 590 ? 0.111 22.077 -34.771 1.00 77.50 590 GLY A O 1
ATOM 4223 N N . CYS A 1 591 ? -0.825 20.049 -34.899 1.00 58.16 591 CYS A N 1
ATOM 4224 C CA . CYS A 1 591 ? 0.185 19.499 -35.808 1.00 58.16 591 CYS A CA 1
ATOM 4225 C C . CYS A 1 591 ? 0.100 20.033 -37.252 1.00 58.16 591 CYS A C 1
ATOM 4227 O O . CYS A 1 591 ? 1.047 19.825 -38.005 1.00 58.16 591 CYS A O 1
ATOM 4229 N N . GLU A 1 592 ? -0.983 20.706 -37.662 1.00 54.91 592 GLU A N 1
ATOM 4230 C CA . GLU A 1 592 ? -1.140 21.163 -39.056 1.00 54.91 592 GLU A CA 1
ATOM 4231 C C . GLU A 1 592 ? -0.309 22.411 -39.400 1.00 54.91 592 GLU A C 1
ATOM 4233 O O . GLU A 1 592 ? 0.164 22.527 -40.528 1.00 54.91 592 GLU A O 1
ATOM 4238 N N . ASP A 1 593 ? -0.032 23.295 -38.439 1.00 53.34 593 ASP A N 1
ATOM 4239 C CA . ASP A 1 593 ? 0.576 24.602 -38.740 1.00 53.34 593 ASP A CA 1
ATOM 4240 C C . ASP A 1 593 ? 2.111 24.569 -38.894 1.00 53.34 593 ASP A C 1
ATOM 4242 O O . ASP A 1 593 ? 2.721 25.548 -39.322 1.00 53.34 593 ASP A O 1
ATOM 4246 N N . ALA A 1 594 ? 2.769 23.448 -38.579 1.00 54.09 594 ALA A N 1
ATOM 4247 C CA . ALA A 1 594 ? 4.231 23.344 -38.647 1.00 54.09 594 ALA A CA 1
ATOM 4248 C C . ALA A 1 594 ? 4.776 22.996 -40.050 1.00 54.09 594 ALA A C 1
ATOM 4250 O O . ALA A 1 594 ? 5.978 23.131 -40.280 1.00 54.09 594 ALA A O 1
ATOM 4251 N N . ALA A 1 595 ? 3.931 22.542 -40.984 1.00 51.41 595 ALA A N 1
ATOM 4252 C CA . ALA A 1 595 ? 4.375 22.016 -42.281 1.00 51.41 595 ALA A CA 1
ATOM 4253 C C . ALA A 1 595 ? 4.316 23.026 -43.448 1.00 51.41 595 ALA A C 1
ATOM 4255 O O . ALA A 1 595 ? 5.034 22.835 -44.429 1.00 51.41 595 ALA A O 1
ATOM 4256 N N . ASP A 1 596 ? 3.545 24.114 -43.328 1.00 50.22 596 ASP A N 1
ATOM 4257 C CA . ASP A 1 596 ? 3.330 25.097 -44.409 1.00 50.22 596 ASP A CA 1
ATOM 4258 C C . ASP A 1 596 ? 4.155 26.392 -44.258 1.00 50.22 596 ASP A C 1
ATOM 4260 O O . ASP A 1 596 ? 3.911 27.386 -44.943 1.00 50.22 596 ASP A O 1
ATOM 4264 N N . GLY A 1 597 ? 5.203 26.377 -43.425 1.00 47.16 597 GLY A N 1
ATOM 4265 C CA . GLY A 1 597 ? 6.222 27.433 -43.335 1.00 47.16 597 GLY A CA 1
ATOM 4266 C C . GLY A 1 597 ? 7.131 27.515 -44.570 1.00 47.16 597 GLY A C 1
ATOM 4267 O O . GLY A 1 597 ? 8.354 27.524 -44.447 1.00 47.16 597 GLY A O 1
ATOM 4268 N N . GLY A 1 598 ? 6.550 27.534 -45.770 1.00 42.56 598 GLY A N 1
ATOM 4269 C CA . GLY A 1 598 ? 7.237 27.867 -47.006 1.00 42.56 598 GLY A CA 1
ATOM 4270 C C . GLY A 1 598 ? 7.545 29.358 -47.027 1.00 42.56 598 GLY A C 1
ATOM 4271 O O . GLY A 1 598 ? 6.647 30.196 -47.023 1.00 42.56 598 GLY A O 1
ATOM 4272 N N . THR A 1 599 ? 8.832 29.687 -47.061 1.00 42.97 599 THR A N 1
ATOM 4273 C CA . THR A 1 599 ? 9.356 31.019 -47.363 1.00 42.97 599 THR A CA 1
ATOM 4274 C C . THR A 1 599 ? 8.778 31.520 -48.688 1.00 42.97 599 THR A C 1
ATOM 4276 O O . THR A 1 599 ? 9.285 31.189 -49.760 1.00 42.97 599 THR A O 1
ATOM 4279 N N . ALA A 1 600 ? 7.720 32.325 -48.623 1.00 35.75 600 ALA A N 1
ATOM 4280 C CA . ALA A 1 600 ? 7.325 33.184 -49.724 1.00 35.75 600 ALA A CA 1
ATOM 4281 C C . ALA A 1 600 ? 8.390 34.284 -49.854 1.00 35.75 600 ALA A C 1
ATOM 4283 O O . ALA A 1 600 ? 8.456 35.214 -49.051 1.00 35.75 600 ALA A O 1
ATOM 4284 N N . THR A 1 601 ? 9.271 34.134 -50.841 1.00 40.06 601 THR A N 1
ATOM 4285 C CA . THR A 1 601 ? 10.188 35.176 -51.305 1.00 40.06 601 THR A CA 1
ATOM 4286 C C . THR A 1 601 ? 9.378 36.388 -51.758 1.00 40.06 601 THR A C 1
ATOM 4288 O O . THR A 1 601 ? 8.722 36.353 -52.798 1.00 40.06 601 THR A O 1
ATOM 4291 N N . ALA A 1 602 ? 9.421 37.456 -50.965 1.00 39.91 602 ALA A N 1
ATOM 4292 C CA . ALA A 1 602 ? 9.004 38.784 -51.378 1.00 39.91 602 ALA A CA 1
ATOM 4293 C C . ALA A 1 602 ? 10.104 39.386 -52.265 1.00 39.91 602 ALA A C 1
ATOM 4295 O O . ALA A 1 602 ? 11.049 39.989 -51.769 1.00 39.91 602 ALA A O 1
ATOM 4296 N N . GLU A 1 603 ? 9.980 39.209 -53.577 1.00 44.94 603 GLU A N 1
ATOM 4297 C CA . GLU A 1 603 ? 10.741 39.975 -54.562 1.00 44.94 603 GLU A CA 1
ATOM 4298 C C . GLU A 1 603 ? 9.840 40.265 -55.765 1.00 44.94 603 GLU A C 1
ATOM 4300 O O . GLU A 1 603 ? 9.507 39.353 -56.515 1.00 44.94 603 GLU A O 1
ATOM 4305 N N . THR A 1 604 ? 9.430 41.534 -55.885 1.00 43.78 604 THR A N 1
ATOM 4306 C CA . THR A 1 604 ? 9.056 42.333 -57.079 1.00 43.78 604 THR A CA 1
ATOM 4307 C C . THR A 1 604 ? 7.788 43.173 -56.891 1.00 43.78 604 THR A C 1
ATOM 4309 O O . THR A 1 604 ? 6.671 42.731 -57.132 1.00 43.78 604 THR A O 1
ATOM 4312 N N . ALA A 1 605 ? 8.003 44.433 -56.503 1.00 33.78 605 ALA A N 1
ATOM 4313 C CA . ALA A 1 605 ? 7.230 45.594 -56.947 1.00 33.78 605 ALA A CA 1
ATOM 4314 C C . ALA A 1 605 ? 8.074 46.854 -56.687 1.00 33.78 605 ALA A C 1
ATOM 4316 O O . ALA A 1 605 ? 7.916 47.542 -55.678 1.00 33.78 605 ALA A O 1
ATOM 4317 N N . GLY A 1 606 ? 9.031 47.071 -57.589 1.00 35.69 606 GLY A N 1
ATOM 4318 C CA . GLY A 1 606 ? 9.440 48.396 -58.040 1.00 35.69 606 GLY A CA 1
ATOM 4319 C C . GLY A 1 606 ? 8.836 48.618 -59.417 1.00 35.69 606 GLY A C 1
ATOM 4320 O O . GLY A 1 606 ? 8.708 47.601 -60.142 1.00 35.69 606 GLY A O 1
#

Foldseek 3Di:
DDDDDPDDDDDVDPPQLQDPVSLVVLLVVLVCCCVPHPCVQPLVSLLVSLVSLLHHRDPPPVPPPPDDDDDDDDDDDDDPPDDPPPDQRPSLVRSLVVLVVVCVVVVLRPSSLLSNLVSCVVRVNPVVSLVSLLVNQLCLLVDDLSNLLCVLVSLLSLLVSLQVLLVVLQVVLVVVVVPPPPPDPDDSVVSNVSSLVSLVQSLLSLLLQLLLLQQDDCPPPRDSRNRSSVGRDDHDDPPDDDDLVSLVSSLNSLVVCLVVQCVPPQRAHDPSSLSSLLSNLSNLQSCCVNPVVSDHGHNVRSVVSLCSSVVSHDLVSLLVHVSSLVSLLSNLVVLLVQLLVPPPVVPDDDRRDLVNSVVSLVVSCVSVVPDVSSVVSVVSSVVSVVVVVVVLVVLLVVLVVLVVVVVVVVVVVVVVVVVCVVVPPPDDPDDDDDCPVVVSVVSNVVSVVSVVVPPDDDDDDDDDDDDDDDDDDPPPVVVVPPCPVLVPLPDVVVLVVLVVQCPPPVNVQPLVSLLVNLVSLLSNLVSLVVVLVVLVVVVVPDDDPSVVVSVVSVVVSVVSLVVSLVSLVSSCVSHVPRPSSVVSNVVSVVVPPPPPPDPPDPDDDD